Protein AF-A0A387GZ74-F1 (afdb_monomer)

Nearest PDB structures (foldseek):
  7qxs-assembly1_P  TM=3.495E-01  e=2.688E-01  Homo sapiens
  7r3x-assembly1_A  TM=2.561E-01  e=5.092E-01  Saccharomyces cerevisiae
  8b76-assembly2_B  TM=2.460E-01  e=6.808E-01  Saccharomyces cerevisiae
  8b7e-assembly1_A  TM=2.160E-01  e=3.594E-01  Saccharomyces cerevisiae
  6h1v-assembly1_A  TM=2.010E-01  e=4.037E-01  Saccharomyces cerevisiae S288C

pLDDT: mean 70.66, std 19.75, range [25.84, 94.94]

Mean predicted aligned error: 23.93 Å

Solvent-accessible surface area (backbone atoms only — not comparable to full-atom values): 26883 Å² total; per-residue (Å²): 110,71,73,54,41,75,74,60,65,50,42,78,82,85,74,55,71,71,56,52,52,53,51,35,52,53,22,40,76,72,70,54,50,63,70,42,75,89,49,43,65,58,31,52,54,42,34,52,50,52,49,49,54,51,54,74,70,54,89,80,86,88,84,89,88,88,83,87,89,86,94,87,92,88,81,88,85,88,86,85,90,85,88,83,88,91,85,85,82,90,81,85,87,80,88,73,89,75,78,82,61,71,57,46,77,57,92,96,44,70,41,42,66,47,99,46,73,67,28,41,50,53,21,50,50,55,42,36,74,74,61,58,53,38,76,84,86,71,54,78,65,54,48,51,53,50,33,52,53,23,37,76,71,71,51,48,61,71,43,73,84,50,42,61,54,26,52,55,44,32,52,53,52,48,51,50,50,49,52,47,50,49,48,50,44,63,74,62,58,81,73,81,94,80,81,84,81,90,80,84,88,86,84,84,90,73,93,68,78,81,71,74,93,42,58,62,28,29,33,61,52,71,53,69,43,35,49,95,75,37,86,88,41,65,70,40,30,33,37,38,24,34,34,95,89,69,46,80,45,78,47,77,35,82,31,44,65,61,20,38,58,75,52,67,70,52,73,56,20,29,32,31,41,34,80,78,47,74,46,77,44,76,39,76,43,77,43,66,40,90,92,73,73,49,77,39,80,42,78,41,80,41,81,38,61,36,45,44,43,44,75,76,42,73,51,67,93,62,94,76,66,65,85,74,68,72,49,72,67,55,42,51,53,50,49,50,52,42,48,53,50,36,44,54,48,23,55,49,33,42,53,24,14,52,48,24,65,73,70,66,58,70,68,95,76,70,59,75,95,84,63,89,53,37,47,65,71,34,21,52,37,30,46,50,36,34,52,41,38,74,77,35,72,91,48,70,48,74,88,59,93,54,42,52,73,64,56,50,50,39,32,51,54,46,41,52,47,53,50,51,49,51,50,50,54,52,52,50,53,48,52,52,52,62,72,67,51,80,79,79,81,128

Sequence (442 aa):
MQVASQKWGSLTISGTESYKSLAIELAAEHGFKITNPELQEKLVAANERAAQQRNASAGLAPGTAQKETPAEVTGTPQREAAASAPITAERAVTTQAEPPSAPVMDGDKIKPADSERASTLAAMRAAAEKWGSINVDGTARDKAIAVELAAEHGLKITNPELQEQLVVAQKKVEERRRKEDERERKVSGFSDGSLAQPIENGQTSRVTAQTRSGISGVYLEHGASHYDNDPKNEMTPHVDLKREDGRRMRVWGVGLPDALGKASVQTGDSINLVVTGRETVEKEVRVIDKATGKERVERRPVQRNVWEASITEKAADTQTENPIARSDAEIAVNLQVVRERTEAEAQREIRQADQSTVTHERPFDGGGSDHAYRTQSEAASAVRAERSIEQNPSKPIPADISQSPEIERQRQAQHELLNEKQANRETEAKKDRERNKPKHRQ

Radius of gyration: 36.56 Å; Cα contacts (8 Å, |Δi|>4): 469; chains: 1; bounding box: 115×77×96 Å

Structure (mmCIF, N/CA/C/O backbone):
data_AF-A0A387GZ74-F1
#
_entry.id   AF-A0A387GZ74-F1
#
loop_
_atom_site.group_PDB
_atom_site.id
_atom_site.type_symbol
_atom_site.label_atom_id
_atom_site.label_alt_id
_atom_site.label_comp_id
_atom_site.label_asym_id
_atom_site.label_entity_id
_atom_site.label_seq_id
_atom_site.pdbx_PDB_ins_code
_atom_site.Cartn_x
_atom_site.Cartn_y
_atom_site.Cartn_z
_atom_site.occupancy
_atom_site.B_iso_or_equiv
_atom_site.auth_seq_id
_atom_site.auth_comp_id
_atom_site.auth_asym_id
_atom_site.auth_atom_id
_atom_site.pdbx_PDB_model_num
ATOM 1 N N . MET A 1 1 ? 11.113 -21.359 -24.817 1.00 68.19 1 MET A N 1
ATOM 2 C CA . MET A 1 1 ? 12.272 -22.282 -24.912 1.00 68.19 1 MET A CA 1
ATOM 3 C C . MET A 1 1 ? 11.862 -23.706 -25.296 1.00 68.19 1 MET A C 1
ATOM 5 O O . MET A 1 1 ? 12.442 -24.236 -26.232 1.00 68.19 1 MET A O 1
ATOM 9 N N . GLN A 1 2 ? 10.828 -24.295 -24.683 1.00 73.69 2 GLN A N 1
ATOM 10 C CA . GLN A 1 2 ? 10.384 -25.678 -24.950 1.00 73.69 2 GLN A CA 1
ATOM 11 C C . GLN A 1 2 ? 10.065 -25.992 -26.429 1.00 73.69 2 GLN A C 1
ATOM 13 O O . GLN A 1 2 ? 10.594 -26.956 -26.973 1.00 73.69 2 GLN A O 1
ATOM 18 N N . VAL A 1 3 ? 9.284 -25.145 -27.112 1.00 77.25 3 VAL A N 1
ATOM 19 C CA . VAL A 1 3 ? 8.948 -25.329 -28.544 1.00 77.25 3 VAL A CA 1
ATOM 20 C C . VAL A 1 3 ? 10.190 -25.262 -29.442 1.00 77.25 3 VAL A C 1
ATOM 22 O O . VAL A 1 3 ? 10.303 -26.002 -30.414 1.00 77.25 3 VAL A O 1
ATOM 25 N N . ALA A 1 4 ? 11.139 -24.387 -29.111 1.00 64.75 4 ALA A N 1
ATOM 26 C CA . ALA A 1 4 ? 12.367 -24.224 -29.882 1.00 64.75 4 ALA A CA 1
ATOM 27 C C . ALA A 1 4 ? 13.352 -25.384 -29.642 1.00 64.75 4 ALA A C 1
ATOM 29 O O . ALA A 1 4 ? 13.965 -25.864 -30.590 1.00 64.75 4 ALA A O 1
ATOM 30 N N . SER A 1 5 ? 13.433 -25.896 -28.406 1.00 72.06 5 SER A N 1
ATOM 31 C CA . SER A 1 5 ? 14.210 -27.099 -28.071 1.00 72.06 5 SER A CA 1
ATOM 32 C C . SER A 1 5 ? 13.705 -28.332 -28.830 1.00 72.06 5 SER A C 1
ATOM 34 O O . SER A 1 5 ? 14.501 -29.054 -29.421 1.00 72.06 5 SER A O 1
ATOM 36 N N . GLN A 1 6 ? 12.382 -28.520 -28.915 1.00 72.50 6 GLN A N 1
ATOM 37 C CA . GLN A 1 6 ? 11.782 -29.630 -29.668 1.00 72.50 6 GLN A CA 1
ATOM 38 C C . GLN A 1 6 ? 12.063 -29.569 -31.174 1.00 72.50 6 GLN A C 1
ATOM 40 O O . GLN A 1 6 ? 12.141 -30.608 -31.820 1.00 72.50 6 GLN A O 1
ATOM 45 N N . LYS A 1 7 ? 12.195 -28.364 -31.740 1.00 72.88 7 LYS A N 1
ATOM 46 C CA . LYS A 1 7 ? 12.390 -28.184 -33.184 1.00 72.88 7 LYS A CA 1
ATOM 47 C C . LYS A 1 7 ? 13.854 -28.177 -33.617 1.00 72.88 7 LYS A C 1
ATOM 49 O O . LYS A 1 7 ? 14.137 -28.615 -34.726 1.00 72.88 7 LYS A O 1
ATOM 54 N N . TRP A 1 8 ? 14.765 -27.678 -32.780 1.00 69.31 8 TRP A N 1
ATOM 55 C CA . TRP A 1 8 ? 16.145 -27.397 -33.197 1.00 69.31 8 TRP A CA 1
ATOM 56 C C . TRP A 1 8 ? 17.229 -27.963 -32.272 1.00 69.31 8 TRP A C 1
ATOM 58 O O . TRP A 1 8 ? 18.403 -27.897 -32.620 1.00 69.31 8 TRP A O 1
ATOM 68 N N . GLY A 1 9 ? 16.883 -28.527 -31.108 1.00 69.75 9 GLY A N 1
ATOM 69 C CA . GLY A 1 9 ? 17.822 -29.179 -30.178 1.00 69.75 9 GLY A CA 1
ATOM 70 C C . GLY A 1 9 ? 18.793 -28.247 -29.432 1.00 69.75 9 GLY A C 1
ATOM 71 O O . GLY A 1 9 ? 19.206 -28.564 -28.317 1.00 69.75 9 GLY A O 1
ATOM 72 N N . SER A 1 10 ? 19.123 -27.084 -29.996 1.00 74.69 10 SER A N 1
ATOM 73 C CA . SER A 1 10 ? 19.939 -26.036 -29.375 1.00 74.69 10 SER A CA 1
ATOM 74 C C . SER A 1 10 ? 19.344 -24.655 -29.637 1.00 74.69 10 SER A C 1
ATOM 76 O O . SER A 1 10 ? 18.799 -24.418 -30.717 1.00 74.69 10 SER A O 1
ATOM 78 N N . LEU A 1 11 ? 19.447 -23.747 -28.665 1.00 80.88 11 LEU A N 1
ATOM 79 C CA . LEU A 1 11 ? 18.840 -22.421 -28.731 1.00 80.88 11 LEU A CA 1
ATOM 80 C C . LEU A 1 11 ? 19.891 -21.305 -28.724 1.00 80.88 11 LEU A C 1
ATOM 82 O O . LEU A 1 11 ? 20.744 -21.249 -27.842 1.00 80.88 11 LEU A O 1
ATOM 86 N N . THR A 1 12 ? 19.770 -20.369 -29.664 1.00 79.94 12 THR A N 1
ATOM 87 C CA . THR A 1 12 ? 20.492 -19.089 -29.646 1.00 79.94 12 THR A CA 1
ATOM 88 C C . THR A 1 12 ? 19.569 -18.019 -29.070 1.00 79.94 12 THR A C 1
ATOM 90 O O . THR A 1 12 ? 18.433 -17.873 -29.526 1.00 79.94 12 THR A O 1
ATOM 93 N N . ILE A 1 13 ? 20.019 -17.292 -28.046 1.00 82.12 13 ILE A N 1
ATOM 94 C CA . ILE A 1 13 ? 19.175 -16.359 -27.284 1.00 82.12 13 ILE A CA 1
ATOM 95 C C . ILE A 1 13 ? 19.707 -14.935 -27.426 1.00 82.12 13 ILE A C 1
ATOM 97 O O . ILE A 1 13 ? 20.739 -14.585 -26.870 1.00 82.12 13 ILE A O 1
ATOM 101 N N . SER A 1 14 ? 18.982 -14.082 -28.140 1.00 77.88 14 SER A N 1
ATOM 102 C CA . SER A 1 14 ? 19.273 -12.648 -28.240 1.00 77.88 14 SER A CA 1
ATOM 103 C C . SER A 1 14 ? 18.209 -11.844 -27.492 1.00 77.88 14 SER A C 1
ATOM 105 O O . SER A 1 14 ? 17.019 -12.099 -27.671 1.00 77.88 14 SER A O 1
ATOM 107 N N . GLY A 1 15 ? 18.607 -10.869 -26.674 1.00 80.81 15 GLY A N 1
ATOM 108 C CA . GLY A 1 15 ? 17.675 -10.054 -25.889 1.00 80.81 15 GLY A CA 1
ATOM 109 C C . GLY A 1 15 ? 18.373 -9.203 -24.830 1.00 80.81 15 GLY A C 1
ATOM 110 O O . GLY A 1 15 ? 19.601 -9.130 -24.804 1.00 80.81 15 GLY A O 1
ATOM 111 N N . THR A 1 16 ? 17.584 -8.567 -23.963 1.00 86.25 16 THR A N 1
ATOM 112 C CA . THR A 1 16 ? 18.077 -7.795 -22.811 1.00 86.25 16 THR A CA 1
ATOM 113 C C . THR A 1 16 ? 18.811 -8.692 -21.811 1.00 86.25 16 THR A C 1
ATOM 115 O O . THR A 1 16 ? 18.543 -9.892 -21.734 1.00 86.25 16 THR A O 1
ATOM 118 N N . GLU A 1 17 ? 19.708 -8.118 -21.004 1.00 78.94 17 GLU A N 1
ATOM 119 C CA . GLU A 1 17 ? 20.481 -8.881 -20.008 1.00 78.94 17 GLU A CA 1
ATOM 120 C C . GLU A 1 17 ? 19.572 -9.607 -18.999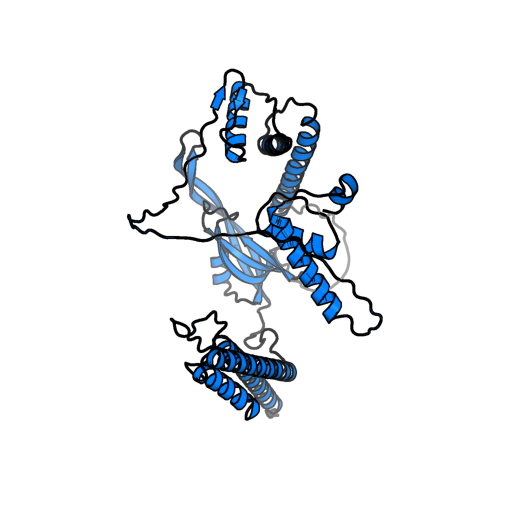 1.00 78.94 17 GLU A C 1
ATOM 122 O O . GLU A 1 17 ? 19.828 -10.751 -18.637 1.00 78.94 17 GLU A O 1
ATOM 127 N N . SER A 1 18 ? 18.441 -8.996 -18.627 1.00 79.44 18 SER A N 1
ATOM 128 C CA . SER A 1 18 ? 17.414 -9.618 -17.779 1.00 79.44 18 SER A CA 1
ATOM 129 C C . SER A 1 18 ? 16.796 -10.876 -18.403 1.00 79.44 18 SER A C 1
ATOM 131 O O . SER A 1 18 ? 16.596 -11.876 -17.717 1.00 79.44 18 SER A O 1
ATOM 133 N N . TYR A 1 19 ? 16.537 -10.860 -19.713 1.00 83.81 19 TYR A N 1
ATOM 134 C CA . TYR A 1 19 ? 15.982 -12.003 -20.436 1.00 83.81 19 TYR A CA 1
ATOM 135 C C . TYR A 1 19 ? 17.017 -13.120 -20.618 1.00 83.81 19 TYR A C 1
ATOM 137 O O . TYR A 1 19 ? 16.685 -14.297 -20.484 1.00 83.81 19 TYR A O 1
ATOM 145 N N . LYS A 1 20 ? 18.283 -12.762 -20.876 1.00 87.00 20 LYS A N 1
ATOM 146 C CA . LYS A 1 20 ? 19.388 -13.728 -20.960 1.00 87.00 20 LYS A CA 1
ATOM 147 C C . LYS A 1 20 ? 19.606 -14.445 -19.625 1.00 87.00 20 LYS A C 1
ATOM 149 O O . LYS A 1 20 ? 19.747 -15.664 -19.625 1.00 87.00 20 LYS A O 1
ATOM 154 N N . SER A 1 21 ? 19.556 -13.719 -18.507 1.00 85.06 21 SER A N 1
ATOM 155 C CA . SER A 1 21 ? 19.664 -14.294 -17.158 1.00 85.06 21 SER A CA 1
ATOM 156 C C . SER A 1 21 ? 18.529 -15.274 -16.849 1.00 85.06 21 SER A C 1
ATOM 158 O O . SER A 1 21 ? 18.801 -16.408 -16.461 1.00 85.06 21 SER A O 1
ATOM 160 N N . LEU A 1 22 ? 17.274 -14.891 -17.116 1.00 87.44 22 LEU A N 1
ATOM 161 C CA . LEU A 1 22 ? 16.116 -15.775 -16.922 1.00 87.44 22 LEU A CA 1
ATOM 162 C C . LEU A 1 22 ? 16.196 -17.032 -17.804 1.00 87.44 22 LEU A C 1
ATOM 164 O O . LEU A 1 22 ? 15.831 -18.130 -17.390 1.00 87.44 22 LEU A O 1
ATOM 168 N N . ALA A 1 23 ? 16.692 -16.889 -19.033 1.00 83.38 23 ALA A N 1
ATOM 169 C CA . ALA A 1 23 ? 16.849 -18.017 -19.937 1.00 83.38 23 ALA A CA 1
ATOM 170 C C . ALA A 1 23 ? 17.980 -18.974 -19.527 1.00 83.38 23 ALA A C 1
ATOM 172 O O . ALA A 1 23 ? 17.858 -20.174 -19.765 1.00 83.38 23 ALA A O 1
ATOM 173 N N . ILE A 1 24 ? 19.056 -18.470 -18.911 1.00 85.88 24 ILE A N 1
ATOM 174 C CA . ILE A 1 24 ? 20.124 -19.298 -18.331 1.00 85.88 24 ILE A CA 1
ATOM 175 C C . ILE A 1 24 ? 19.582 -20.129 -17.164 1.00 85.88 24 ILE A C 1
ATOM 177 O O . ILE A 1 24 ? 19.845 -21.326 -17.099 1.00 85.88 24 ILE A O 1
ATOM 181 N N . GLU A 1 25 ? 18.804 -19.513 -16.277 1.00 83.44 25 GLU A N 1
ATOM 182 C CA . GLU A 1 25 ? 18.207 -20.184 -15.118 1.00 83.44 25 GLU A CA 1
ATOM 183 C C . GLU A 1 25 ? 17.255 -21.309 -15.548 1.00 83.44 25 GLU A C 1
ATOM 185 O O . GLU A 1 25 ? 17.441 -22.465 -15.169 1.00 83.44 25 GLU A O 1
ATOM 190 N N . LEU A 1 26 ? 16.325 -21.013 -16.462 1.00 85.06 26 LEU A N 1
ATOM 191 C CA . LEU A 1 26 ? 15.410 -22.011 -17.025 1.00 85.06 26 LEU A CA 1
ATOM 192 C C . LEU A 1 26 ? 16.135 -23.102 -17.827 1.00 85.06 26 LEU A C 1
ATOM 194 O O . LEU A 1 26 ? 15.681 -24.246 -17.879 1.00 85.06 26 LEU A O 1
ATOM 198 N N . ALA A 1 27 ? 17.247 -22.767 -18.485 1.00 83.75 27 ALA A N 1
ATOM 199 C CA . ALA A 1 27 ? 18.068 -23.752 -19.177 1.00 83.75 27 ALA A CA 1
ATOM 200 C C . ALA A 1 27 ? 18.796 -24.686 -18.212 1.00 83.75 27 ALA A C 1
ATOM 202 O O . ALA A 1 27 ? 18.892 -25.875 -18.515 1.00 83.75 27 ALA A O 1
ATOM 203 N N . ALA A 1 28 ? 19.256 -24.180 -17.067 1.00 83.88 28 ALA A N 1
ATOM 204 C CA . ALA A 1 28 ? 19.887 -24.993 -16.037 1.00 83.88 28 ALA A CA 1
ATOM 205 C C . ALA A 1 28 ? 18.882 -25.920 -15.336 1.00 83.88 28 ALA A C 1
ATOM 207 O O . ALA A 1 28 ? 19.165 -27.093 -15.100 1.00 83.88 28 ALA A O 1
ATOM 208 N N . GLU A 1 29 ? 17.673 -25.425 -15.071 1.00 81.50 29 GLU A N 1
ATOM 209 C CA . GLU A 1 29 ? 16.617 -26.200 -14.416 1.00 81.50 29 GLU A CA 1
ATOM 210 C C . GLU A 1 29 ? 16.071 -27.327 -15.309 1.00 81.50 29 GLU A C 1
ATOM 212 O O . GLU A 1 29 ? 15.894 -28.463 -14.863 1.00 81.50 29 GLU A O 1
ATOM 217 N N . HIS A 1 30 ? 15.839 -27.036 -16.593 1.00 80.19 30 HIS A N 1
ATOM 218 C CA . HIS A 1 30 ? 15.193 -27.964 -17.528 1.00 80.19 30 HIS A CA 1
ATOM 219 C C . HIS A 1 30 ? 16.154 -28.640 -18.522 1.00 80.19 30 HIS A C 1
ATOM 221 O O . HIS A 1 30 ? 15.711 -29.410 -19.377 1.00 80.19 30 HIS A O 1
ATOM 227 N N . GLY A 1 31 ? 17.459 -28.369 -18.431 1.00 78.12 31 GLY A N 1
ATOM 228 C CA . GLY A 1 31 ? 18.491 -29.000 -19.258 1.00 78.12 31 GLY A CA 1
ATOM 229 C C . GLY A 1 31 ? 18.492 -28.561 -20.728 1.00 78.12 31 GLY A C 1
ATOM 230 O O . GLY A 1 31 ? 18.797 -29.362 -21.615 1.00 78.12 31 GLY A O 1
ATOM 231 N N . PHE A 1 32 ? 18.139 -27.306 -21.022 1.00 82.38 32 PHE A N 1
ATOM 232 C CA . PHE A 1 32 ? 18.178 -26.785 -22.393 1.00 82.38 32 PHE A CA 1
ATOM 233 C C . PHE A 1 32 ? 19.606 -26.401 -22.813 1.00 82.38 32 PHE A C 1
ATOM 235 O O . PHE A 1 32 ? 20.347 -25.775 -22.060 1.00 82.38 32 PHE A O 1
ATOM 242 N N . LYS A 1 33 ? 19.990 -26.726 -24.054 1.00 78.69 33 LYS A N 1
ATOM 243 C CA . LYS A 1 33 ? 21.307 -26.372 -24.611 1.00 78.69 33 LYS A CA 1
ATOM 244 C C . LYS A 1 33 ? 21.268 -24.981 -25.249 1.00 78.69 33 LYS A C 1
ATOM 246 O O . L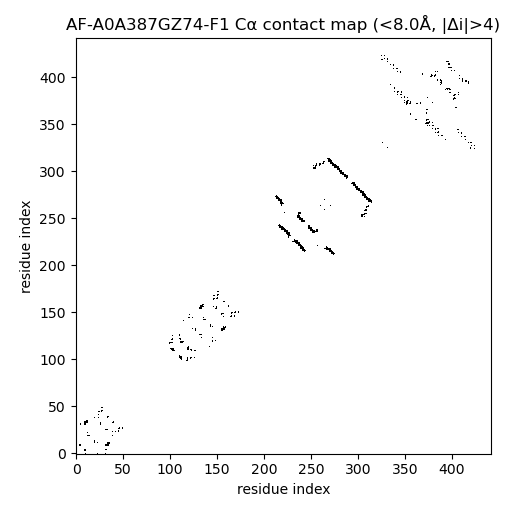YS A 1 33 ? 20.511 -24.771 -26.198 1.00 78.69 33 LYS A O 1
ATOM 251 N N . ILE A 1 34 ? 22.092 -24.056 -24.754 1.00 85.25 34 ILE A N 1
ATOM 252 C CA . ILE A 1 34 ? 22.253 -22.700 -25.305 1.00 85.25 34 ILE A CA 1
ATOM 253 C C . ILE A 1 34 ? 23.576 -22.614 -26.084 1.00 85.25 34 ILE A C 1
ATOM 255 O O . ILE A 1 34 ? 24.625 -22.986 -25.562 1.00 85.25 34 ILE A O 1
ATOM 259 N N . THR A 1 35 ? 23.534 -22.120 -27.324 1.00 81.44 35 THR A N 1
ATOM 260 C CA . THR A 1 35 ? 24.702 -22.059 -28.236 1.00 81.44 35 THR A CA 1
ATOM 261 C C . THR A 1 35 ? 25.468 -20.730 -28.155 1.00 81.44 35 THR A C 1
ATOM 263 O O . THR A 1 35 ? 26.511 -20.576 -28.781 1.00 81.44 35 THR A O 1
ATOM 266 N N . ASN A 1 36 ? 24.971 -19.758 -27.389 1.00 83.88 36 ASN A N 1
ATOM 267 C CA . ASN A 1 36 ? 25.625 -18.461 -27.218 1.00 83.88 36 ASN A CA 1
ATOM 268 C C . ASN A 1 36 ? 26.924 -18.584 -26.400 1.00 83.88 36 ASN A C 1
ATOM 270 O O . ASN A 1 36 ? 26.840 -18.959 -25.225 1.00 83.88 36 ASN A O 1
ATOM 274 N N . PRO A 1 37 ? 28.093 -18.215 -26.954 1.00 81.44 37 PRO A N 1
ATOM 275 C CA . PRO A 1 37 ? 29.371 -18.337 -26.254 1.00 81.44 37 PRO A CA 1
ATOM 276 C C . PRO A 1 37 ? 29.432 -17.476 -24.986 1.00 81.44 37 PRO A C 1
ATOM 278 O O . PRO A 1 37 ? 29.961 -17.914 -23.971 1.00 81.44 37 PRO A O 1
ATOM 281 N N . GLU A 1 38 ? 28.809 -16.295 -24.984 1.00 81.94 38 GLU A N 1
ATOM 282 C CA . GLU A 1 38 ? 28.801 -15.387 -23.831 1.00 81.94 38 GLU A CA 1
ATOM 283 C C . GLU A 1 38 ? 27.910 -15.861 -22.666 1.00 81.94 38 GLU A C 1
ATOM 285 O O . GLU A 1 38 ? 28.013 -15.348 -21.553 1.00 81.94 38 GLU A O 1
ATOM 290 N N . LEU A 1 39 ? 27.024 -16.835 -22.907 1.00 83.50 39 LEU A N 1
ATOM 291 C CA . LEU A 1 39 ? 26.116 -17.390 -21.894 1.00 83.50 39 LEU A CA 1
ATOM 292 C C . LEU A 1 39 ? 26.534 -18.785 -21.424 1.00 83.50 39 LEU A C 1
ATOM 294 O O . LEU A 1 39 ? 26.010 -19.255 -20.417 1.00 83.50 39 LEU A O 1
ATOM 298 N N . GLN A 1 40 ? 27.477 -19.437 -22.111 1.00 81.31 40 GLN A N 1
ATOM 299 C CA . GLN A 1 40 ? 27.957 -20.775 -21.758 1.00 81.31 40 GLN A CA 1
ATOM 300 C C . GLN A 1 40 ? 28.614 -20.802 -20.378 1.00 81.31 40 GLN A C 1
ATOM 302 O O . GLN A 1 40 ? 28.274 -21.662 -19.570 1.00 81.31 40 GLN A O 1
ATOM 307 N N . GLU A 1 41 ? 29.477 -19.833 -20.070 1.00 83.25 41 GLU A N 1
ATOM 308 C CA . GLU A 1 41 ? 30.129 -19.739 -18.757 1.00 83.25 41 GLU A CA 1
ATOM 309 C C . GLU A 1 41 ? 29.098 -19.545 -17.631 1.00 83.25 41 GLU A C 1
ATOM 311 O O . GLU A 1 41 ? 29.113 -20.254 -16.623 1.00 83.25 41 GLU A O 1
ATOM 316 N N . LYS A 1 42 ? 28.116 -18.659 -17.846 1.00 83.31 42 LYS A N 1
ATOM 317 C CA . LYS A 1 42 ? 27.022 -18.418 -16.891 1.00 83.31 42 LYS A CA 1
ATOM 318 C C . LYS A 1 42 ? 26.107 -19.637 -16.730 1.00 83.31 42 LYS A C 1
ATOM 320 O O . LYS A 1 42 ? 25.616 -19.880 -15.631 1.00 83.31 42 LYS A O 1
ATOM 325 N N . LEU A 1 43 ? 25.888 -20.411 -17.793 1.00 82.94 43 LEU A N 1
ATOM 326 C CA . LEU A 1 43 ? 25.090 -21.638 -17.767 1.00 82.94 43 LEU A CA 1
ATOM 327 C C . LEU A 1 43 ? 25.795 -22.771 -17.017 1.00 82.94 43 LEU A C 1
ATOM 329 O O . LEU A 1 43 ? 25.141 -23.492 -16.269 1.00 82.94 43 LEU A O 1
ATOM 333 N N . VAL A 1 44 ? 27.114 -22.917 -17.172 1.00 83.69 44 VAL A N 1
ATOM 334 C CA . VAL A 1 44 ? 27.910 -23.869 -16.379 1.00 83.69 44 VAL A CA 1
ATOM 335 C C . VAL A 1 44 ? 27.828 -23.508 -14.896 1.00 83.69 44 VAL A C 1
ATOM 337 O O . VAL A 1 44 ? 27.453 -24.355 -14.089 1.00 83.69 44 VAL A O 1
ATOM 340 N N . ALA A 1 45 ? 28.036 -22.234 -14.548 1.00 85.00 45 ALA A N 1
ATOM 341 C CA . ALA A 1 45 ? 27.909 -21.764 -13.169 1.00 85.00 45 ALA A CA 1
ATOM 342 C C . ALA A 1 45 ? 26.485 -21.945 -12.599 1.00 85.00 45 ALA A C 1
ATOM 344 O O . ALA A 1 45 ? 26.318 -22.307 -11.434 1.00 85.00 45 ALA A O 1
ATOM 345 N N . ALA A 1 46 ? 25.439 -21.712 -13.401 1.00 83.00 46 ALA A N 1
ATOM 346 C CA . ALA A 1 46 ? 24.051 -21.932 -12.990 1.00 83.00 46 ALA A CA 1
ATOM 347 C C . ALA A 1 46 ? 23.731 -23.424 -12.788 1.00 83.00 46 ALA A C 1
ATOM 349 O O . ALA A 1 46 ? 23.079 -23.779 -11.808 1.00 83.00 46 ALA A O 1
ATOM 350 N N . ASN A 1 47 ? 24.238 -24.303 -13.657 1.00 79.06 47 ASN A N 1
ATOM 351 C CA . ASN A 1 47 ? 24.114 -25.755 -13.512 1.00 79.06 47 ASN A CA 1
ATOM 352 C C . ASN A 1 47 ? 24.828 -26.276 -12.262 1.00 79.06 47 ASN A C 1
ATOM 354 O O . ASN A 1 47 ? 24.274 -27.109 -11.548 1.00 79.06 47 ASN A O 1
ATOM 358 N N . GLU A 1 48 ? 26.028 -25.776 -11.966 1.00 83.81 48 GLU A N 1
ATOM 359 C CA . GLU A 1 48 ? 26.752 -26.122 -10.741 1.00 83.81 48 GLU A CA 1
ATOM 360 C C . GLU A 1 48 ? 25.993 -25.671 -9.493 1.00 83.81 48 GLU A C 1
ATOM 362 O O . GLU A 1 48 ? 25.857 -26.447 -8.549 1.00 83.81 48 GLU A O 1
ATOM 367 N N . ARG A 1 49 ? 25.419 -24.461 -9.498 1.00 80.94 49 ARG A N 1
ATOM 368 C CA . ARG A 1 49 ? 24.566 -23.979 -8.399 1.00 80.94 49 ARG A CA 1
ATOM 369 C C . ARG A 1 49 ? 23.307 -24.826 -8.231 1.00 80.94 49 ARG A C 1
ATOM 371 O O . ARG A 1 49 ? 22.978 -25.200 -7.107 1.00 80.94 49 ARG A O 1
ATOM 378 N N . ALA A 1 50 ? 22.630 -25.175 -9.323 1.00 76.62 50 ALA A N 1
ATOM 379 C CA . ALA A 1 50 ? 21.460 -26.048 -9.284 1.00 76.62 50 ALA A CA 1
ATOM 380 C C . ALA A 1 50 ? 21.826 -27.457 -8.780 1.00 76.62 50 ALA A C 1
ATOM 382 O O . ALA A 1 50 ? 21.095 -28.046 -7.984 1.00 76.62 50 ALA A O 1
ATOM 383 N N . ALA A 1 51 ? 22.987 -27.988 -9.172 1.00 75.06 51 ALA A N 1
ATOM 384 C CA . ALA A 1 51 ? 23.505 -29.255 -8.664 1.00 75.06 51 ALA A CA 1
ATOM 385 C C . ALA A 1 51 ? 23.852 -29.172 -7.169 1.00 75.06 51 ALA A C 1
ATOM 387 O O . ALA A 1 51 ? 23.499 -30.074 -6.416 1.00 75.06 51 ALA A O 1
ATOM 388 N N . GLN A 1 52 ? 24.469 -28.081 -6.711 1.00 74.88 52 GLN A N 1
ATOM 389 C CA . GLN A 1 52 ? 24.755 -27.841 -5.294 1.00 74.88 52 GLN A CA 1
ATOM 390 C C . GLN A 1 52 ? 23.472 -27.740 -4.462 1.00 74.88 52 GLN A C 1
ATOM 392 O O . GLN A 1 52 ? 23.411 -28.328 -3.389 1.00 74.88 52 GLN A O 1
ATOM 397 N N . GLN A 1 53 ? 22.423 -27.080 -4.961 1.00 72.62 53 GLN A N 1
ATOM 398 C CA . GLN A 1 53 ? 21.115 -27.015 -4.294 1.00 72.62 53 GLN A CA 1
ATOM 399 C C . GLN A 1 53 ? 20.402 -28.378 -4.256 1.00 72.62 53 GLN A C 1
ATOM 401 O O . GLN A 1 53 ? 19.796 -28.747 -3.246 1.00 72.62 53 GLN A O 1
ATOM 406 N N . ARG A 1 54 ? 20.516 -29.176 -5.323 1.00 64.62 54 ARG A N 1
ATOM 407 C CA . ARG A 1 54 ? 19.995 -30.554 -5.353 1.00 64.62 54 ARG A CA 1
ATOM 408 C C . ARG A 1 54 ? 20.772 -31.474 -4.412 1.00 64.62 54 ARG A C 1
ATOM 410 O O . ARG A 1 54 ? 20.168 -32.277 -3.714 1.00 64.62 54 ARG A O 1
ATOM 417 N N . ASN A 1 55 ? 22.087 -31.303 -4.320 1.00 63.62 55 ASN A N 1
ATOM 418 C CA . ASN A 1 55 ? 22.940 -32.056 -3.401 1.00 63.62 55 ASN A CA 1
ATOM 419 C C . ASN A 1 55 ? 22.767 -31.598 -1.942 1.00 63.62 55 ASN A C 1
ATOM 421 O O . ASN A 1 55 ? 22.857 -32.417 -1.035 1.00 63.62 55 ASN A O 1
ATOM 425 N N . ALA A 1 56 ? 22.454 -30.320 -1.702 1.00 62.16 56 ALA A N 1
ATOM 426 C CA . ALA A 1 56 ? 22.127 -29.791 -0.377 1.00 62.16 56 ALA A CA 1
ATOM 427 C C . ALA A 1 56 ? 20.749 -30.256 0.130 1.00 62.16 56 ALA A C 1
ATOM 429 O O . ALA A 1 56 ? 20.532 -30.310 1.337 1.00 62.16 56 ALA A O 1
ATOM 430 N N . SER A 1 57 ? 19.829 -30.617 -0.773 1.00 44.88 57 SER A N 1
ATOM 431 C CA . SER A 1 57 ? 18.504 -31.162 -0.428 1.00 44.88 57 SER A CA 1
ATOM 432 C C . SER A 1 57 ? 18.435 -32.697 -0.413 1.00 44.88 57 SER A C 1
ATOM 434 O O . SER A 1 57 ? 17.460 -33.247 0.094 1.00 44.88 57 SER A O 1
ATOM 436 N N . ALA A 1 58 ? 19.461 -33.405 -0.894 1.00 39.84 58 ALA A N 1
ATOM 437 C CA . ALA A 1 58 ? 19.493 -34.867 -0.954 1.00 39.84 58 ALA A CA 1
ATOM 438 C C . ALA A 1 58 ? 20.573 -35.460 -0.031 1.00 39.84 58 ALA A C 1
ATOM 440 O O . ALA A 1 58 ? 21.672 -35.813 -0.456 1.00 39.84 58 ALA A O 1
ATOM 441 N N . GLY A 1 59 ? 20.242 -35.615 1.251 1.00 32.59 59 GLY A N 1
ATOM 442 C CA . GLY A 1 59 ? 20.985 -36.495 2.150 1.00 32.59 59 GLY A CA 1
ATOM 443 C C . GLY A 1 59 ? 20.543 -37.951 1.978 1.00 32.59 59 GLY A C 1
ATOM 444 O O . GLY A 1 59 ? 19.399 -38.259 2.291 1.00 32.59 59 GLY A O 1
ATOM 445 N N . LEU A 1 60 ? 21.441 -38.808 1.473 1.00 28.03 60 LEU A N 1
ATOM 446 C CA . LEU A 1 60 ? 21.782 -40.184 1.911 1.00 28.03 60 LEU A CA 1
ATOM 447 C C . LEU A 1 60 ? 22.563 -40.910 0.780 1.00 28.03 60 LEU A C 1
ATOM 449 O O . LEU A 1 60 ? 22.039 -41.139 -0.305 1.00 28.03 60 LEU A O 1
ATOM 453 N N . ALA A 1 61 ? 23.828 -41.260 1.047 1.00 30.22 61 ALA A N 1
ATOM 454 C CA . ALA A 1 61 ? 24.775 -41.989 0.170 1.00 30.22 61 ALA A CA 1
ATOM 455 C C . ALA A 1 61 ? 24.664 -43.537 0.381 1.00 30.22 61 ALA A C 1
ATOM 457 O O . ALA A 1 61 ? 23.887 -43.897 1.271 1.00 30.22 61 ALA A O 1
ATOM 458 N N . PRO A 1 62 ? 25.400 -44.473 -0.304 1.00 35.94 62 PRO A N 1
ATOM 459 C CA . PRO A 1 62 ? 26.769 -44.362 -0.869 1.00 35.94 62 PRO A CA 1
ATOM 460 C C . PRO A 1 62 ? 27.076 -45.095 -2.213 1.00 35.94 62 PRO A C 1
ATOM 462 O O . PRO A 1 62 ? 26.325 -45.958 -2.656 1.00 35.94 62 PRO A O 1
ATOM 465 N N . GLY A 1 63 ? 28.251 -44.821 -2.819 1.00 25.84 63 GLY A N 1
ATOM 466 C CA . GLY A 1 63 ? 28.863 -45.720 -3.823 1.00 25.84 63 GLY A CA 1
ATOM 467 C C . GLY A 1 63 ? 29.878 -45.121 -4.818 1.00 25.84 63 GLY A C 1
ATOM 468 O O . GLY A 1 63 ? 29.547 -44.897 -5.972 1.00 25.84 63 GLY A O 1
ATOM 469 N N . THR A 1 64 ? 31.111 -44.905 -4.350 1.00 29.14 64 THR A N 1
ATOM 470 C CA . THR A 1 64 ? 32.428 -44.733 -5.028 1.00 29.14 64 THR A CA 1
ATOM 471 C C . THR A 1 64 ? 32.614 -45.075 -6.527 1.00 29.14 64 THR A C 1
ATOM 473 O O . THR A 1 64 ? 32.269 -46.180 -6.934 1.00 29.14 64 THR A O 1
ATOM 476 N N . ALA A 1 65 ? 33.382 -44.245 -7.265 1.00 28.23 65 ALA A N 1
ATOM 477 C CA . ALA A 1 65 ? 34.715 -44.591 -7.825 1.00 28.23 65 ALA A CA 1
ATOM 478 C C . ALA A 1 65 ? 35.367 -43.432 -8.628 1.00 28.23 65 ALA A C 1
ATOM 480 O O . ALA A 1 65 ? 34.714 -42.746 -9.408 1.00 28.23 65 ALA A O 1
ATOM 481 N N . GLN A 1 66 ? 36.678 -43.253 -8.421 1.00 28.33 66 GLN A N 1
ATOM 482 C CA . GLN A 1 66 ? 37.601 -42.296 -9.053 1.00 28.33 66 GLN A CA 1
ATOM 483 C C . GLN A 1 66 ? 38.154 -42.788 -10.408 1.00 28.33 66 GLN A C 1
ATOM 485 O O . GLN A 1 66 ? 38.264 -43.998 -10.605 1.00 28.33 66 GLN A O 1
ATOM 490 N N . LYS A 1 67 ? 38.629 -41.856 -11.260 1.00 29.78 67 LYS A N 1
ATOM 491 C CA . LYS A 1 67 ? 39.859 -41.966 -12.096 1.00 29.78 67 LYS A CA 1
ATOM 492 C C . LYS A 1 67 ? 40.154 -40.604 -12.763 1.00 29.78 67 LYS A C 1
ATOM 494 O O . LYS A 1 67 ? 39.296 -40.097 -13.472 1.00 29.78 67 LYS A O 1
ATOM 499 N N . GLU A 1 68 ? 41.139 -39.824 -12.311 1.00 28.95 68 GLU A N 1
ATOM 500 C CA . GLU A 1 68 ? 42.576 -39.785 -12.691 1.00 28.95 68 GLU A CA 1
ATOM 501 C C . GLU A 1 68 ? 42.887 -39.385 -14.155 1.00 28.95 68 GLU A C 1
ATOM 503 O O . GLU A 1 68 ? 42.370 -39.965 -15.106 1.00 28.95 68 GLU A O 1
ATOM 508 N N . THR A 1 69 ? 43.748 -38.360 -14.269 1.00 27.41 69 THR A N 1
ATOM 509 C CA . THR A 1 69 ? 44.336 -37.657 -15.439 1.00 27.41 69 THR A CA 1
ATOM 510 C C . THR A 1 69 ? 45.514 -38.442 -16.069 1.00 27.41 69 THR A C 1
ATOM 512 O O . THR A 1 69 ? 45.806 -39.527 -15.561 1.00 27.41 69 THR A O 1
ATOM 515 N N . PRO A 1 70 ? 46.174 -37.998 -17.182 1.00 37.62 70 PRO A N 1
ATOM 516 C CA . PRO A 1 70 ? 47.221 -36.925 -17.214 1.00 37.62 70 PRO A CA 1
ATOM 517 C C . PRO A 1 70 ? 47.187 -36.035 -18.504 1.00 37.62 70 PRO A C 1
ATOM 519 O O . PRO A 1 70 ? 46.728 -36.485 -19.544 1.00 37.62 70 PRO A O 1
ATOM 522 N N . ALA A 1 71 ? 47.438 -34.714 -18.510 1.00 29.11 71 ALA A N 1
ATOM 523 C CA . ALA A 1 71 ? 48.675 -33.910 -18.354 1.00 29.11 71 ALA A CA 1
ATOM 524 C C . ALA A 1 71 ? 49.664 -33.900 -19.558 1.00 29.11 71 ALA A C 1
ATOM 526 O O . ALA A 1 71 ? 50.328 -34.900 -19.795 1.00 29.11 71 ALA A O 1
ATOM 527 N N . GLU A 1 72 ? 49.824 -32.733 -20.217 1.00 27.28 72 GLU A N 1
ATOM 528 C CA . GLU A 1 72 ? 50.982 -32.278 -21.041 1.00 27.28 72 GLU A CA 1
ATOM 529 C C . GLU A 1 72 ? 50.837 -30.740 -21.253 1.00 27.28 72 GLU A C 1
ATOM 531 O O . GLU A 1 72 ? 49.868 -30.306 -21.865 1.00 27.28 72 GLU A O 1
ATOM 536 N N . VAL A 1 73 ? 51.439 -29.825 -20.474 1.00 29.16 73 VAL A N 1
ATOM 537 C CA . VAL A 1 73 ? 52.812 -29.251 -20.396 1.00 29.16 73 VAL A CA 1
ATOM 538 C C . VAL A 1 73 ? 53.374 -28.627 -21.684 1.00 29.16 73 VAL A C 1
ATOM 540 O O . VAL A 1 73 ? 53.913 -29.340 -22.516 1.00 29.16 73 VAL A O 1
ATOM 543 N N . THR A 1 74 ? 53.361 -27.286 -21.764 1.00 28.75 74 THR A N 1
ATOM 544 C CA . THR A 1 74 ? 54.437 -26.327 -22.172 1.00 28.75 74 THR A CA 1
ATOM 545 C C . THR A 1 74 ? 53.775 -25.008 -22.612 1.00 28.75 74 THR A C 1
ATOM 547 O O . THR A 1 74 ? 52.749 -25.031 -23.270 1.00 28.75 74 THR A O 1
ATOM 550 N N . GLY A 1 75 ? 54.229 -23.795 -22.312 1.00 28.67 75 GLY A N 1
ATOM 551 C CA . GLY A 1 75 ? 55.353 -23.263 -21.553 1.00 28.67 75 GLY A CA 1
ATOM 552 C C . GLY A 1 75 ? 55.281 -21.731 -21.679 1.00 28.67 75 GLY A C 1
ATOM 553 O O . GLY A 1 75 ? 54.960 -21.210 -22.744 1.00 28.67 75 GLY A O 1
ATOM 554 N N . THR A 1 76 ? 55.540 -21.005 -20.596 1.00 31.64 76 THR A N 1
ATOM 555 C CA . THR A 1 76 ? 55.781 -19.551 -20.620 1.00 31.64 76 THR A CA 1
ATOM 556 C C . THR A 1 76 ? 57.273 -19.307 -20.862 1.00 31.64 76 THR A C 1
ATOM 558 O O . THR A 1 76 ? 58.099 -20.124 -20.448 1.00 31.64 76 THR A O 1
ATOM 561 N N . PRO A 1 77 ? 57.651 -18.144 -21.411 1.00 38.94 77 PRO A N 1
ATOM 562 C CA . PRO A 1 77 ? 58.482 -17.298 -20.567 1.00 38.94 77 PRO A CA 1
ATOM 563 C C . PRO A 1 77 ? 58.033 -15.835 -20.536 1.00 38.94 77 PRO A C 1
ATOM 565 O O . PRO A 1 77 ? 57.540 -15.245 -21.491 1.00 38.94 77 PRO A O 1
ATOM 568 N N . GLN A 1 78 ? 58.234 -15.292 -19.347 1.00 28.44 78 GLN A N 1
ATOM 569 C CA . GLN A 1 78 ? 58.154 -13.909 -18.905 1.00 28.44 78 GLN A CA 1
ATOM 570 C C . GLN A 1 78 ? 59.220 -13.040 -19.600 1.00 28.44 78 GLN A C 1
ATOM 572 O O . GLN A 1 78 ? 60.291 -13.568 -19.900 1.00 28.44 78 GLN A O 1
ATOM 577 N N . ARG A 1 79 ? 58.983 -11.718 -19.759 1.00 27.42 79 ARG A N 1
ATOM 578 C CA . ARG A 1 79 ? 59.767 -10.633 -19.106 1.00 27.42 79 ARG A CA 1
ATOM 579 C C . ARG A 1 79 ? 59.539 -9.215 -19.699 1.00 27.42 79 ARG A C 1
ATOM 581 O O . ARG A 1 79 ? 59.562 -9.020 -20.903 1.00 27.42 79 ARG A O 1
ATOM 588 N N . GLU A 1 80 ? 59.408 -8.267 -18.760 1.00 26.42 80 GLU A N 1
ATOM 589 C CA . GLU A 1 80 ? 59.764 -6.825 -18.763 1.00 26.42 80 GLU A CA 1
ATOM 590 C C . GLU A 1 80 ? 58.953 -5.748 -19.524 1.00 26.42 80 GLU A C 1
ATOM 592 O O . GLU A 1 80 ? 59.051 -5.569 -20.727 1.00 26.42 80 GLU A O 1
ATOM 597 N N . ALA A 1 81 ? 58.243 -4.948 -18.710 1.00 27.12 81 ALA A N 1
ATOM 598 C CA . ALA A 1 81 ? 58.452 -3.512 -18.448 1.00 27.12 81 ALA A CA 1
ATOM 599 C C . ALA A 1 81 ? 58.589 -2.512 -19.617 1.00 27.12 81 ALA A C 1
ATOM 601 O O . ALA A 1 81 ? 59.588 -2.512 -20.323 1.00 27.12 81 ALA A O 1
ATOM 602 N N . ALA A 1 82 ? 57.699 -1.509 -19.647 1.00 29.73 82 ALA A N 1
ATOM 603 C CA . ALA A 1 82 ? 58.051 -0.092 -19.443 1.00 29.73 82 ALA A CA 1
ATOM 604 C C . ALA A 1 82 ? 56.803 0.815 -19.450 1.00 29.73 82 ALA A C 1
ATOM 606 O O . ALA A 1 82 ? 55.813 0.556 -20.126 1.00 29.73 82 ALA A O 1
ATOM 607 N N . ALA A 1 83 ? 56.885 1.878 -18.654 1.00 28.45 83 ALA A N 1
ATOM 608 C CA . ALA A 1 83 ? 55.874 2.891 -18.376 1.00 28.45 83 ALA A CA 1
ATOM 609 C C . ALA A 1 83 ? 55.683 3.924 -19.505 1.00 28.45 83 ALA A C 1
ATOM 611 O O . ALA A 1 83 ? 56.621 4.182 -20.256 1.00 28.45 83 ALA A O 1
ATOM 612 N N . SER A 1 84 ? 54.538 4.625 -19.521 1.00 31.61 84 SER A N 1
ATOM 613 C CA . SER A 1 84 ? 54.432 6.097 -19.343 1.00 31.61 84 SER A CA 1
ATOM 614 C C . SER A 1 84 ? 53.010 6.619 -19.635 1.00 31.61 84 SER A C 1
ATOM 616 O O . SER A 1 84 ? 52.300 6.091 -20.481 1.00 31.61 84 SER A O 1
ATOM 618 N N . ALA A 1 85 ? 52.614 7.635 -18.866 1.00 32.47 85 ALA A N 1
ATOM 619 C CA . ALA A 1 85 ? 51.279 8.228 -18.686 1.00 32.47 85 ALA A CA 1
ATOM 620 C C . ALA A 1 85 ? 50.935 9.337 -19.736 1.00 32.47 85 ALA A C 1
ATOM 622 O O . ALA A 1 85 ? 51.559 9.359 -20.792 1.00 32.47 85 ALA A O 1
ATOM 623 N N . PRO A 1 86 ? 50.109 10.367 -19.433 1.00 46.34 86 PRO A N 1
ATOM 624 C CA . PRO A 1 86 ? 48.636 10.428 -19.310 1.00 46.34 86 PRO A CA 1
ATOM 625 C C . PRO A 1 86 ? 47.998 11.507 -20.235 1.00 46.34 86 PRO A C 1
ATOM 627 O O . PRO A 1 86 ? 48.714 12.366 -20.726 1.00 46.34 86 PRO A O 1
ATOM 630 N N . ILE A 1 87 ? 46.665 11.540 -20.410 1.00 34.75 87 ILE A N 1
ATOM 631 C CA . ILE A 1 87 ? 45.852 12.747 -20.750 1.00 34.75 87 ILE A CA 1
ATOM 632 C C . ILE A 1 87 ? 44.349 12.396 -20.597 1.00 34.75 87 ILE A C 1
ATOM 634 O O . ILE A 1 87 ? 43.905 11.407 -21.162 1.00 34.75 87 ILE A O 1
ATOM 638 N N . THR A 1 88 ? 43.581 12.969 -19.661 1.00 28.27 88 THR A N 1
ATOM 639 C CA . THR A 1 88 ? 42.894 14.287 -19.644 1.00 28.27 88 THR A CA 1
ATOM 640 C C . THR A 1 88 ? 41.392 14.191 -19.977 1.00 28.27 88 THR A C 1
ATOM 642 O O . THR A 1 88 ? 41.015 13.952 -21.116 1.00 28.27 88 THR A O 1
ATOM 645 N N . ALA A 1 89 ? 40.593 14.455 -18.934 1.00 31.42 89 ALA A N 1
ATOM 646 C CA . ALA A 1 89 ? 39.296 15.147 -18.851 1.00 31.42 89 ALA A CA 1
ATOM 647 C C . ALA A 1 89 ? 38.078 14.721 -19.707 1.00 31.42 89 ALA A C 1
ATOM 649 O O . ALA A 1 89 ? 38.017 14.905 -20.918 1.00 31.42 89 ALA A O 1
ATOM 650 N N . GLU A 1 90 ? 37.055 14.277 -18.968 1.00 32.66 90 GLU A N 1
ATOM 651 C CA . GLU A 1 90 ? 35.661 14.753 -18.963 1.00 32.66 90 GLU A CA 1
ATOM 652 C C . GLU A 1 90 ? 35.080 15.409 -20.227 1.00 32.66 90 GLU A C 1
ATOM 654 O O . GLU A 1 90 ? 35.424 16.533 -20.599 1.00 32.66 90 GLU A O 1
ATOM 659 N N . ARG A 1 91 ? 33.980 14.820 -20.719 1.00 30.22 91 ARG A N 1
ATOM 660 C CA . ARG A 1 91 ? 32.801 15.623 -21.060 1.00 30.22 91 ARG A CA 1
ATOM 661 C C . ARG A 1 91 ? 31.496 14.841 -20.935 1.00 30.22 91 ARG A C 1
ATOM 663 O O . ARG A 1 91 ? 31.350 13.736 -21.444 1.00 30.22 91 ARG A O 1
ATOM 670 N N . ALA A 1 92 ? 30.570 15.478 -20.227 1.00 29.25 92 ALA A N 1
ATOM 671 C CA . ALA A 1 92 ? 29.215 15.052 -19.933 1.00 29.25 92 ALA A CA 1
ATOM 672 C C . ALA A 1 92 ? 28.386 14.765 -21.197 1.00 29.25 92 ALA A C 1
ATOM 674 O O . ALA A 1 92 ? 28.377 15.555 -22.142 1.00 29.25 92 ALA A O 1
ATOM 675 N N . VAL A 1 93 ? 27.638 13.660 -21.167 1.00 30.88 93 VAL A N 1
ATOM 676 C CA . VAL A 1 93 ? 26.574 13.352 -22.127 1.00 30.88 93 VAL A CA 1
ATOM 677 C C . VAL A 1 93 ? 25.295 14.035 -21.652 1.00 30.88 93 VAL A C 1
ATOM 679 O O . VAL A 1 93 ? 24.619 13.570 -20.737 1.00 30.88 93 VAL A O 1
ATOM 682 N N . THR A 1 94 ? 24.958 15.148 -22.295 1.00 29.31 94 THR A N 1
ATOM 683 C CA . THR A 1 94 ? 23.606 15.708 -22.279 1.00 29.31 94 THR A CA 1
ATOM 684 C C . THR A 1 94 ? 22.813 15.003 -23.377 1.00 29.31 94 THR A C 1
ATOM 686 O O . THR A 1 94 ? 23.057 15.232 -24.557 1.00 29.31 94 THR A O 1
ATOM 689 N N . THR A 1 95 ? 21.872 14.134 -23.000 1.00 30.97 95 THR A N 1
ATOM 690 C CA . THR A 1 95 ? 20.912 13.534 -23.940 1.00 30.97 95 THR A CA 1
ATOM 691 C C . THR A 1 95 ? 19.812 14.558 -24.216 1.00 30.97 95 THR A C 1
ATOM 693 O O . THR A 1 95 ? 18.929 14.761 -23.384 1.00 30.97 95 THR A O 1
ATOM 696 N N . GLN A 1 96 ? 19.889 15.242 -25.358 1.00 31.61 96 GLN A N 1
ATOM 697 C CA . GLN A 1 96 ? 18.753 15.962 -25.935 1.00 31.61 96 GLN A CA 1
ATOM 698 C C . GLN A 1 96 ? 18.010 15.015 -26.882 1.00 31.61 96 GLN A C 1
ATOM 700 O O . GLN A 1 96 ? 18.630 14.336 -27.696 1.00 31.61 96 GLN A O 1
ATOM 705 N N . ALA A 1 97 ? 16.687 14.951 -26.742 1.00 39.16 97 ALA A N 1
ATOM 706 C CA . ALA A 1 97 ? 15.804 14.227 -27.645 1.00 39.16 97 ALA A CA 1
ATOM 707 C C . ALA A 1 97 ? 15.753 14.943 -29.004 1.00 39.16 97 ALA A C 1
ATOM 709 O O . ALA A 1 97 ? 15.249 16.064 -29.095 1.00 39.16 97 ALA A O 1
ATOM 710 N N . GLU A 1 98 ? 16.279 14.302 -30.046 1.00 35.62 98 GLU A N 1
ATOM 711 C CA . GLU A 1 98 ? 16.136 14.756 -31.429 1.00 35.62 98 GLU A CA 1
ATOM 712 C C . GLU A 1 98 ? 14.756 14.363 -32.003 1.00 35.62 98 GLU A C 1
ATOM 714 O O . GLU A 1 98 ? 14.198 13.326 -31.629 1.00 35.62 98 GLU A O 1
ATOM 719 N N . PRO A 1 99 ? 14.167 15.181 -32.896 1.00 46.28 99 PRO A N 1
ATOM 720 C CA . PRO A 1 99 ? 12.926 14.843 -33.593 1.00 46.28 99 PRO A CA 1
ATOM 721 C C . PRO A 1 99 ? 13.121 13.643 -34.542 1.00 46.28 99 PRO A C 1
ATOM 723 O O . PRO A 1 99 ? 14.225 13.446 -35.050 1.00 46.28 99 PRO A O 1
ATOM 726 N N . PRO A 1 100 ? 12.064 12.850 -34.827 1.00 47.28 100 PRO A N 1
ATOM 727 C CA . PRO A 1 100 ? 12.190 11.647 -35.644 1.00 47.28 100 PRO A CA 1
ATOM 728 C C . PRO A 1 100 ? 12.703 11.990 -37.046 1.00 47.28 100 PRO A C 1
ATOM 730 O O . PRO A 1 100 ? 12.141 12.843 -37.738 1.00 47.28 100 PRO A O 1
ATOM 733 N N . SER A 1 101 ? 13.779 11.308 -37.439 1.00 50.16 101 SER A N 1
ATOM 734 C CA . SER A 1 101 ? 14.489 11.513 -38.699 1.00 50.16 101 SER A CA 1
ATOM 735 C C . SER A 1 101 ? 13.553 11.323 -39.901 1.00 50.16 101 SER A C 1
ATOM 737 O O . SER A 1 101 ? 12.756 10.380 -39.957 1.00 50.16 101 SER A O 1
ATOM 739 N N . ALA A 1 102 ? 13.603 12.263 -40.848 1.00 55.75 102 ALA A N 1
ATOM 740 C CA . ALA A 1 102 ? 12.699 12.309 -41.994 1.00 55.75 102 ALA A CA 1
ATOM 741 C C . ALA A 1 102 ? 12.854 11.064 -42.897 1.00 55.75 102 ALA A C 1
ATOM 743 O O . ALA A 1 102 ? 13.968 10.566 -43.071 1.00 55.75 102 ALA A O 1
ATOM 744 N N . PRO A 1 103 ? 11.764 10.555 -43.505 1.00 62.62 103 PRO A N 1
ATOM 745 C CA . PRO A 1 103 ? 11.829 9.366 -44.349 1.00 62.62 103 PRO A CA 1
ATOM 746 C C . PRO A 1 103 ? 12.689 9.610 -45.598 1.00 62.62 103 PRO A C 1
ATOM 748 O O . PRO A 1 103 ? 12.519 10.608 -46.303 1.00 62.62 103 PRO A O 1
ATOM 751 N N . VAL A 1 104 ? 13.595 8.674 -45.894 1.00 64.19 104 VAL A N 1
ATOM 752 C CA . VAL A 1 104 ? 14.488 8.748 -47.058 1.00 64.19 104 VAL A CA 1
ATOM 753 C C . VAL A 1 104 ? 13.740 8.229 -48.284 1.00 64.19 104 VAL A C 1
ATOM 755 O O . VAL A 1 104 ? 13.266 7.090 -48.312 1.00 64.19 104 VAL A O 1
ATOM 758 N N . MET A 1 105 ? 13.617 9.080 -49.303 1.00 52.81 105 MET A N 1
ATOM 759 C CA . MET A 1 105 ? 12.958 8.740 -50.564 1.00 52.81 105 MET A CA 1
ATOM 760 C C . MET A 1 105 ? 13.988 8.265 -51.584 1.00 52.81 105 MET A C 1
ATOM 762 O O . MET A 1 105 ? 14.883 9.017 -51.957 1.00 52.81 105 MET A O 1
ATOM 766 N N . ASP A 1 106 ? 13.836 7.029 -52.043 1.00 51.25 106 ASP A N 1
ATOM 767 C CA . ASP A 1 106 ? 14.720 6.376 -53.004 1.00 51.25 106 ASP A CA 1
ATOM 768 C C . ASP A 1 106 ? 13.886 5.985 -54.233 1.00 51.25 106 ASP A C 1
ATOM 770 O O . ASP A 1 106 ? 13.358 4.875 -54.329 1.00 51.25 106 ASP A O 1
ATOM 774 N N . GLY A 1 107 ? 13.668 6.964 -55.120 1.00 62.38 107 GLY A N 1
ATOM 775 C CA . GLY A 1 107 ? 12.869 6.825 -56.342 1.00 62.38 107 GLY A CA 1
ATOM 776 C C . GLY A 1 107 ? 11.439 6.340 -56.076 1.00 62.38 107 GLY A C 1
ATOM 777 O O . GLY A 1 107 ? 10.582 7.114 -55.656 1.00 62.38 107 GLY A O 1
ATOM 778 N N . ASP A 1 108 ? 11.208 5.050 -56.316 1.00 59.94 108 ASP A N 1
ATOM 779 C CA . ASP A 1 108 ? 9.908 4.372 -56.212 1.00 59.94 108 ASP A CA 1
ATOM 780 C C . ASP A 1 108 ? 9.654 3.728 -54.832 1.00 59.94 108 ASP A C 1
ATOM 782 O O . ASP A 1 108 ? 8.659 3.035 -54.628 1.00 59.94 108 ASP A O 1
ATOM 786 N N . LYS A 1 109 ? 10.566 3.913 -53.864 1.00 63.78 109 LYS A N 1
ATOM 787 C CA . LYS A 1 109 ? 10.476 3.318 -52.521 1.00 63.78 109 LYS A CA 1
ATOM 788 C C . LYS A 1 109 ? 10.724 4.363 -51.436 1.00 63.78 109 LYS A C 1
ATOM 790 O O . LYS A 1 109 ? 11.668 5.147 -51.511 1.00 63.78 109 LYS A O 1
ATOM 795 N N . ILE A 1 110 ? 9.899 4.345 -50.389 1.00 72.44 110 ILE A N 1
ATOM 796 C CA . ILE A 1 110 ? 10.110 5.153 -49.180 1.00 72.44 110 ILE A CA 1
ATOM 797 C C . ILE A 1 110 ? 10.638 4.229 -48.095 1.00 72.44 110 ILE A C 1
ATOM 799 O O . ILE A 1 110 ? 9.957 3.284 -47.696 1.00 72.44 110 ILE A O 1
ATOM 803 N N . LYS A 1 111 ? 11.861 4.495 -47.635 1.00 69.00 111 LYS A N 1
ATOM 804 C CA . LYS A 1 111 ? 12.500 3.720 -46.574 1.00 69.00 111 LYS A CA 1
ATOM 805 C C . LYS A 1 111 ? 12.369 4.484 -45.253 1.00 69.00 111 LYS A C 1
ATOM 807 O O . LYS A 1 111 ? 12.664 5.683 -45.220 1.00 69.00 111 LYS A O 1
ATOM 812 N N . PRO A 1 112 ? 11.919 3.831 -44.168 1.00 69.88 112 PRO A N 1
ATOM 813 C CA . PRO A 1 112 ? 12.001 4.434 -42.847 1.00 69.88 112 PRO A CA 1
ATOM 814 C C . PRO A 1 112 ? 13.476 4.639 -42.483 1.00 69.88 112 PRO A C 1
ATOM 816 O O . PRO A 1 112 ? 14.319 3.814 -42.833 1.00 69.88 112 PRO A O 1
ATOM 819 N N . ALA A 1 113 ? 13.780 5.754 -41.816 1.00 63.59 113 ALA A N 1
ATOM 820 C CA . ALA A 1 113 ? 15.145 6.073 -41.396 1.00 63.59 113 ALA A CA 1
ATOM 821 C C . ALA A 1 113 ? 15.692 5.037 -40.397 1.00 63.59 113 ALA A C 1
ATOM 823 O O . ALA A 1 113 ? 16.861 4.683 -40.470 1.00 63.59 113 ALA A O 1
ATOM 824 N N . ASP A 1 114 ? 14.811 4.488 -39.553 1.00 63.31 114 ASP A N 1
ATOM 825 C CA . ASP A 1 114 ? 15.124 3.485 -38.537 1.00 63.31 114 ASP A CA 1
ATOM 826 C C . ASP A 1 114 ? 14.012 2.436 -38.428 1.00 63.31 114 ASP A C 1
ATOM 828 O O . ASP A 1 114 ? 12.865 2.677 -38.810 1.00 63.31 114 ASP A O 1
ATOM 832 N N . SER A 1 115 ? 14.332 1.288 -37.819 1.00 66.38 115 SER A N 1
ATOM 833 C CA . SER A 1 115 ? 13.377 0.197 -37.525 1.00 66.38 115 SER A CA 1
ATOM 834 C C . SER A 1 115 ? 12.353 0.520 -36.420 1.00 66.38 115 SER A C 1
ATOM 836 O O . SER A 1 115 ? 11.621 -0.353 -35.947 1.00 66.38 115 SER A O 1
ATOM 838 N N . GLU A 1 116 ? 12.294 1.775 -35.977 1.00 72.75 116 GLU A N 1
ATOM 839 C CA . GLU A 1 116 ? 11.386 2.223 -34.930 1.00 72.75 116 GLU A CA 1
ATOM 840 C C . GLU A 1 116 ? 9.961 2.470 -35.451 1.00 72.75 116 GLU A C 1
ATOM 842 O O . GLU A 1 116 ? 9.723 2.873 -36.596 1.00 72.75 116 GLU A O 1
ATOM 847 N N . ARG A 1 117 ? 8.977 2.259 -34.564 1.00 73.06 117 ARG A N 1
ATOM 848 C CA . ARG A 1 117 ? 7.538 2.389 -34.864 1.00 73.06 117 ARG A CA 1
ATOM 849 C C . ARG A 1 117 ? 7.174 3.793 -35.364 1.00 73.06 117 ARG A C 1
ATOM 851 O O . ARG A 1 117 ? 6.345 3.919 -36.261 1.00 73.06 117 ARG A O 1
ATOM 858 N N . ALA A 1 118 ? 7.804 4.835 -34.816 1.00 74.94 118 ALA A N 1
ATOM 859 C CA . ALA A 1 118 ? 7.551 6.228 -35.190 1.00 74.94 118 ALA A CA 1
ATOM 860 C C . ALA A 1 118 ? 8.063 6.555 -36.605 1.00 74.94 118 ALA A C 1
ATOM 862 O O . ALA A 1 118 ? 7.324 7.128 -37.409 1.00 74.94 118 ALA A O 1
ATOM 863 N N . SER A 1 119 ? 9.280 6.118 -36.937 1.00 75.44 119 SER A N 1
ATOM 864 C CA . SER A 1 119 ? 9.885 6.291 -38.265 1.00 75.44 119 SER A CA 1
ATOM 865 C C . SER A 1 119 ? 9.135 5.497 -39.340 1.00 75.44 119 SER A C 1
ATOM 867 O O . SER A 1 119 ? 8.898 6.000 -40.440 1.00 75.44 119 SER A O 1
ATOM 869 N N . THR A 1 120 ? 8.663 4.293 -39.001 1.00 75.31 120 THR A N 1
ATOM 870 C CA . THR A 1 120 ? 7.825 3.465 -39.886 1.00 75.31 120 THR A CA 1
ATOM 871 C C . THR A 1 120 ? 6.468 4.118 -40.153 1.00 75.31 120 THR A C 1
ATOM 873 O O . THR A 1 120 ? 6.024 4.179 -41.296 1.00 75.31 120 THR A O 1
ATOM 876 N N . LEU A 1 121 ? 5.827 4.688 -39.129 1.00 78.31 121 LEU A N 1
ATOM 877 C CA . LEU A 1 121 ? 4.566 5.420 -39.273 1.00 78.31 121 LEU A CA 1
ATOM 878 C C . LEU A 1 121 ? 4.719 6.684 -40.134 1.00 78.31 121 LEU A C 1
ATOM 880 O O . LEU A 1 121 ? 3.854 6.959 -40.967 1.00 78.31 121 LEU A O 1
ATOM 884 N N . ALA A 1 122 ? 5.813 7.433 -39.975 1.00 78.88 122 ALA A N 1
ATOM 885 C CA . ALA A 1 122 ? 6.104 8.602 -40.805 1.00 78.88 122 ALA A CA 1
ATOM 886 C C . ALA A 1 122 ? 6.308 8.214 -42.281 1.00 78.88 122 ALA A C 1
ATOM 888 O O . ALA A 1 122 ? 5.720 8.831 -43.171 1.00 78.88 122 ALA A O 1
ATOM 889 N N . ALA A 1 123 ? 7.062 7.139 -42.538 1.00 78.94 123 ALA A N 1
ATOM 890 C CA . ALA A 1 123 ? 7.254 6.590 -43.878 1.00 78.94 123 ALA A CA 1
ATOM 891 C C . ALA A 1 123 ? 5.940 6.077 -44.496 1.00 78.94 123 ALA A C 1
ATOM 893 O O . ALA A 1 123 ? 5.649 6.371 -45.654 1.00 78.94 123 ALA A O 1
ATOM 894 N N . MET A 1 124 ? 5.107 5.369 -43.724 1.00 76.56 124 MET A N 1
ATOM 895 C CA . MET A 1 124 ? 3.810 4.868 -44.195 1.00 76.56 124 MET A CA 1
ATOM 896 C C . MET A 1 124 ? 2.821 5.997 -44.498 1.00 76.56 124 MET A C 1
ATOM 898 O O . MET A 1 124 ? 2.083 5.903 -45.474 1.00 76.56 124 MET A O 1
ATOM 902 N N . ARG A 1 125 ? 2.819 7.086 -43.718 1.00 78.44 125 ARG A N 1
ATOM 903 C CA . ARG A 1 125 ? 2.005 8.272 -44.027 1.00 78.44 125 ARG A CA 1
ATOM 904 C C . ARG A 1 125 ? 2.448 8.926 -45.330 1.00 78.44 125 ARG A C 1
ATOM 906 O O . ARG A 1 125 ? 1.607 9.142 -46.194 1.00 78.44 125 ARG A O 1
ATOM 913 N N . ALA A 1 126 ? 3.751 9.139 -45.509 1.00 79.19 126 ALA A N 1
ATOM 914 C CA . ALA A 1 126 ? 4.293 9.702 -46.745 1.00 79.19 126 ALA A CA 1
ATOM 915 C C . ALA A 1 126 ? 4.010 8.809 -47.972 1.00 79.19 126 ALA A C 1
ATOM 917 O O . ALA A 1 126 ? 3.704 9.312 -49.051 1.00 79.19 126 ALA A O 1
ATOM 918 N N . ALA A 1 127 ? 4.062 7.482 -47.812 1.00 76.81 127 ALA A N 1
ATOM 919 C CA . ALA A 1 127 ? 3.738 6.530 -48.876 1.00 76.81 127 ALA A CA 1
ATOM 920 C C . ALA A 1 127 ? 2.243 6.523 -49.222 1.00 76.81 127 ALA A C 1
ATOM 922 O O . ALA A 1 127 ? 1.882 6.512 -50.399 1.00 76.81 127 ALA A O 1
ATOM 923 N N . ALA A 1 128 ? 1.368 6.571 -48.214 1.00 77.12 128 ALA A N 1
ATOM 924 C CA . ALA A 1 128 ? -0.074 6.659 -48.422 1.00 77.12 128 ALA A CA 1
ATOM 925 C C . ALA A 1 128 ? -0.481 7.972 -49.095 1.00 77.12 128 ALA A C 1
ATOM 927 O O . ALA A 1 128 ? -1.351 7.965 -49.959 1.00 77.12 128 ALA A O 1
ATOM 928 N N . GLU A 1 129 ? 0.160 9.081 -48.734 1.00 76.50 129 GLU A N 1
ATOM 929 C CA . GLU A 1 129 ? -0.128 10.396 -49.307 1.00 76.50 129 GLU A CA 1
ATOM 930 C C . GLU A 1 129 ? 0.286 10.480 -50.785 1.00 76.50 129 GLU A C 1
ATOM 932 O O . GLU A 1 129 ? -0.386 11.129 -51.583 1.00 76.50 129 GLU A O 1
ATOM 937 N N . LYS A 1 130 ? 1.353 9.768 -51.173 1.00 73.31 130 LYS A N 1
ATOM 938 C CA . LYS A 1 130 ? 1.844 9.741 -52.558 1.00 73.31 130 LYS A CA 1
ATOM 939 C C . LYS A 1 130 ? 1.151 8.727 -53.461 1.00 73.31 130 LYS A C 1
ATOM 941 O O . LYS A 1 130 ? 0.897 9.036 -54.622 1.00 73.31 130 LYS A O 1
ATOM 946 N N . TRP A 1 131 ? 0.876 7.525 -52.960 1.00 73.75 131 TRP A N 1
ATOM 947 C CA . TRP A 1 131 ? 0.426 6.405 -53.797 1.00 73.75 131 TRP A CA 1
ATOM 948 C C . TRP A 1 131 ? -0.924 5.813 -53.381 1.00 73.75 131 TRP A C 1
ATOM 950 O O . TRP A 1 131 ? -1.487 5.010 -54.120 1.00 73.75 131 TRP A O 1
ATOM 960 N N . GLY A 1 132 ? -1.475 6.184 -52.220 1.00 68.75 132 GLY A N 1
ATOM 961 C CA . GLY A 1 132 ? -2.789 5.741 -51.729 1.00 68.75 132 GLY A CA 1
ATOM 962 C C . GLY A 1 132 ? -2.871 4.274 -51.277 1.00 68.75 132 GLY A C 1
ATOM 963 O O . GLY A 1 132 ? -3.629 3.952 -50.362 1.00 68.75 132 GLY A O 1
ATOM 964 N N . SER A 1 133 ? -2.078 3.385 -51.875 1.00 75.44 133 SER A N 1
ATOM 965 C CA . SER A 1 133 ? -1.924 1.981 -51.493 1.00 75.44 133 SER A CA 1
ATOM 966 C C . SER A 1 133 ? -0.450 1.634 -51.345 1.00 75.44 133 SER A C 1
ATOM 968 O O . SER A 1 133 ? 0.356 1.994 -52.201 1.00 75.44 133 SER A O 1
ATOM 970 N N . ILE A 1 134 ? -0.102 0.921 -50.276 1.00 80.56 134 ILE A N 1
ATOM 971 C CA . ILE A 1 134 ? 1.287 0.634 -49.918 1.00 80.56 134 ILE A CA 1
ATOM 972 C C . ILE A 1 134 ? 1.546 -0.863 -50.085 1.00 80.56 134 ILE A C 1
ATOM 974 O O . ILE A 1 134 ? 0.808 -1.693 -49.546 1.00 80.56 134 ILE A O 1
ATOM 978 N N . ASN A 1 135 ? 2.619 -1.216 -50.794 1.00 78.06 135 ASN A N 1
ATOM 979 C CA . ASN A 1 135 ? 3.200 -2.549 -50.698 1.00 78.06 135 ASN A CA 1
ATOM 980 C C . ASN A 1 135 ? 4.343 -2.521 -49.677 1.00 78.06 135 ASN A C 1
ATOM 982 O O . ASN A 1 135 ? 5.226 -1.669 -49.762 1.00 78.06 135 ASN A O 1
ATOM 986 N N . VAL A 1 136 ? 4.293 -3.414 -48.691 1.00 77.56 136 VAL A N 1
ATOM 987 C CA . VAL A 1 136 ? 5.262 -3.447 -47.592 1.00 77.56 136 VAL A CA 1
ATOM 988 C C . VAL A 1 136 ? 6.203 -4.624 -47.805 1.00 77.56 136 VAL A C 1
ATOM 990 O O . VAL A 1 136 ? 5.812 -5.779 -47.621 1.00 77.56 136 VAL A O 1
ATOM 993 N N . ASP A 1 137 ? 7.447 -4.303 -48.150 1.00 73.00 137 ASP A N 1
ATOM 994 C CA . ASP A 1 137 ? 8.546 -5.254 -48.284 1.00 73.00 137 ASP A CA 1
ATOM 995 C C . ASP A 1 137 ? 9.525 -5.045 -47.118 1.00 73.00 137 ASP A C 1
ATOM 997 O O . ASP A 1 137 ? 10.020 -3.939 -46.905 1.00 73.00 137 ASP A O 1
ATOM 1001 N N . GLY A 1 138 ? 9.793 -6.091 -46.333 1.00 73.00 138 GLY A N 1
ATOM 1002 C CA . GLY A 1 138 ? 10.623 -5.987 -45.128 1.00 73.00 138 GLY A CA 1
ATOM 1003 C C . GLY A 1 138 ? 10.678 -7.277 -44.315 1.00 73.00 138 GLY A C 1
ATOM 1004 O O . GLY A 1 138 ? 10.143 -8.317 -44.724 1.00 73.00 138 GLY A O 1
ATOM 1005 N N . THR A 1 139 ? 11.326 -7.224 -43.149 1.00 77.88 139 THR A N 1
ATOM 1006 C CA . THR A 1 139 ? 11.394 -8.382 -42.247 1.00 77.88 139 THR A CA 1
ATOM 1007 C C . THR A 1 139 ? 10.001 -8.741 -41.719 1.00 77.88 139 THR A C 1
ATOM 1009 O O . THR A 1 139 ? 9.066 -7.941 -41.766 1.00 77.88 139 TH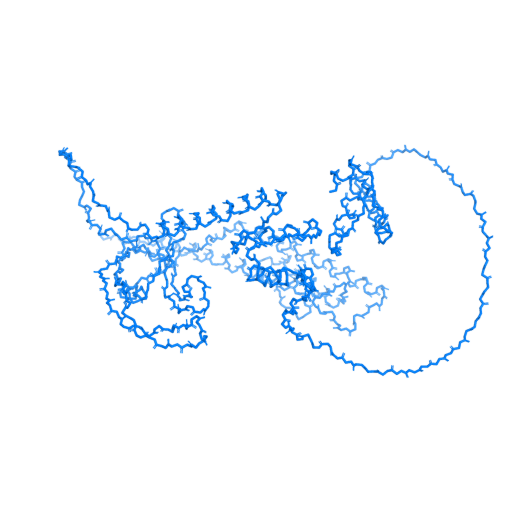R A O 1
ATOM 1012 N N . ALA A 1 140 ? 9.828 -9.954 -41.182 1.00 75.81 140 ALA A N 1
ATOM 1013 C CA . ALA A 1 140 ? 8.556 -10.357 -40.570 1.00 75.81 140 ALA A CA 1
ATOM 1014 C C . ALA A 1 140 ? 8.095 -9.385 -39.462 1.00 75.81 140 ALA A C 1
ATOM 1016 O O . ALA A 1 140 ? 6.897 -9.184 -39.278 1.00 75.81 140 ALA A O 1
ATOM 1017 N N . ARG A 1 141 ? 9.047 -8.746 -38.768 1.00 74.75 141 ARG A N 1
ATOM 1018 C CA . ARG A 1 141 ? 8.785 -7.744 -37.732 1.00 74.75 141 ARG A CA 1
ATOM 1019 C C . ARG A 1 141 ? 8.260 -6.434 -38.323 1.00 74.75 141 ARG A C 1
ATOM 1021 O O . ARG A 1 141 ? 7.263 -5.920 -37.828 1.00 74.75 141 ARG A O 1
ATOM 1028 N N . ASP A 1 142 ? 8.867 -5.947 -39.402 1.00 76.12 142 ASP A N 1
ATOM 1029 C CA . ASP A 1 142 ? 8.442 -4.706 -40.071 1.00 76.12 142 ASP A CA 1
ATOM 1030 C C . ASP A 1 142 ? 7.053 -4.865 -40.694 1.00 76.12 142 ASP A C 1
ATOM 1032 O O . ASP A 1 142 ? 6.209 -3.977 -40.592 1.00 76.12 142 ASP A O 1
ATOM 1036 N N . LYS A 1 143 ? 6.776 -6.045 -41.264 1.00 82.88 143 LYS A N 1
ATOM 1037 C CA . LYS A 1 143 ? 5.452 -6.398 -41.789 1.00 82.88 143 LYS A CA 1
ATOM 1038 C C . LYS A 1 143 ? 4.382 -6.413 -40.693 1.00 82.88 143 LYS A C 1
ATOM 1040 O O . LYS A 1 143 ? 3.291 -5.898 -40.917 1.00 82.88 143 LYS A O 1
ATOM 1045 N N . ALA A 1 144 ? 4.693 -6.935 -39.504 1.00 80.62 144 ALA A N 1
ATOM 1046 C CA . ALA A 1 144 ? 3.767 -6.928 -38.369 1.00 80.62 144 ALA A CA 1
ATOM 1047 C C . ALA A 1 144 ? 3.484 -5.504 -37.855 1.00 80.62 144 ALA A C 1
ATOM 1049 O O . ALA A 1 144 ? 2.325 -5.149 -37.644 1.00 80.62 144 ALA A O 1
ATOM 1050 N N . ILE A 1 145 ? 4.524 -4.672 -37.721 1.00 82.12 145 ILE A N 1
ATOM 1051 C CA . ILE A 1 145 ? 4.388 -3.263 -37.315 1.00 82.12 145 ILE A CA 1
ATOM 1052 C C . ILE A 1 145 ? 3.563 -2.490 -38.353 1.00 82.12 145 ILE A C 1
ATOM 1054 O O . ILE A 1 145 ? 2.678 -1.719 -37.991 1.00 82.12 145 ILE A O 1
ATOM 1058 N N . ALA A 1 146 ? 3.790 -2.732 -39.644 1.00 80.19 146 ALA A N 1
ATOM 1059 C CA . ALA A 1 146 ? 3.023 -2.097 -40.707 1.00 80.19 146 ALA A CA 1
ATOM 1060 C C . ALA A 1 146 ? 1.539 -2.501 -40.695 1.00 80.19 146 ALA A C 1
ATOM 1062 O O . ALA A 1 146 ? 0.680 -1.647 -40.899 1.00 80.19 146 ALA A O 1
ATOM 1063 N N . VAL A 1 147 ? 1.217 -3.772 -40.422 1.00 83.69 147 VAL A N 1
ATOM 1064 C CA . VAL A 1 147 ? -0.175 -4.241 -40.293 1.00 83.69 147 VAL A CA 1
ATOM 1065 C C . VAL A 1 147 ? -0.884 -3.580 -39.111 1.00 83.69 147 VAL A C 1
ATOM 1067 O O . VAL A 1 147 ? -2.023 -3.136 -39.256 1.00 83.69 147 VAL A O 1
ATOM 1070 N N . GLU A 1 148 ? -0.221 -3.479 -37.958 1.00 81.69 148 GLU A N 1
ATOM 1071 C CA . GLU A 1 148 ? -0.773 -2.818 -36.770 1.00 81.69 148 GLU A CA 1
ATOM 1072 C C . GLU A 1 148 ? -1.049 -1.331 -37.037 1.00 81.69 148 GLU A C 1
ATOM 1074 O O . GLU A 1 148 ? -2.165 -0.854 -36.826 1.00 81.69 148 GLU A O 1
ATOM 1079 N N . LEU A 1 149 ? -0.071 -0.615 -37.598 1.00 82.00 149 LEU A N 1
ATOM 1080 C CA . LEU A 1 149 ? -0.205 0.805 -37.927 1.00 82.00 149 LEU A CA 1
ATOM 1081 C C . LEU A 1 149 ? -1.250 1.059 -39.023 1.00 82.00 149 LEU A C 1
ATOM 1083 O O . LEU A 1 149 ? -1.970 2.057 -38.975 1.00 82.00 149 LEU A O 1
ATOM 1087 N N . ALA A 1 150 ? -1.372 0.158 -39.999 1.00 82.00 150 ALA A N 1
ATOM 1088 C CA . ALA A 1 150 ? -2.404 0.240 -41.026 1.00 82.00 150 ALA A CA 1
ATOM 1089 C C . ALA A 1 150 ? -3.811 -0.004 -40.466 1.00 82.00 150 ALA A C 1
ATOM 1091 O O . ALA A 1 150 ? -4.755 0.649 -40.915 1.00 82.00 150 ALA A O 1
ATOM 1092 N N . ALA A 1 151 ? -3.961 -0.887 -39.475 1.00 83.81 151 ALA A N 1
ATOM 1093 C CA . ALA A 1 151 ? -5.232 -1.107 -38.789 1.00 83.81 151 ALA A CA 1
ATOM 1094 C C . ALA A 1 151 ? -5.645 0.102 -37.935 1.00 83.81 151 ALA A C 1
ATOM 1096 O O . ALA A 1 151 ? -6.817 0.470 -37.929 1.00 83.81 151 ALA A O 1
ATOM 1097 N N . GLU A 1 152 ? -4.689 0.738 -37.253 1.00 80.75 152 GLU A N 1
ATOM 1098 C CA . GLU A 1 152 ? -4.934 1.916 -36.411 1.00 80.75 152 GLU A CA 1
ATOM 1099 C C . GLU A 1 152 ? -5.241 3.181 -37.230 1.00 80.75 152 GLU A C 1
ATOM 1101 O O . GLU A 1 152 ? -6.102 3.973 -36.847 1.00 80.75 152 GLU A O 1
ATOM 1106 N N . HIS A 1 153 ? -4.560 3.378 -38.364 1.00 76.62 153 HIS A N 1
ATOM 1107 C CA . HIS A 1 153 ? -4.659 4.606 -39.166 1.00 76.62 153 HIS A CA 1
ATOM 1108 C C . HIS A 1 153 ? -5.441 4.459 -40.478 1.00 76.62 153 HIS A C 1
ATOM 1110 O O . HIS A 1 153 ? -5.558 5.428 -41.226 1.00 76.62 153 HIS A O 1
ATOM 1116 N N . GLY A 1 154 ? -5.993 3.277 -40.763 1.00 75.69 154 GLY A N 1
ATOM 1117 C CA . GLY A 1 154 ? -6.825 3.036 -41.946 1.00 75.69 154 GLY A CA 1
ATOM 1118 C C . GLY A 1 154 ? -6.055 3.056 -43.271 1.00 75.69 154 GLY A C 1
ATOM 1119 O O . GLY A 1 154 ? -6.599 3.474 -44.293 1.00 75.69 154 GLY A O 1
ATOM 1120 N N . LEU A 1 155 ? -4.789 2.628 -43.271 1.00 81.00 155 LEU A N 1
ATOM 1121 C CA . LEU A 1 155 ? -3.951 2.587 -44.475 1.00 81.00 155 LEU A CA 1
ATOM 1122 C C . LEU A 1 155 ? -4.213 1.303 -45.280 1.00 81.00 155 LEU A C 1
ATOM 1124 O O . LEU A 1 155 ? -4.387 0.225 -44.711 1.00 81.00 155 LEU A O 1
ATOM 1128 N N . LYS A 1 156 ? -4.228 1.398 -46.615 1.00 77.75 156 LYS A N 1
ATOM 1129 C CA . LYS A 1 156 ? -4.487 0.252 -47.504 1.00 77.75 156 LYS A CA 1
ATOM 1130 C C . LYS A 1 156 ? -3.185 -0.461 -47.871 1.00 77.75 156 LYS A C 1
ATOM 1132 O O . LYS A 1 156 ? -2.338 0.119 -48.550 1.00 77.75 156 LYS A O 1
ATOM 1137 N N . ILE A 1 157 ? -3.056 -1.723 -47.456 1.00 84.06 157 ILE A N 1
ATOM 1138 C CA . ILE A 1 157 ? -1.933 -2.603 -47.810 1.00 84.06 157 ILE A CA 1
ATOM 1139 C C . ILE A 1 157 ? -2.367 -3.580 -48.912 1.00 84.06 157 ILE A C 1
ATOM 1141 O O . ILE A 1 157 ? -3.367 -4.285 -48.768 1.00 84.06 157 ILE A O 1
ATOM 1145 N N . THR A 1 158 ? -1.607 -3.647 -50.008 1.00 78.31 158 THR A N 1
ATOM 1146 C CA . THR A 1 158 ? -1.940 -4.481 -51.185 1.00 78.31 158 THR A CA 1
ATOM 1147 C C . THR A 1 158 ? -1.383 -5.910 -51.092 1.00 78.31 158 THR A C 1
ATOM 1149 O O . THR A 1 158 ? -1.786 -6.777 -51.861 1.00 78.31 158 THR A O 1
ATOM 1152 N N . ASN A 1 159 ? -0.488 -6.188 -50.137 1.00 82.75 159 ASN A N 1
ATOM 1153 C CA . ASN A 1 159 ? 0.137 -7.503 -49.975 1.00 82.75 159 ASN A CA 1
ATOM 1154 C C . ASN A 1 159 ? -0.881 -8.565 -49.482 1.00 82.75 159 ASN A C 1
ATOM 1156 O O . ASN A 1 159 ? -1.410 -8.406 -48.377 1.00 82.75 159 ASN A O 1
ATOM 1160 N N . PRO A 1 160 ? -1.137 -9.653 -50.240 1.00 79.56 160 PRO A N 1
ATOM 1161 C CA . PRO A 1 160 ? -2.166 -10.645 -49.914 1.00 79.56 160 PRO A CA 1
ATOM 1162 C C . PRO A 1 160 ? -1.926 -11.379 -48.586 1.00 79.56 160 PRO A C 1
ATOM 1164 O O . PRO A 1 160 ? -2.885 -11.666 -47.876 1.00 79.56 160 PRO A O 1
ATOM 1167 N N . GLU A 1 161 ? -0.671 -11.616 -48.187 1.00 78.75 161 GLU A N 1
ATOM 1168 C CA . GLU A 1 161 ? -0.354 -12.279 -46.906 1.00 78.75 161 GLU A CA 1
ATOM 1169 C C . GLU A 1 161 ? -0.676 -11.397 -45.687 1.00 78.75 161 GLU A C 1
ATOM 1171 O O . GLU A 1 161 ? -0.930 -11.891 -44.587 1.00 78.75 161 GLU A O 1
ATOM 1176 N N . LEU A 1 162 ? -0.661 -10.074 -45.872 1.00 80.81 162 LEU A N 1
ATOM 1177 C CA . LEU A 1 162 ? -0.900 -9.093 -44.813 1.00 80.81 162 LEU A CA 1
ATOM 1178 C C . LEU A 1 162 ? -2.354 -8.624 -44.770 1.00 80.81 162 LEU A C 1
ATOM 1180 O O . LEU A 1 162 ? -2.786 -8.107 -43.744 1.00 80.81 162 LEU A O 1
ATOM 1184 N N . GLN A 1 163 ? -3.120 -8.831 -45.844 1.00 78.19 163 GLN A N 1
ATOM 1185 C CA . GLN A 1 163 ? -4.545 -8.499 -45.897 1.00 78.19 163 GLN A CA 1
ATOM 1186 C C . GLN A 1 163 ? -5.349 -9.281 -44.857 1.00 78.19 163 GLN A C 1
ATOM 1188 O O . GLN A 1 163 ? -6.174 -8.693 -44.160 1.00 78.19 163 GLN A O 1
ATOM 1193 N N . GLU A 1 164 ? -5.075 -10.576 -44.689 1.00 81.81 164 GLU A N 1
ATOM 1194 C CA . GLU A 1 164 ? -5.755 -11.385 -43.672 1.00 81.81 164 GLU A CA 1
ATOM 1195 C C . GLU A 1 164 ? -5.430 -10.888 -42.253 1.00 81.81 164 GLU A C 1
ATOM 1197 O O . GLU A 1 164 ? -6.328 -10.700 -41.428 1.00 81.81 164 GLU A O 1
ATOM 1202 N N . GLN A 1 165 ? -4.160 -10.565 -41.988 1.00 77.56 165 GLN A N 1
ATOM 1203 C CA . GLN A 1 165 ? -3.729 -10.027 -40.694 1.00 77.56 165 GLN A CA 1
ATOM 1204 C C . GLN A 1 165 ? -4.288 -8.621 -40.432 1.00 77.56 165 GLN A C 1
ATOM 1206 O O . GLN A 1 165 ? -4.651 -8.309 -39.298 1.00 77.56 165 GLN A O 1
ATOM 1211 N N . LEU A 1 166 ? -4.423 -7.795 -41.473 1.00 79.19 166 LEU A N 1
ATOM 1212 C CA . LEU A 1 166 ? -5.027 -6.467 -41.403 1.00 79.19 166 LEU A CA 1
ATOM 1213 C C . LEU A 1 166 ? -6.515 -6.551 -41.067 1.00 79.19 166 LEU A C 1
ATOM 1215 O O . LEU A 1 166 ? -6.973 -5.809 -40.205 1.00 79.19 166 LEU A O 1
ATOM 1219 N N . VAL A 1 167 ? -7.258 -7.484 -41.666 1.00 81.44 167 VAL A N 1
ATOM 1220 C CA . VAL A 1 167 ? -8.678 -7.702 -41.343 1.00 81.44 167 VAL A CA 1
ATOM 1221 C C . VAL A 1 167 ? -8.847 -8.155 -39.891 1.00 81.44 167 VAL A C 1
ATOM 1223 O O . VAL A 1 167 ? -9.747 -7.679 -39.197 1.00 81.44 167 VAL A O 1
ATOM 1226 N N . VAL A 1 168 ? -7.976 -9.041 -39.396 1.00 84.69 168 VAL A N 1
ATOM 1227 C CA . VAL A 1 168 ? -7.990 -9.472 -37.986 1.00 84.69 168 VAL A CA 1
ATOM 1228 C C . VAL A 1 168 ? -7.649 -8.310 -37.047 1.00 84.69 168 VAL A C 1
ATOM 1230 O O . VAL A 1 168 ? -8.337 -8.103 -36.045 1.00 84.69 168 VAL A O 1
ATOM 1233 N N . ALA A 1 169 ? -6.621 -7.524 -37.371 1.00 80.56 169 ALA A N 1
ATOM 1234 C CA . ALA A 1 169 ? -6.210 -6.368 -36.580 1.00 80.56 169 ALA A CA 1
ATOM 1235 C C . ALA A 1 169 ? -7.287 -5.268 -36.566 1.00 80.56 169 ALA A C 1
ATOM 1237 O O . ALA A 1 169 ? -7.620 -4.760 -35.496 1.00 80.56 169 ALA A O 1
ATOM 1238 N N . GLN A 1 170 ? -7.903 -4.968 -37.712 1.00 80.75 170 GLN A N 1
AT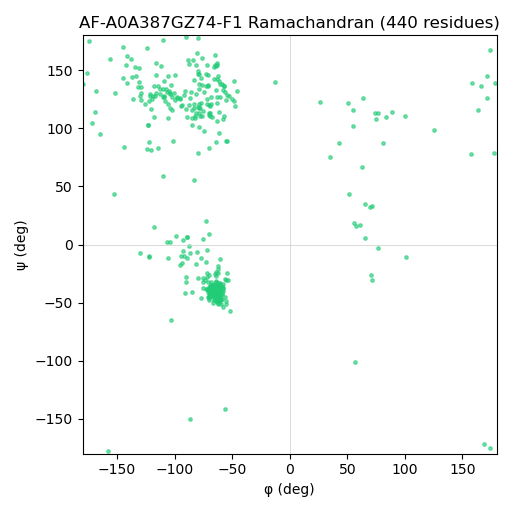OM 1239 C CA . GLN A 1 170 ? -9.009 -4.014 -37.835 1.00 80.75 170 GLN A CA 1
ATOM 1240 C C . GLN A 1 170 ? -10.228 -4.457 -37.028 1.00 80.75 170 GLN A C 1
ATOM 1242 O O . GLN A 1 170 ? -10.735 -3.666 -36.239 1.00 80.75 170 GLN A O 1
ATOM 1247 N N . LYS A 1 171 ? -10.646 -5.728 -37.126 1.00 84.50 171 LYS A N 1
ATOM 1248 C CA . LYS A 1 171 ? -11.738 -6.269 -36.296 1.00 84.50 171 LYS A CA 1
ATOM 1249 C C . LYS A 1 171 ? -11.440 -6.141 -34.806 1.00 84.50 171 LYS A C 1
ATOM 1251 O O . LYS A 1 171 ? -12.324 -5.800 -34.034 1.00 84.50 171 LYS A O 1
ATOM 1256 N N . LYS A 1 172 ? -10.194 -6.375 -34.386 1.00 82.00 172 LYS A N 1
ATOM 1257 C CA . LYS A 1 172 ? -9.788 -6.250 -32.978 1.00 82.00 172 LYS A CA 1
ATOM 1258 C C . LYS A 1 172 ? -9.807 -4.796 -32.490 1.00 82.00 172 LYS A C 1
ATOM 1260 O O . LYS A 1 172 ? -10.183 -4.545 -31.344 1.00 82.00 172 LYS A O 1
ATOM 1265 N N . VAL A 1 173 ? -9.409 -3.848 -33.337 1.00 79.69 173 VAL A N 1
ATOM 1266 C CA . VAL A 1 173 ? -9.489 -2.405 -33.055 1.00 79.69 173 VAL A CA 1
ATOM 1267 C C . VAL A 1 173 ? -10.947 -1.941 -33.034 1.00 79.69 173 VAL A C 1
ATOM 1269 O O . VAL A 1 173 ? -11.341 -1.223 -32.122 1.00 79.69 173 VAL A O 1
ATOM 1272 N N . GLU A 1 174 ? -11.774 -2.409 -33.965 1.00 78.56 174 GLU A N 1
ATOM 1273 C CA . GLU A 1 174 ? -13.202 -2.098 -34.026 1.00 78.56 174 GLU A CA 1
ATOM 1274 C C . GLU A 1 174 ? -13.977 -2.720 -32.863 1.00 78.56 174 GLU A C 1
ATOM 1276 O O . GLU A 1 174 ? -14.843 -2.070 -32.300 1.00 78.56 174 GLU A O 1
ATOM 1281 N N . GLU A 1 175 ? -13.645 -3.933 -32.420 1.00 82.44 175 GLU A N 1
ATOM 1282 C CA . GLU A 1 175 ? -14.219 -4.510 -31.203 1.00 82.44 175 GLU A CA 1
ATOM 1283 C C . GLU A 1 175 ? -13.812 -3.739 -29.950 1.00 82.44 175 GLU A C 1
ATOM 1285 O O . GLU A 1 175 ? -14.627 -3.596 -29.038 1.00 82.44 175 GLU A O 1
ATOM 1290 N N . ARG A 1 176 ? -12.564 -3.254 -29.883 1.00 79.88 176 ARG A N 1
ATOM 1291 C CA . ARG A 1 176 ? -12.110 -2.389 -28.787 1.00 79.88 176 ARG A CA 1
ATOM 1292 C C . ARG A 1 176 ? -12.909 -1.093 -28.790 1.00 79.88 176 ARG A C 1
ATOM 1294 O O . ARG A 1 176 ? -13.511 -0.776 -27.772 1.00 79.88 176 ARG A O 1
ATOM 1301 N N . ARG A 1 177 ? -13.013 -0.447 -29.952 1.00 77.88 177 ARG A N 1
ATOM 1302 C CA . ARG A 1 177 ? -13.795 0.771 -30.148 1.00 77.88 177 ARG A CA 1
ATOM 1303 C C . ARG A 1 177 ? -15.278 0.551 -29.875 1.00 77.88 177 ARG A C 1
ATOM 1305 O O . ARG A 1 177 ? -15.878 1.354 -29.197 1.00 77.88 177 ARG A O 1
ATOM 1312 N N . ARG A 1 178 ? -15.870 -0.571 -30.291 1.00 79.06 178 ARG A N 1
ATOM 1313 C CA . ARG A 1 178 ? -17.276 -0.905 -30.017 1.00 79.06 178 ARG A CA 1
ATOM 1314 C C . ARG A 1 178 ? -17.507 -1.175 -28.538 1.00 79.06 178 ARG A C 1
ATOM 1316 O O . ARG A 1 178 ? -18.549 -0.807 -28.021 1.00 79.06 178 ARG A O 1
ATOM 1323 N N . LYS A 1 179 ? -16.567 -1.827 -27.848 1.00 76.75 179 LYS A N 1
ATOM 1324 C CA . LYS A 1 179 ? -16.631 -2.017 -26.390 1.00 76.75 179 LYS A CA 1
ATOM 1325 C C . LYS A 1 179 ? -16.441 -0.699 -25.648 1.00 76.75 179 LYS A C 1
ATOM 1327 O O . LYS A 1 179 ? -17.062 -0.522 -24.606 1.00 76.75 179 LYS A O 1
ATOM 1332 N N . GLU A 1 180 ? -15.603 0.197 -26.157 1.00 69.38 180 GLU A N 1
ATOM 1333 C CA . GLU A 1 180 ? -15.451 1.567 -25.663 1.00 69.38 180 GLU A CA 1
ATOM 1334 C C . GLU A 1 180 ? -16.729 2.369 -25.916 1.00 69.38 180 GLU A C 1
ATOM 1336 O O . GLU A 1 180 ? -17.308 2.830 -24.949 1.00 69.38 180 GLU A O 1
ATOM 1341 N N . ASP A 1 181 ? -17.283 2.374 -27.127 1.00 68.88 181 ASP A N 1
ATOM 1342 C CA . ASP A 1 181 ? -18.570 2.986 -27.475 1.00 68.88 181 ASP A CA 1
ATOM 1343 C C . ASP A 1 181 ? -19.736 2.370 -26.682 1.00 68.88 181 ASP A C 1
ATOM 1345 O O . ASP A 1 181 ? -20.695 3.053 -26.356 1.00 68.88 181 ASP A O 1
ATOM 1349 N N . GLU A 1 182 ? -19.709 1.075 -26.356 1.00 66.75 182 GLU A N 1
ATOM 1350 C CA . GLU A 1 182 ? -20.735 0.420 -25.533 1.00 66.75 182 GLU A CA 1
ATOM 1351 C C . GLU A 1 182 ? -20.579 0.785 -24.051 1.00 66.75 182 GLU A C 1
ATOM 1353 O O . GLU A 1 182 ? -21.572 0.904 -23.334 1.00 66.75 182 GLU A O 1
ATOM 1358 N N . ARG A 1 183 ? -19.345 1.006 -23.585 1.00 66.19 183 ARG A N 1
ATOM 1359 C CA . ARG A 1 183 ? -19.065 1.578 -22.262 1.00 66.19 183 ARG A CA 1
ATOM 1360 C C . ARG A 1 183 ? -19.474 3.043 -22.218 1.00 66.19 183 ARG A C 1
ATOM 1362 O O . ARG A 1 183 ? -20.154 3.423 -21.277 1.00 66.19 183 ARG A O 1
ATOM 1369 N N . GLU A 1 184 ? -19.163 3.822 -23.244 1.00 55.94 184 GLU A N 1
ATOM 1370 C CA . GLU A 1 184 ? -19.573 5.213 -23.400 1.00 55.94 184 GLU A CA 1
ATOM 1371 C C . GLU A 1 184 ? -21.084 5.334 -23.550 1.00 55.94 184 GLU A C 1
ATOM 1373 O O . GLU A 1 184 ? -21.659 6.199 -22.917 1.00 55.94 184 GLU A O 1
ATOM 1378 N N . ARG A 1 185 ? -21.764 4.431 -24.266 1.00 52.12 185 ARG A N 1
ATOM 1379 C CA . ARG A 1 185 ? -23.235 4.361 -24.335 1.00 52.12 185 ARG A CA 1
ATOM 1380 C C . ARG A 1 185 ? -23.872 3.861 -23.047 1.00 52.12 185 ARG A C 1
ATOM 1382 O O . ARG A 1 185 ? -25.003 4.227 -22.771 1.00 52.12 185 ARG A O 1
ATOM 1389 N N . LYS A 1 186 ? -23.192 3.035 -22.247 1.00 50.28 186 LYS A N 1
ATOM 1390 C CA . LYS A 1 186 ? -23.631 2.682 -20.882 1.00 50.28 186 LYS A CA 1
ATOM 1391 C C . LYS A 1 186 ? -23.387 3.828 -19.896 1.00 50.28 186 LYS A C 1
ATOM 1393 O O . LYS A 1 186 ? -24.149 3.973 -18.950 1.00 50.28 186 LYS A O 1
ATOM 1398 N N . VAL A 1 187 ? -22.382 4.665 -20.146 1.00 51.94 187 VAL A N 1
ATOM 1399 C CA . VAL A 1 187 ? -22.111 5.917 -19.421 1.00 51.94 187 VAL A CA 1
ATOM 1400 C C . VAL A 1 187 ? -23.025 7.060 -19.911 1.00 51.94 187 VAL A C 1
ATOM 1402 O O . VAL A 1 187 ? -23.410 7.909 -19.114 1.00 51.94 187 VAL A O 1
ATOM 1405 N N . SER A 1 188 ? -23.463 7.043 -21.176 1.00 41.31 188 SER A N 1
ATOM 1406 C CA . SER A 1 188 ? -24.420 7.974 -21.800 1.00 41.31 188 SER A CA 1
ATOM 1407 C C . SER A 1 188 ? -25.847 7.412 -21.857 1.00 41.31 188 SER A C 1
ATOM 1409 O O . SER A 1 188 ? -26.731 8.004 -22.478 1.00 41.31 188 SER A O 1
ATOM 1411 N N . GLY A 1 189 ? -26.077 6.263 -21.224 1.00 39.09 189 GLY A N 1
ATOM 1412 C CA . GLY A 1 189 ? -27.332 5.524 -21.197 1.00 39.09 189 GLY A CA 1
ATOM 1413 C C . GLY A 1 189 ? -28.266 6.073 -20.135 1.00 39.09 189 GLY A C 1
ATOM 1414 O O . GLY A 1 189 ? -28.704 5.343 -19.255 1.00 39.09 189 GLY A O 1
ATOM 1415 N N . PHE A 1 190 ? -28.558 7.368 -20.209 1.00 42.97 190 PHE A N 1
ATOM 1416 C CA . PHE A 1 190 ? -29.793 7.901 -19.660 1.00 42.97 190 PHE A CA 1
ATOM 1417 C C . PHE A 1 190 ? -30.745 8.100 -20.839 1.00 42.97 190 PHE A C 1
ATOM 1419 O O . PHE A 1 190 ? -30.749 9.140 -21.496 1.00 42.97 190 PHE A O 1
ATOM 1426 N N . SER A 1 191 ? -31.505 7.051 -21.150 1.00 34.91 191 SER A N 1
ATOM 1427 C CA . SER A 1 191 ? -32.622 7.096 -22.090 1.00 34.91 191 SER A CA 1
ATOM 1428 C C . SER A 1 191 ? -33.872 6.616 -21.367 1.00 34.91 191 SER A C 1
ATOM 1430 O O . SER A 1 191 ? -34.034 5.428 -21.109 1.00 34.91 191 SER A O 1
ATOM 1432 N N . ASP A 1 192 ? -34.683 7.603 -21.001 1.00 39.00 192 ASP A N 1
ATOM 1433 C CA . ASP A 1 192 ? -36.137 7.625 -21.151 1.00 39.00 192 ASP A CA 1
ATOM 1434 C C . ASP A 1 192 ? -36.887 6.327 -20.805 1.00 39.00 192 ASP A C 1
ATOM 1436 O O . ASP A 1 192 ? -37.188 5.487 -21.652 1.00 39.00 192 ASP A O 1
ATOM 1440 N N . GLY A 1 193 ? -37.223 6.183 -19.524 1.00 31.67 193 GLY A N 1
ATOM 1441 C CA . GLY A 1 193 ? -38.201 5.208 -19.065 1.00 31.67 193 GLY A CA 1
ATOM 1442 C C . GLY A 1 193 ? -39.622 5.716 -19.297 1.00 31.67 193 GLY A C 1
ATOM 1443 O O . GLY A 1 193 ? -40.276 6.147 -18.352 1.00 31.67 193 GLY A O 1
ATOM 1444 N N . SER A 1 194 ? -40.116 5.626 -20.530 1.00 38.06 194 SER A N 1
ATOM 1445 C CA . SER A 1 194 ? -41.552 5.654 -20.808 1.00 38.06 194 SER A CA 1
ATOM 1446 C C . SER A 1 194 ? -41.940 4.393 -21.567 1.00 38.06 194 SER A C 1
ATOM 1448 O O . SER A 1 194 ? -41.648 4.255 -22.750 1.00 38.06 194 SER A O 1
ATOM 1450 N N . LEU A 1 195 ? -42.544 3.453 -20.835 1.00 31.48 195 LEU A N 1
ATOM 1451 C CA . LEU A 1 195 ? -43.735 2.683 -21.216 1.00 31.48 195 LEU A CA 1
ATOM 1452 C C . LEU A 1 195 ? -44.033 1.682 -20.089 1.00 31.48 195 LEU A C 1
ATOM 1454 O O . LEU A 1 195 ? -43.722 0.496 -20.166 1.00 31.48 195 LEU A O 1
ATOM 1458 N N . ALA A 1 196 ? -44.646 2.186 -19.018 1.00 30.70 196 ALA A N 1
ATOM 1459 C CA . ALA A 1 196 ? -45.413 1.347 -18.110 1.00 30.70 196 ALA A CA 1
ATOM 1460 C C . ALA A 1 196 ? -46.784 1.089 -18.754 1.00 30.70 196 ALA A C 1
ATOM 1462 O O . ALA A 1 196 ? -47.537 2.030 -19.007 1.00 30.70 196 ALA A O 1
ATOM 1463 N N . GLN A 1 197 ? -47.102 -0.176 -19.029 1.00 32.41 197 GLN A N 1
ATOM 1464 C CA . GLN A 1 197 ? -48.493 -0.595 -19.200 1.00 32.41 197 GLN A CA 1
ATOM 1465 C C . GLN A 1 197 ? -49.151 -0.718 -17.815 1.00 32.41 197 GLN A C 1
ATOM 1467 O O . GLN A 1 197 ? -48.480 -1.144 -16.869 1.00 32.41 197 GLN A O 1
ATOM 1472 N N . PRO A 1 198 ? -50.436 -0.354 -17.668 1.00 34.38 198 PRO A N 1
ATOM 1473 C CA . PRO A 1 198 ? -51.114 -0.389 -16.383 1.00 34.38 198 PRO A CA 1
ATOM 1474 C C . PRO A 1 198 ? -51.588 -1.812 -16.076 1.00 34.38 198 PRO A C 1
ATOM 1476 O O . PRO A 1 198 ? -52.277 -2.431 -16.885 1.00 34.38 198 PRO A O 1
ATOM 1479 N N . ILE A 1 199 ? -51.262 -2.312 -14.885 1.00 33.09 199 ILE A N 1
ATOM 1480 C CA . ILE A 1 199 ? -51.989 -3.428 -14.278 1.00 33.09 199 ILE A CA 1
ATOM 1481 C C . ILE A 1 199 ? -52.550 -2.929 -12.948 1.00 33.09 199 ILE A C 1
ATOM 1483 O O . ILE A 1 199 ? -51.815 -2.513 -12.053 1.00 33.09 199 ILE A O 1
ATOM 1487 N N . GLU A 1 200 ? -53.878 -2.919 -12.889 1.00 31.64 200 GLU A N 1
ATOM 1488 C CA . GLU A 1 200 ? -54.698 -2.585 -11.734 1.00 31.64 200 GLU A CA 1
ATOM 1489 C C . GLU A 1 200 ? -54.657 -3.663 -10.639 1.00 31.64 200 GLU A C 1
ATOM 1491 O O . GLU A 1 200 ? -54.559 -4.859 -10.909 1.00 31.64 200 GLU A O 1
ATOM 1496 N N . ASN A 1 201 ? -54.920 -3.171 -9.424 1.00 30.25 201 ASN A N 1
ATOM 1497 C CA . ASN A 1 201 ? -55.473 -3.835 -8.241 1.00 30.25 201 ASN A CA 1
ATOM 1498 C C . ASN A 1 201 ? -54.524 -4.527 -7.247 1.00 30.25 201 ASN A C 1
ATOM 1500 O O . ASN A 1 201 ? -54.024 -5.622 -7.468 1.00 30.25 201 ASN A O 1
ATOM 1504 N N . GLY A 1 202 ? -54.498 -3.946 -6.037 1.00 29.78 202 GLY A N 1
ATOM 1505 C CA . GLY A 1 202 ? -54.765 -4.720 -4.820 1.00 29.78 202 GLY A CA 1
ATOM 1506 C C . GLY A 1 202 ? -53.712 -4.680 -3.708 1.00 29.78 202 GLY A C 1
ATOM 1507 O O . GLY A 1 202 ? -52.814 -5.503 -3.680 1.00 29.78 202 GLY A O 1
ATOM 1508 N N . GLN A 1 203 ? -53.971 -3.826 -2.711 1.00 29.42 203 GLN A N 1
ATOM 1509 C CA . GLN A 1 203 ? -53.663 -4.007 -1.278 1.00 29.42 203 GLN A CA 1
ATOM 1510 C C . GLN A 1 203 ? -52.259 -3.673 -0.707 1.00 29.42 203 GLN A C 1
ATOM 1512 O O . GLN A 1 203 ? -51.297 -4.426 -0.771 1.00 29.42 203 GLN A O 1
ATOM 1517 N N . THR A 1 204 ? -52.294 -2.577 0.068 1.00 26.70 204 THR A N 1
ATOM 1518 C CA . THR A 1 204 ? -51.722 -2.354 1.415 1.00 26.70 204 THR A CA 1
ATOM 1519 C C . THR A 1 204 ? -50.216 -2.117 1.620 1.00 26.70 204 THR A C 1
ATOM 1521 O O . THR A 1 204 ? -49.402 -3.029 1.622 1.00 26.70 204 THR A O 1
ATOM 1524 N N . SER A 1 205 ? -49.945 -0.873 2.045 1.00 31.09 205 SER A N 1
ATOM 1525 C CA . SER A 1 205 ? -49.090 -0.506 3.190 1.00 31.09 205 SER A CA 1
ATOM 1526 C C . SER A 1 205 ? -47.568 -0.475 3.016 1.00 31.09 205 SER A C 1
ATOM 1528 O O . SER A 1 205 ? -46.863 -1.367 3.471 1.00 31.09 205 SER A O 1
ATOM 1530 N N . ARG A 1 206 ? -47.051 0.678 2.570 1.00 30.67 206 ARG A N 1
ATOM 1531 C CA . ARG A 1 206 ? -46.078 1.505 3.320 1.00 30.67 206 ARG A CA 1
ATOM 1532 C C . ARG A 1 206 ? -45.980 2.856 2.613 1.00 30.67 206 ARG A C 1
ATOM 1534 O O . ARG A 1 206 ? -45.837 2.893 1.398 1.00 30.67 206 ARG A O 1
ATOM 1541 N N . VAL A 1 207 ? -46.065 3.962 3.350 1.00 32.03 207 VAL A N 1
ATOM 1542 C CA . VAL A 1 207 ? -45.713 5.285 2.816 1.00 32.03 207 VAL A CA 1
ATOM 1543 C C . VAL A 1 207 ? -44.194 5.296 2.639 1.00 32.03 207 VAL A C 1
ATOM 1545 O O . VAL A 1 207 ? -43.454 5.697 3.530 1.00 32.03 207 VAL A O 1
ATOM 1548 N N . THR A 1 208 ? -43.709 4.760 1.523 1.00 28.97 208 THR A N 1
ATOM 1549 C CA . THR A 1 208 ? -42.388 5.087 1.002 1.00 28.97 208 THR A CA 1
ATOM 1550 C C . THR A 1 208 ? -42.511 6.470 0.389 1.00 28.97 208 THR A C 1
ATOM 1552 O O . THR A 1 208 ? -43.258 6.676 -0.569 1.00 28.97 208 THR A O 1
ATOM 1555 N N . ALA A 1 209 ? -41.811 7.442 0.979 1.00 33.19 209 ALA A N 1
ATOM 1556 C CA . ALA A 1 209 ? -41.534 8.698 0.306 1.00 33.19 209 ALA A CA 1
ATOM 1557 C C . ALA A 1 209 ? -41.020 8.348 -1.094 1.00 33.19 209 ALA A C 1
ATOM 1559 O O . ALA A 1 209 ? -40.052 7.601 -1.234 1.00 33.19 209 ALA A O 1
ATOM 1560 N N . GLN A 1 210 ? -41.733 8.799 -2.122 1.00 33.53 210 GLN A N 1
ATOM 1561 C CA . GLN A 1 210 ? -41.320 8.648 -3.507 1.00 33.53 210 GLN A CA 1
ATOM 1562 C C . GLN A 1 210 ? -40.025 9.443 -3.686 1.00 33.53 210 GLN A C 1
ATOM 1564 O O . GLN A 1 210 ? -40.045 10.636 -3.985 1.00 33.53 210 GLN A O 1
ATOM 1569 N N . THR A 1 211 ? -38.888 8.801 -3.434 1.00 40.69 211 THR A N 1
ATOM 1570 C CA . THR A 1 211 ? -37.577 9.365 -3.720 1.00 40.69 211 THR A CA 1
ATOM 1571 C C . THR A 1 211 ? -37.519 9.588 -5.224 1.00 40.69 211 THR A C 1
ATOM 1573 O O . THR A 1 211 ? -37.579 8.636 -6.003 1.00 40.69 211 THR A O 1
ATOM 1576 N N . ARG A 1 212 ? -37.452 10.857 -5.645 1.00 50.09 212 ARG A N 1
ATOM 1577 C CA . ARG A 1 212 ? -37.131 11.223 -7.030 1.00 50.09 212 ARG A CA 1
ATOM 1578 C C . ARG A 1 212 ? -35.885 10.430 -7.426 1.00 50.09 212 ARG A C 1
ATOM 1580 O O . ARG A 1 212 ? -34.893 10.506 -6.706 1.00 50.09 212 ARG A O 1
ATOM 1587 N N . SER A 1 213 ? -35.975 9.648 -8.504 1.00 59.81 213 SER A N 1
ATOM 1588 C CA . SER A 1 213 ? -34.939 8.716 -8.978 1.00 59.81 213 SER A CA 1
ATOM 1589 C C . SER A 1 213 ? -33.596 9.430 -9.177 1.00 59.81 213 SER A C 1
ATOM 1591 O O . SER A 1 213 ? -33.317 9.952 -10.255 1.00 59.81 213 SER A O 1
ATOM 1593 N N . GLY A 1 214 ? -32.791 9.487 -8.120 1.00 72.38 214 GLY A N 1
ATOM 1594 C CA . GLY A 1 214 ? -31.462 10.079 -8.079 1.00 72.38 214 GLY A CA 1
ATOM 1595 C C . GLY A 1 214 ? -30.389 9.010 -7.930 1.00 72.38 214 GLY A C 1
ATOM 1596 O O . GLY A 1 214 ? -30.672 7.818 -7.808 1.00 72.38 214 GLY A O 1
ATOM 1597 N N . ILE A 1 215 ? -29.137 9.445 -7.974 1.00 82.31 215 ILE A N 1
ATOM 1598 C CA . ILE A 1 215 ? -27.979 8.587 -7.756 1.00 82.31 215 ILE A CA 1
ATOM 1599 C C . ILE A 1 215 ? -27.778 8.456 -6.246 1.00 82.31 215 ILE A C 1
ATOM 1601 O O . ILE A 1 215 ? -27.352 9.414 -5.600 1.00 82.31 215 ILE A O 1
ATOM 1605 N N . SER A 1 216 ? -28.062 7.280 -5.690 1.00 82.44 216 SER A N 1
ATOM 1606 C CA . SER A 1 216 ? -27.869 6.990 -4.269 1.00 82.44 216 SER A CA 1
ATOM 1607 C C . SER A 1 216 ? -26.583 6.208 -3.996 1.00 82.44 216 SER A C 1
ATOM 1609 O O . SER A 1 216 ? -26.141 5.376 -4.795 1.00 82.44 216 SER A O 1
ATOM 1611 N N . GLY A 1 217 ? -25.960 6.483 -2.853 1.00 86.12 217 GLY A N 1
ATOM 1612 C CA . GLY A 1 217 ? -24.780 5.763 -2.387 1.00 86.12 217 GLY A CA 1
ATOM 1613 C C . GLY A 1 217 ? -24.181 6.373 -1.125 1.00 86.12 217 GLY A C 1
ATOM 1614 O O . GLY A 1 217 ? -24.522 7.488 -0.736 1.00 86.12 217 GLY A O 1
ATOM 1615 N N . VAL A 1 218 ? -23.265 5.638 -0.497 1.00 87.69 218 VAL A N 1
ATOM 1616 C CA . VAL A 1 218 ? -22.506 6.125 0.659 1.00 87.69 218 VAL A CA 1
ATOM 1617 C C . VAL A 1 218 ? -21.414 7.061 0.164 1.00 87.69 218 VAL A C 1
ATOM 1619 O O . VAL A 1 218 ? -20.582 6.676 -0.658 1.00 87.69 218 VAL A O 1
ATOM 1622 N N . TYR A 1 219 ? -21.414 8.294 0.642 1.00 88.19 219 TYR A N 1
ATOM 1623 C CA . TYR A 1 219 ? -20.447 9.304 0.257 1.00 88.19 219 TYR A CA 1
ATOM 1624 C C . TYR A 1 219 ? -19.046 8.958 0.782 1.00 88.19 219 TYR A C 1
ATOM 1626 O O . TYR A 1 219 ? -18.863 8.700 1.972 1.00 88.19 219 TYR A O 1
ATOM 1634 N N . LEU A 1 220 ? -18.053 8.932 -0.115 1.00 86.38 220 LEU A N 1
ATOM 1635 C CA . LEU A 1 220 ? -16.660 8.626 0.223 1.00 86.38 220 LEU A CA 1
ATOM 1636 C C . LEU A 1 220 ? -15.815 9.902 0.260 1.00 86.38 220 LEU A C 1
ATOM 1638 O O . LEU A 1 220 ? -15.304 10.284 1.311 1.00 86.38 220 LEU A O 1
ATOM 1642 N N . GLU A 1 221 ? -15.670 10.549 -0.896 1.00 82.94 221 GLU A N 1
ATOM 1643 C CA . GLU A 1 221 ? -14.747 11.664 -1.116 1.00 82.94 221 GLU A CA 1
ATOM 1644 C C . GLU A 1 221 ? -15.228 12.529 -2.293 1.00 82.94 221 GLU A C 1
ATOM 1646 O O . GLU A 1 221 ? -15.998 12.078 -3.144 1.00 82.94 221 GLU A O 1
ATOM 1651 N N . HIS A 1 222 ? -14.761 13.774 -2.365 1.00 84.19 222 HIS A N 1
ATOM 1652 C CA . HIS A 1 222 ? -14.903 14.637 -3.535 1.00 84.19 222 HIS A CA 1
ATOM 1653 C C . HIS A 1 222 ? -13.553 15.259 -3.901 1.00 84.19 222 HIS A C 1
ATOM 1655 O O . HIS A 1 222 ? -12.712 15.494 -3.037 1.00 84.19 222 HIS A O 1
ATOM 1661 N N . GLY A 1 223 ? -13.357 15.565 -5.182 1.00 81.25 223 GLY A N 1
ATOM 1662 C CA . GLY A 1 223 ? -12.127 16.173 -5.680 1.00 81.25 223 GLY A CA 1
ATOM 1663 C C . GLY A 1 223 ? -12.330 16.894 -7.008 1.00 81.25 223 GLY A C 1
ATOM 1664 O O . GLY A 1 223 ? -13.436 16.957 -7.542 1.00 81.25 223 GLY A O 1
ATOM 1665 N N . ALA A 1 224 ? -11.254 17.435 -7.572 1.00 79.31 224 ALA A N 1
ATOM 1666 C CA . ALA A 1 224 ? -11.244 18.019 -8.910 1.00 79.31 224 ALA A CA 1
ATOM 1667 C C . ALA A 1 224 ? -10.200 17.290 -9.759 1.00 79.31 224 ALA A C 1
ATOM 1669 O O . ALA A 1 224 ? -9.064 17.113 -9.327 1.00 79.31 224 ALA A O 1
ATOM 1670 N N . SER A 1 225 ? -10.595 16.815 -10.940 1.00 73.88 225 SER A N 1
ATOM 1671 C CA . SER A 1 225 ? -9.691 16.101 -11.846 1.00 73.88 225 SER A CA 1
ATOM 1672 C C . SER A 1 225 ? -9.981 16.476 -13.293 1.00 73.88 225 SER A C 1
ATOM 1674 O O . SER A 1 225 ? -11.093 16.899 -13.612 1.00 73.88 225 SER A O 1
ATOM 1676 N N . HIS A 1 226 ? -8.984 16.357 -14.166 1.00 73.62 226 HIS A N 1
ATOM 1677 C CA . HIS A 1 226 ? -9.162 16.642 -15.582 1.00 73.62 226 HIS A CA 1
ATOM 1678 C C . HIS A 1 226 ? -10.186 15.663 -16.166 1.00 73.62 226 HIS A C 1
ATOM 1680 O O . HIS A 1 226 ? -10.072 14.447 -15.987 1.00 73.62 226 HIS A O 1
ATOM 1686 N N . TYR A 1 227 ? -11.212 16.195 -16.830 1.00 61.25 227 TYR A N 1
ATOM 1687 C CA . TYR A 1 227 ? -12.224 15.360 -17.473 1.00 61.25 227 TYR A CA 1
ATOM 1688 C C . TYR A 1 227 ? -11.553 14.411 -18.480 1.00 61.25 227 TYR A C 1
ATOM 1690 O O . TYR A 1 227 ? -10.653 14.828 -19.207 1.00 61.25 227 TYR A O 1
ATOM 1698 N N . ASP A 1 228 ? -11.960 13.140 -18.495 1.00 58.84 228 ASP A N 1
ATOM 1699 C CA . ASP A 1 228 ? -11.379 12.079 -19.341 1.00 58.84 228 ASP A CA 1
ATOM 1700 C C . ASP A 1 228 ? -9.879 11.777 -19.097 1.00 58.84 228 ASP A C 1
ATOM 1702 O O . ASP A 1 228 ? -9.211 11.140 -19.903 1.00 58.84 228 ASP A O 1
ATOM 1706 N N . ASN A 1 229 ? -9.324 12.226 -17.961 1.00 58.12 229 ASN A N 1
ATOM 1707 C CA . ASN A 1 229 ? -7.889 12.163 -17.645 1.00 58.12 229 ASN A CA 1
ATOM 1708 C C . ASN A 1 229 ? -6.975 12.872 -18.669 1.00 58.12 229 ASN A C 1
ATOM 1710 O O . ASN A 1 229 ? -5.762 12.658 -18.646 1.00 58.12 229 ASN A O 1
ATOM 1714 N N . ASP A 1 230 ? -7.517 13.728 -19.541 1.00 57.69 230 ASP A N 1
ATOM 1715 C CA . ASP A 1 230 ? -6.712 14.520 -20.472 1.00 57.69 230 ASP A CA 1
ATOM 1716 C C . ASP A 1 230 ? -6.236 15.803 -19.770 1.00 57.69 230 ASP A C 1
ATOM 1718 O O . ASP A 1 230 ? -7.067 16.651 -19.439 1.00 57.69 230 ASP A O 1
ATOM 1722 N N . PRO A 1 231 ? -4.923 16.010 -19.563 1.00 65.75 231 PRO A N 1
ATOM 1723 C CA . PRO A 1 231 ? -4.397 17.212 -18.913 1.00 65.75 231 PRO A CA 1
ATOM 1724 C C . PRO A 1 231 ? -4.719 18.523 -19.653 1.00 65.75 231 PRO A C 1
ATOM 1726 O O . PRO A 1 231 ? -4.521 19.600 -19.095 1.00 65.75 231 PRO A O 1
ATOM 1729 N N . LYS A 1 232 ? -5.201 18.467 -20.903 1.00 59.56 232 LYS A N 1
ATOM 1730 C CA . LYS A 1 232 ? -5.671 19.640 -21.660 1.00 59.56 232 LYS A CA 1
ATOM 1731 C C . LYS A 1 232 ? -7.099 20.055 -21.308 1.00 59.56 232 LYS A C 1
ATOM 1733 O O . LYS A 1 232 ? -7.502 21.169 -21.644 1.00 59.56 232 LYS A O 1
ATOM 1738 N N . ASN A 1 233 ? -7.864 19.175 -20.665 1.00 65.06 233 ASN A N 1
ATOM 1739 C CA . ASN A 1 233 ? -9.227 19.461 -20.241 1.00 65.06 233 ASN A CA 1
ATOM 1740 C C . ASN A 1 233 ? -9.232 20.234 -18.927 1.00 65.06 233 ASN A C 1
ATOM 1742 O O . ASN A 1 233 ? -8.321 20.147 -18.119 1.00 65.06 233 ASN A O 1
ATOM 1746 N N . GLU A 1 234 ? -10.287 20.993 -18.670 1.00 63.84 234 GLU A N 1
ATOM 1747 C CA . GLU A 1 234 ? -10.383 21.699 -17.398 1.00 63.84 234 GLU A CA 1
ATOM 1748 C C . GLU A 1 234 ? -10.677 20.743 -16.233 1.00 63.84 234 GLU A C 1
ATOM 1750 O O . GLU A 1 234 ? -11.400 19.748 -16.377 1.00 63.84 234 GLU A O 1
ATOM 1755 N N . MET A 1 235 ? -10.137 21.081 -15.057 1.00 68.12 235 MET A N 1
ATOM 1756 C CA . MET A 1 235 ? -10.412 20.385 -13.801 1.00 68.12 235 MET A CA 1
ATOM 1757 C C . MET A 1 235 ? -11.916 20.407 -13.516 1.00 68.12 235 MET A C 1
ATOM 1759 O O . MET A 1 235 ? -12.492 21.438 -13.170 1.00 68.12 235 MET A O 1
ATOM 1763 N N . THR A 1 236 ? -12.557 19.253 -13.666 1.00 75.31 236 THR A N 1
ATOM 1764 C CA . THR A 1 236 ? -13.979 19.068 -13.402 1.00 75.31 236 THR A CA 1
ATOM 1765 C C . THR A 1 236 ? -14.150 18.465 -12.008 1.00 75.31 236 THR A C 1
ATOM 1767 O O . THR A 1 236 ? -13.545 17.430 -11.703 1.00 75.31 236 THR A O 1
ATOM 1770 N N . PRO A 1 237 ? -14.961 19.088 -11.137 1.00 82.25 237 PRO A N 1
ATOM 1771 C CA . PRO A 1 237 ? -15.280 18.514 -9.842 1.00 82.25 237 PRO A CA 1
ATOM 1772 C C . PRO A 1 237 ? -16.003 17.171 -9.975 1.00 82.25 237 PRO A C 1
ATOM 1774 O O . PRO A 1 237 ? -16.873 17.000 -10.837 1.00 82.25 237 PRO A O 1
ATOM 1777 N N . HIS A 1 238 ? -15.654 16.232 -9.105 1.00 83.31 238 HIS A N 1
ATOM 1778 C CA . HIS A 1 238 ? -16.262 14.914 -9.019 1.00 83.31 238 HIS A CA 1
ATOM 1779 C C . HIS A 1 238 ? -16.488 14.495 -7.571 1.00 83.31 238 HIS A C 1
ATOM 1781 O O . HIS A 1 238 ? -15.861 15.008 -6.645 1.00 83.31 238 HIS A O 1
ATOM 1787 N N . VAL A 1 239 ? -17.393 13.538 -7.407 1.00 86.19 239 VAL A N 1
ATOM 1788 C CA . VAL A 1 239 ? -17.755 12.918 -6.137 1.00 86.19 239 VAL A CA 1
ATOM 1789 C C . VAL A 1 239 ? -17.694 11.412 -6.311 1.00 86.19 239 VAL A C 1
ATOM 1791 O O . VAL A 1 239 ? -18.277 10.875 -7.253 1.00 86.19 239 VAL A O 1
ATOM 1794 N N . ASP A 1 240 ? -17.013 10.736 -5.398 1.00 86.56 240 ASP A N 1
ATOM 1795 C CA . ASP A 1 240 ? -16.949 9.286 -5.339 1.00 86.56 240 ASP A CA 1
ATOM 1796 C C . ASP A 1 240 ? -17.935 8.764 -4.289 1.00 86.56 240 ASP A C 1
ATOM 1798 O O . ASP A 1 240 ? -17.898 9.135 -3.114 1.00 86.56 240 ASP A O 1
ATOM 1802 N N . LEU A 1 241 ? -18.827 7.876 -4.728 1.00 87.31 241 LEU A N 1
ATOM 1803 C CA . LEU A 1 241 ? -19.830 7.206 -3.905 1.00 87.31 241 LEU A CA 1
ATOM 1804 C C . LEU A 1 241 ? -19.567 5.700 -3.879 1.00 87.31 241 LEU A C 1
ATOM 1806 O O . LEU A 1 241 ? -19.152 5.114 -4.878 1.00 87.31 241 LEU A O 1
ATOM 1810 N N . LYS A 1 242 ? -19.855 5.039 -2.762 1.00 86.50 242 LYS A N 1
ATOM 1811 C CA . LYS A 1 242 ? -19.919 3.579 -2.665 1.00 86.50 242 LYS A CA 1
ATOM 1812 C C . LYS A 1 242 ? -21.361 3.136 -2.878 1.00 86.50 242 LYS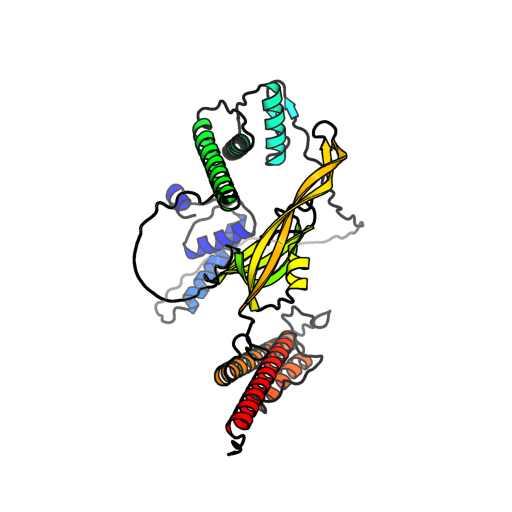 A C 1
ATOM 1814 O O . LYS A 1 242 ? -22.255 3.521 -2.127 1.00 86.50 242 LYS A O 1
ATOM 1819 N N . ARG A 1 243 ? -21.585 2.324 -3.906 1.00 83.31 243 ARG A N 1
ATOM 1820 C CA . ARG A 1 243 ? -22.893 1.728 -4.193 1.00 83.31 243 ARG A CA 1
ATOM 1821 C C . ARG A 1 243 ? -23.132 0.505 -3.296 1.00 83.31 243 ARG A C 1
ATOM 1823 O O . ARG A 1 243 ? -22.193 -0.022 -2.701 1.00 83.31 243 ARG A O 1
ATOM 1830 N N . GLU A 1 244 ? -24.381 0.050 -3.206 1.00 74.19 244 GLU A N 1
ATOM 1831 C CA . GLU A 1 244 ? -24.794 -1.124 -2.416 1.00 74.19 244 GLU A CA 1
ATOM 1832 C C . GLU A 1 244 ? -23.991 -2.397 -2.755 1.00 74.19 244 GLU A C 1
ATOM 1834 O O . GLU A 1 244 ? -23.682 -3.195 -1.878 1.00 74.19 244 GLU A O 1
ATOM 1839 N N . ASP A 1 245 ? -23.537 -2.539 -4.006 1.00 72.38 245 ASP A N 1
ATOM 1840 C CA . ASP A 1 245 ? -22.667 -3.637 -4.458 1.00 72.38 245 ASP A CA 1
ATOM 1841 C C . ASP A 1 245 ? -21.195 -3.509 -4.009 1.00 72.38 245 ASP A C 1
ATOM 1843 O O . ASP A 1 245 ? -20.337 -4.285 -4.431 1.00 72.38 245 ASP A O 1
ATOM 1847 N N . GLY A 1 246 ? -20.879 -2.504 -3.190 1.00 74.56 246 GLY A N 1
ATOM 1848 C CA . GLY A 1 246 ? -19.544 -2.216 -2.675 1.00 74.56 246 GLY A CA 1
ATOM 1849 C C . GLY A 1 246 ? -18.598 -1.552 -3.678 1.00 74.56 246 GLY A C 1
ATOM 1850 O O . GLY A 1 246 ? -17.476 -1.205 -3.300 1.00 74.56 246 GLY A O 1
ATOM 1851 N N . ARG A 1 247 ? -19.014 -1.342 -4.935 1.00 80.31 247 ARG A N 1
ATOM 1852 C CA . ARG A 1 247 ? -18.180 -0.689 -5.954 1.00 80.31 247 ARG A CA 1
ATOM 1853 C C . ARG A 1 247 ? -18.181 0.825 -5.775 1.00 80.31 247 ARG A C 1
ATOM 1855 O O . ARG A 1 247 ? -19.181 1.427 -5.386 1.00 80.31 247 ARG A O 1
ATOM 1862 N N . ARG A 1 248 ? -17.046 1.443 -6.111 1.00 83.81 248 ARG A N 1
ATOM 1863 C CA . ARG A 1 248 ? -16.919 2.902 -6.195 1.00 83.81 248 ARG A CA 1
ATOM 1864 C C . ARG A 1 248 ? -17.529 3.395 -7.505 1.00 83.81 248 ARG A C 1
ATOM 1866 O O . ARG A 1 248 ? -17.259 2.834 -8.566 1.00 83.81 248 ARG A O 1
ATOM 1873 N N . MET A 1 249 ? -18.330 4.443 -7.421 1.00 81.88 249 MET A N 1
ATOM 1874 C CA . MET A 1 249 ? -18.990 5.109 -8.531 1.00 81.88 249 MET A CA 1
ATOM 1875 C C . MET A 1 249 ? -18.641 6.591 -8.483 1.00 81.88 249 MET A C 1
ATOM 1877 O O . MET A 1 249 ? -18.933 7.266 -7.500 1.00 81.88 249 MET A O 1
ATOM 1881 N N . ARG A 1 250 ? -18.031 7.084 -9.559 1.00 86.38 250 ARG A N 1
ATOM 1882 C CA . ARG A 1 250 ? -17.643 8.485 -9.696 1.00 86.38 250 ARG A CA 1
ATOM 1883 C C . ARG A 1 250 ? -18.713 9.264 -10.445 1.00 86.38 250 ARG A C 1
ATOM 1885 O O . ARG A 1 250 ? -19.061 8.906 -11.570 1.00 86.38 250 ARG A O 1
ATOM 1892 N N . VAL A 1 251 ? -19.192 10.345 -9.845 1.00 83.69 251 VAL A N 1
ATOM 1893 C CA . VAL A 1 251 ? -20.157 11.279 -10.433 1.00 83.69 251 VAL A CA 1
ATOM 1894 C C . VAL A 1 251 ? -19.443 12.594 -10.721 1.00 83.69 251 VAL A C 1
ATOM 1896 O O . VAL A 1 251 ? -18.805 13.162 -9.840 1.00 83.69 251 VAL A O 1
ATOM 1899 N N . TRP A 1 252 ? -19.543 13.084 -11.956 1.00 81.62 252 TRP A N 1
ATOM 1900 C CA . TRP A 1 252 ? -18.891 14.318 -12.399 1.00 81.62 252 TRP A CA 1
ATOM 1901 C C . TRP A 1 252 ? -19.898 15.462 -12.490 1.00 81.62 252 TRP A C 1
ATOM 1903 O O . TRP A 1 252 ? -21.006 15.291 -13.003 1.00 81.62 252 TRP A O 1
ATOM 1913 N N . GLY A 1 253 ? -19.512 16.650 -12.030 1.00 77.81 253 GLY A N 1
ATOM 1914 C CA . GLY A 1 253 ? -20.390 17.809 -12.087 1.00 77.81 253 GLY A CA 1
ATOM 1915 C C . GLY A 1 253 ? -19.855 19.019 -11.335 1.00 77.81 253 GLY A C 1
ATOM 1916 O O . GLY A 1 253 ? -19.619 18.975 -10.135 1.00 77.81 253 GLY A O 1
ATOM 1917 N N . VAL A 1 254 ? -19.779 20.156 -12.027 1.00 73.06 254 VAL A N 1
ATOM 1918 C CA . VAL A 1 254 ? -19.313 21.435 -11.460 1.00 73.06 254 VAL A CA 1
ATOM 1919 C C . VAL A 1 254 ? -20.210 21.928 -10.311 1.00 73.06 254 VAL A C 1
ATOM 1921 O O . VAL A 1 254 ? -19.785 22.719 -9.481 1.00 73.06 254 VAL A O 1
ATOM 1924 N N . GLY A 1 255 ? -21.481 21.511 -10.258 1.00 74.44 255 GLY A N 1
ATOM 1925 C CA . GLY A 1 255 ? -22.419 21.850 -9.173 1.00 74.44 255 GLY A CA 1
ATOM 1926 C C . GLY A 1 255 ? -22.374 20.922 -7.957 1.00 74.44 255 GLY A C 1
ATOM 1927 O O . GLY A 1 255 ? -23.024 21.220 -6.962 1.00 74.44 255 GLY A O 1
ATOM 1928 N N . LEU A 1 256 ? -21.628 19.816 -8.018 1.00 82.44 256 LEU A N 1
ATOM 1929 C CA . LEU A 1 256 ? -21.632 18.811 -6.955 1.00 82.44 256 LEU A CA 1
ATOM 1930 C C . LEU A 1 256 ? -21.019 19.303 -5.634 1.00 82.44 256 LEU A C 1
ATOM 1932 O O . LEU A 1 256 ? -21.647 19.073 -4.604 1.00 82.44 256 LEU A O 1
ATOM 1936 N N . PRO A 1 257 ? -19.865 20.005 -5.611 1.00 81.12 257 PRO A N 1
ATOM 1937 C CA . PRO A 1 257 ? -19.285 20.458 -4.344 1.00 81.12 257 PRO A CA 1
ATOM 1938 C C . PRO A 1 257 ? -20.195 21.434 -3.589 1.00 81.12 257 PRO A C 1
ATOM 1940 O O . PRO A 1 257 ? -20.345 21.329 -2.377 1.00 81.12 257 PRO A O 1
ATOM 1943 N N . ASP A 1 258 ? -20.852 22.346 -4.312 1.00 80.12 258 ASP A N 1
ATOM 1944 C CA . ASP A 1 258 ? -21.801 23.307 -3.735 1.00 80.12 258 ASP A CA 1
ATOM 1945 C C . ASP A 1 258 ? -23.056 22.602 -3.188 1.00 80.12 258 ASP A C 1
ATOM 1947 O O . ASP A 1 258 ? -23.519 22.906 -2.089 1.00 80.12 258 ASP A O 1
ATOM 1951 N N . ALA A 1 259 ? -23.569 21.598 -3.907 1.00 83.19 259 ALA A N 1
ATOM 1952 C CA . ALA A 1 259 ? -24.698 20.786 -3.454 1.00 83.19 259 ALA A CA 1
ATOM 1953 C C . ALA A 1 259 ? -24.371 19.981 -2.182 1.00 83.19 259 ALA A C 1
ATOM 1955 O O . ALA A 1 259 ? -25.168 19.965 -1.244 1.00 83.19 259 ALA A O 1
ATOM 1956 N N . LEU A 1 260 ? -23.188 19.356 -2.123 1.00 84.19 260 LEU A N 1
ATOM 1957 C CA . LEU A 1 260 ? -22.715 18.624 -0.943 1.00 84.19 260 LEU A CA 1
ATOM 1958 C C . LEU A 1 260 ? -22.489 19.547 0.260 1.00 84.19 260 LEU A C 1
ATOM 1960 O O . LEU A 1 260 ? -22.875 19.200 1.375 1.00 84.19 260 LEU A O 1
ATOM 1964 N N . GLY A 1 261 ? -21.907 20.729 0.031 1.00 79.94 261 GLY A N 1
ATOM 1965 C CA . GLY A 1 261 ? -21.688 21.735 1.070 1.00 79.94 261 GLY A CA 1
ATOM 1966 C C . GLY A 1 261 ? -22.998 22.231 1.682 1.00 79.94 261 GLY A C 1
ATOM 1967 O O . GLY A 1 261 ? -23.135 22.261 2.904 1.00 79.94 261 GLY A O 1
ATOM 1968 N N . LYS A 1 262 ? -24.003 22.535 0.849 1.00 83.38 262 LYS A N 1
ATOM 1969 C CA . LYS A 1 262 ? -25.347 22.932 1.311 1.00 83.38 262 LYS A CA 1
ATOM 1970 C C . LYS A 1 262 ? -26.036 21.843 2.133 1.00 83.38 262 LYS A C 1
ATOM 1972 O O . LY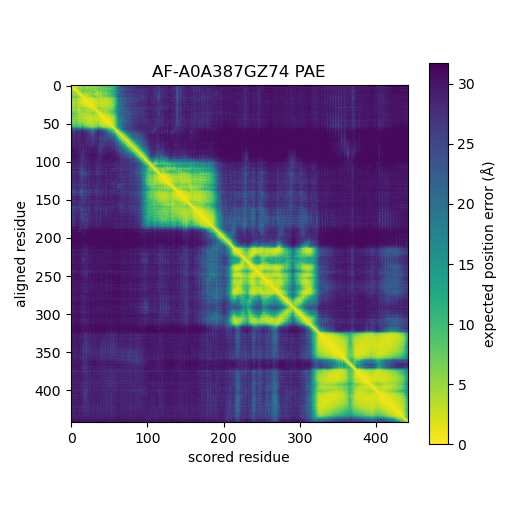S A 1 262 ? -26.696 22.158 3.118 1.00 83.38 262 LYS A O 1
ATOM 1977 N N . ALA A 1 263 ? -25.857 20.580 1.754 1.00 81.12 263 ALA A N 1
ATOM 1978 C CA . ALA A 1 263 ? -26.403 19.434 2.476 1.00 81.12 263 ALA A CA 1
ATOM 1979 C C . ALA A 1 263 ? -25.576 19.022 3.711 1.00 81.12 263 ALA A C 1
ATOM 1981 O O . ALA A 1 263 ? -26.027 18.170 4.471 1.00 81.12 263 ALA A O 1
ATOM 1982 N N . SER A 1 264 ? -24.402 19.636 3.937 1.00 81.62 264 SER A N 1
ATOM 1983 C CA . SER A 1 264 ? -23.486 19.338 5.053 1.00 81.62 264 SER A CA 1
ATOM 1984 C C . SER A 1 264 ? -23.145 17.846 5.185 1.00 81.62 264 SER A C 1
ATOM 1986 O O . SER A 1 264 ? -23.143 17.294 6.284 1.00 81.62 264 SER A O 1
ATOM 1988 N N . VAL A 1 265 ? -22.876 17.197 4.050 1.00 84.12 265 VAL A N 1
ATOM 1989 C CA . VAL A 1 265 ? -22.566 15.760 3.959 1.00 84.12 265 VAL A CA 1
ATOM 1990 C C . VAL A 1 265 ? -21.181 15.454 4.537 1.00 84.12 265 VAL A C 1
ATOM 1992 O O . VAL A 1 265 ? -20.210 16.148 4.232 1.00 84.12 265 VAL A O 1
ATOM 1995 N N . GLN A 1 266 ? -21.073 14.379 5.316 1.00 80.19 266 GLN A N 1
ATOM 1996 C CA . GLN A 1 266 ? -19.822 13.838 5.850 1.00 80.19 266 GLN A CA 1
ATOM 1997 C C . GLN A 1 266 ? -19.483 12.480 5.226 1.00 80.19 266 GLN A C 1
ATOM 1999 O O . GLN A 1 266 ? -20.360 11.743 4.775 1.00 80.19 266 GLN A O 1
ATOM 2004 N N . THR A 1 267 ? -18.191 12.133 5.190 1.00 83.50 267 THR A N 1
ATOM 2005 C CA . THR A 1 267 ? -17.721 10.814 4.731 1.00 83.50 267 THR A CA 1
ATOM 2006 C C . THR A 1 267 ? -18.405 9.704 5.524 1.00 83.50 267 THR A C 1
ATOM 2008 O O . THR A 1 267 ? -18.332 9.682 6.748 1.00 83.50 267 THR A O 1
ATOM 2011 N N . GLY A 1 268 ? -19.053 8.780 4.814 1.00 79.19 268 GLY A N 1
ATOM 2012 C CA . GLY A 1 268 ? -19.846 7.701 5.401 1.00 79.19 268 GLY A CA 1
ATOM 2013 C C . GLY A 1 268 ? -21.359 7.933 5.387 1.00 79.19 268 GLY A C 1
ATOM 2014 O O . GLY A 1 268 ? -22.095 6.980 5.625 1.00 79.19 268 GLY A O 1
ATOM 2015 N N . ASP A 1 269 ? -21.841 9.138 5.069 1.00 84.44 269 ASP A N 1
ATOM 2016 C CA . ASP A 1 269 ? -23.278 9.405 4.948 1.00 84.44 269 ASP A CA 1
ATOM 2017 C C . ASP A 1 269 ? -23.867 8.746 3.695 1.00 84.44 269 ASP A C 1
ATOM 2019 O O . ASP A 1 269 ? -23.306 8.843 2.600 1.00 84.44 269 ASP A O 1
ATOM 2023 N N . SER A 1 270 ? -25.045 8.137 3.818 1.00 85.25 270 SER A N 1
ATOM 2024 C CA . SER A 1 270 ? -25.824 7.690 2.661 1.00 85.25 270 SER A CA 1
ATOM 2025 C C . SER A 1 270 ? -26.541 8.888 2.054 1.00 85.25 270 SER A C 1
ATOM 2027 O O . SER A 1 270 ? -27.461 9.449 2.655 1.00 85.25 270 SER A O 1
ATOM 2029 N N . ILE A 1 271 ? -26.151 9.272 0.841 1.00 87.69 271 ILE A N 1
ATOM 2030 C CA . ILE A 1 271 ? -26.720 10.421 0.139 1.00 87.69 271 ILE A CA 1
ATOM 2031 C C . ILE A 1 271 ? -27.446 10.008 -1.134 1.00 87.69 271 ILE A C 1
ATOM 2033 O O . ILE A 1 271 ? -27.159 8.977 -1.739 1.00 87.69 271 ILE A O 1
ATOM 2037 N N . ASN A 1 272 ? -28.372 10.860 -1.555 1.00 87.50 272 ASN A N 1
ATOM 2038 C CA . ASN A 1 272 ? -29.024 10.808 -2.851 1.00 87.50 272 ASN A CA 1
ATOM 2039 C C . ASN A 1 272 ? -28.729 12.110 -3.606 1.00 87.50 272 ASN A C 1
ATOM 2041 O O . ASN A 1 272 ? -28.965 13.200 -3.082 1.00 87.50 272 ASN A O 1
ATOM 2045 N N . LEU A 1 273 ? -28.193 11.989 -4.819 1.00 86.31 273 LEU A N 1
ATOM 2046 C CA . LEU A 1 273 ? -27.870 13.097 -5.711 1.00 86.31 273 LEU A CA 1
ATOM 2047 C C . LEU A 1 273 ? -28.893 13.163 -6.844 1.00 86.31 273 LEU A C 1
ATOM 2049 O O . LEU A 1 273 ? -29.018 12.229 -7.637 1.00 86.31 273 LEU A O 1
ATOM 2053 N N . VAL A 1 274 ? -29.590 14.288 -6.964 1.00 85.00 274 VAL A N 1
ATOM 2054 C CA . VAL A 1 274 ? -30.598 14.511 -8.006 1.00 85.00 274 VAL A CA 1
ATOM 2055 C C . VAL A 1 274 ? -30.168 15.678 -8.888 1.00 85.00 274 VAL A C 1
ATOM 2057 O O . VAL A 1 274 ? -29.728 16.717 -8.398 1.00 85.00 274 VAL A O 1
ATOM 2060 N N . VAL A 1 275 ? -30.309 15.521 -10.206 1.00 80.69 275 VAL A N 1
ATOM 2061 C CA . VAL A 1 275 ? -30.168 16.637 -11.149 1.00 80.69 275 VAL A CA 1
ATOM 2062 C C . VAL A 1 275 ? -31.494 17.395 -11.179 1.00 80.69 275 VAL A C 1
ATOM 2064 O O . VAL A 1 275 ? -32.496 16.873 -11.663 1.00 80.69 275 VAL A O 1
ATOM 2067 N N . THR A 1 276 ? -31.513 18.612 -10.645 1.00 72.38 276 THR A N 1
ATOM 2068 C CA . THR A 1 276 ? -32.728 19.430 -10.484 1.00 72.38 276 THR A CA 1
ATOM 2069 C C . THR A 1 276 ? -32.985 20.384 -11.643 1.00 72.38 276 THR A C 1
ATOM 2071 O O . THR A 1 276 ? -34.103 20.869 -11.802 1.00 72.38 276 THR A O 1
ATOM 2074 N N . GLY A 1 277 ? -31.986 20.630 -12.489 1.00 70.50 277 GLY A N 1
ATOM 2075 C CA . GLY A 1 277 ? -32.127 21.489 -13.659 1.00 70.50 277 GLY A CA 1
ATOM 2076 C C . GLY A 1 277 ? -30.882 21.506 -14.538 1.00 70.50 277 GLY A C 1
ATOM 2077 O O . GLY A 1 277 ? -29.852 20.918 -14.202 1.00 70.50 277 GLY A O 1
ATOM 2078 N N . ARG A 1 278 ? -30.977 22.193 -15.677 1.00 72.19 278 ARG A N 1
ATOM 2079 C CA . ARG A 1 278 ? -29.843 22.498 -16.557 1.00 72.19 278 ARG A CA 1
ATOM 2080 C C . ARG A 1 278 ? -29.752 24.009 -16.722 1.00 72.19 278 ARG A C 1
ATOM 2082 O O . ARG A 1 278 ? -30.720 24.634 -17.139 1.00 72.19 278 ARG A O 1
ATOM 2089 N N . GLU A 1 279 ? -28.604 24.575 -16.388 1.00 68.06 279 GLU A N 1
ATOM 2090 C CA . GLU A 1 279 ? -28.290 25.987 -16.575 1.00 68.06 279 GLU A CA 1
ATOM 2091 C C . GLU A 1 279 ? -27.349 26.128 -17.774 1.00 68.06 279 GLU A C 1
ATOM 2093 O O . GLU A 1 279 ? -26.357 25.406 -17.883 1.00 68.06 279 GLU A O 1
ATOM 2098 N N . THR A 1 280 ? -27.659 27.032 -18.700 1.00 66.19 280 THR A N 1
ATOM 2099 C CA . THR A 1 280 ? -26.785 27.313 -19.844 1.00 66.19 280 THR A CA 1
ATOM 2100 C C . THR A 1 280 ? -25.806 28.404 -19.441 1.00 66.19 280 THR A C 1
ATOM 2102 O O . THR A 1 280 ? -26.204 29.553 -19.273 1.00 66.19 280 THR A O 1
ATOM 2105 N N . VAL A 1 281 ? -24.530 28.051 -19.292 1.00 65.88 281 VAL A N 1
ATOM 2106 C CA . VAL A 1 281 ? -23.469 28.999 -18.940 1.00 65.88 281 VAL A CA 1
ATOM 2107 C C . VAL A 1 281 ? -22.579 29.214 -20.159 1.00 65.88 281 VAL A C 1
ATOM 2109 O O . VAL A 1 281 ? -22.098 28.257 -20.769 1.00 65.88 281 VAL A O 1
ATOM 2112 N N . GLU A 1 282 ? -22.361 30.473 -20.536 1.00 67.88 282 GLU A N 1
ATOM 2113 C CA . GLU A 1 282 ? -21.400 30.825 -21.582 1.00 67.88 282 GLU A CA 1
ATOM 2114 C C . GLU A 1 282 ? -19.982 30.575 -21.066 1.00 67.88 282 GLU A C 1
ATOM 2116 O O . GLU A 1 282 ? -19.511 31.267 -20.163 1.00 67.88 282 GLU A O 1
ATOM 2121 N N . LYS A 1 283 ? -19.300 29.580 -21.634 1.00 66.75 283 LYS A N 1
ATOM 2122 C CA . LYS A 1 283 ? -17.930 29.230 -21.265 1.00 66.75 283 LYS A CA 1
ATOM 2123 C C . LYS A 1 283 ? -16.981 29.527 -22.418 1.00 66.75 283 LYS A C 1
ATOM 2125 O O . LYS A 1 283 ? -17.257 29.190 -23.567 1.00 66.75 283 LYS A O 1
ATOM 2130 N N . GLU A 1 284 ? -15.859 30.160 -22.103 1.00 65.56 284 GLU A N 1
ATOM 2131 C CA . GLU A 1 284 ? -14.757 30.402 -23.031 1.00 65.56 284 GLU A CA 1
ATOM 2132 C C . GLU A 1 284 ? -13.985 29.100 -23.268 1.00 65.56 284 GLU A C 1
ATOM 2134 O O . GLU A 1 284 ? -13.150 28.700 -22.464 1.00 65.56 284 GLU A O 1
ATOM 2139 N N . VAL A 1 285 ? -14.289 28.406 -24.364 1.00 64.62 285 VAL A N 1
ATOM 2140 C CA . VAL A 1 285 ? -13.599 27.173 -24.755 1.00 64.62 285 VAL A CA 1
ATOM 2141 C C . VAL A 1 285 ? -12.443 27.539 -25.680 1.00 64.62 285 VAL A C 1
ATOM 2143 O O . VAL A 1 285 ? -12.628 28.240 -26.677 1.00 64.62 285 VAL A O 1
ATOM 2146 N N . ARG A 1 286 ? -11.236 27.057 -25.371 1.00 63.41 286 ARG A N 1
ATOM 2147 C CA . ARG A 1 286 ? -10.076 27.189 -26.262 1.00 63.41 286 ARG A CA 1
ATOM 2148 C C . ARG A 1 286 ? -10.202 26.181 -27.398 1.00 63.41 286 ARG A C 1
ATOM 2150 O O . ARG A 1 286 ? -10.103 24.976 -27.189 1.00 63.41 286 ARG A O 1
ATOM 2157 N N . VAL A 1 287 ? -10.444 26.676 -28.602 1.00 66.94 287 VAL A N 1
ATOM 2158 C CA . VAL A 1 287 ? -10.581 25.872 -29.814 1.00 66.94 287 VAL A CA 1
ATOM 2159 C C . VAL A 1 287 ? -9.284 25.994 -30.597 1.00 66.94 287 VAL A C 1
ATOM 2161 O O . VAL A 1 287 ? -8.917 27.078 -31.045 1.00 66.94 287 VAL A O 1
ATOM 2164 N N . ILE A 1 288 ? -8.573 24.880 -30.746 1.00 63.75 288 ILE A N 1
ATOM 2165 C CA . ILE A 1 288 ? -7.388 24.810 -31.601 1.00 63.75 288 ILE A CA 1
ATOM 2166 C C . ILE A 1 288 ? -7.874 24.582 -33.030 1.00 63.75 288 ILE A C 1
ATOM 2168 O O . ILE A 1 288 ? -8.501 23.561 -33.328 1.00 63.75 288 ILE A O 1
ATOM 2172 N N . ASP A 1 289 ? -7.598 25.534 -33.915 1.00 60.00 289 ASP A N 1
ATOM 2173 C CA . ASP A 1 289 ? -7.902 25.394 -35.333 1.00 60.00 289 ASP A CA 1
ATOM 2174 C C . ASP A 1 289 ? -6.966 24.341 -35.953 1.00 60.00 289 ASP A C 1
ATOM 2176 O O . ASP A 1 289 ? -5.748 24.526 -36.021 1.00 60.00 289 ASP A O 1
ATOM 2180 N N . LYS A 1 290 ? -7.534 23.207 -36.385 1.00 57.09 290 LYS A N 1
ATOM 2181 C CA . LYS A 1 290 ? -6.781 22.047 -36.896 1.00 57.09 290 LYS A CA 1
ATOM 2182 C C . LYS A 1 290 ? -5.969 22.359 -38.159 1.00 57.09 290 LYS A C 1
ATOM 2184 O O . LYS A 1 290 ? -5.058 21.599 -38.468 1.00 57.09 290 LYS A O 1
ATOM 2189 N N . ALA A 1 291 ? -6.277 23.446 -38.871 1.00 55.84 291 ALA A N 1
ATOM 2190 C CA . ALA A 1 291 ? -5.553 23.854 -40.074 1.00 55.84 291 ALA A CA 1
ATOM 2191 C C . ALA A 1 291 ? -4.365 24.788 -39.786 1.00 55.84 291 ALA A C 1
ATOM 2193 O O . ALA A 1 291 ? -3.407 24.812 -40.554 1.00 55.84 291 ALA A O 1
ATOM 2194 N N . THR A 1 292 ? -4.413 25.569 -38.702 1.00 55.50 292 THR A N 1
ATOM 2195 C CA . THR A 1 292 ? -3.423 26.633 -38.435 1.00 55.50 292 THR A CA 1
ATOM 2196 C C . THR A 1 292 ? -2.685 26.483 -37.107 1.00 55.50 292 THR A C 1
ATOM 2198 O O . THR A 1 292 ? -1.729 27.218 -36.862 1.00 55.50 292 THR A O 1
ATOM 2201 N N . GLY A 1 293 ? -3.112 25.559 -36.239 1.00 58.19 293 GLY A N 1
ATOM 2202 C CA . GLY A 1 293 ? -2.519 25.321 -34.920 1.00 58.19 293 GLY A CA 1
ATOM 2203 C C . GLY A 1 293 ? -2.677 26.485 -33.935 1.00 58.19 293 GLY A C 1
ATOM 2204 O O . GLY A 1 293 ? -2.118 26.433 -32.844 1.00 58.19 293 GLY A O 1
ATOM 2205 N N . LYS A 1 294 ? -3.419 27.542 -34.297 1.00 55.38 294 LYS A N 1
ATOM 2206 C CA . LYS A 1 294 ? -3.643 28.710 -33.440 1.00 55.38 294 LYS A CA 1
ATOM 2207 C C . LYS A 1 294 ? -4.821 28.464 -32.502 1.00 55.38 294 LYS A C 1
ATOM 2209 O O . LYS A 1 294 ? -5.896 28.044 -32.930 1.00 55.38 294 LYS A O 1
ATOM 2214 N N . GLU A 1 295 ? -4.611 28.753 -31.221 1.00 64.00 295 GLU A N 1
ATOM 2215 C CA . GLU A 1 295 ? -5.660 28.747 -30.203 1.00 64.00 295 GL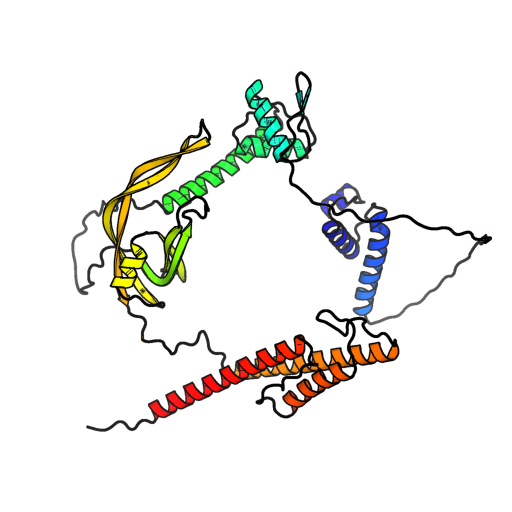U A CA 1
ATOM 2216 C C . GLU A 1 295 ? -6.583 29.953 -30.406 1.00 64.00 295 GLU A C 1
ATOM 2218 O O . GLU A 1 295 ? -6.131 31.100 -30.425 1.00 64.00 295 GLU A O 1
ATOM 2223 N N . ARG A 1 296 ? -7.887 29.706 -30.538 1.00 67.19 296 ARG A N 1
ATOM 2224 C CA . ARG A 1 296 ? -8.918 30.744 -30.503 1.00 67.19 296 ARG A CA 1
ATOM 2225 C C . ARG A 1 296 ? -9.826 30.506 -29.305 1.00 67.19 296 ARG A C 1
ATOM 2227 O O . ARG A 1 296 ? -10.363 29.416 -29.138 1.00 67.19 296 ARG A O 1
ATOM 2234 N N . VAL A 1 297 ? -10.017 31.532 -28.484 1.00 69.31 297 VAL A N 1
ATOM 2235 C CA . VAL A 1 297 ? -11.008 31.503 -27.404 1.00 69.31 297 VAL A CA 1
ATOM 2236 C C . VAL A 1 297 ? -12.382 31.765 -28.018 1.00 69.31 297 VAL A C 1
ATOM 2238 O O . VAL A 1 297 ? -12.605 32.816 -28.621 1.00 69.31 297 VAL A O 1
ATOM 2241 N N . GLU A 1 298 ? -13.291 30.799 -27.917 1.00 72.75 298 GLU A N 1
ATOM 2242 C CA . GLU A 1 298 ? -14.665 30.909 -28.406 1.00 72.75 298 GLU A CA 1
ATOM 2243 C C . GLU A 1 298 ? -15.643 30.767 -27.233 1.00 72.75 298 GLU A C 1
ATOM 2245 O O . GLU A 1 298 ? -15.576 29.806 -26.467 1.00 72.75 298 GLU A O 1
ATOM 2250 N N . ARG A 1 299 ? -16.568 31.722 -27.083 1.00 69.81 299 ARG A N 1
ATOM 2251 C CA . ARG A 1 299 ? -17.630 31.658 -26.069 1.00 69.81 299 ARG A CA 1
ATOM 2252 C C . ARG A 1 299 ? -18.708 30.705 -26.572 1.00 69.81 299 ARG A C 1
ATOM 2254 O O . ARG A 1 299 ? -19.399 31.023 -27.537 1.00 69.81 299 ARG A O 1
ATOM 2261 N N . ARG A 1 300 ? -18.841 29.537 -25.944 1.00 68.25 300 ARG A N 1
ATOM 2262 C CA . ARG A 1 300 ? -19.869 28.547 -26.286 1.00 68.25 300 ARG A CA 1
ATOM 2263 C C . ARG A 1 300 ? -20.864 28.385 -25.135 1.00 68.25 300 ARG A C 1
ATOM 2265 O O . ARG A 1 300 ? -20.433 28.293 -23.984 1.00 68.25 300 ARG A O 1
ATOM 2272 N N . PRO A 1 301 ? -22.178 28.323 -25.413 1.00 58.22 301 PRO A N 1
ATOM 2273 C CA . PRO A 1 301 ? -23.168 27.981 -24.401 1.00 58.22 301 PRO A CA 1
ATOM 2274 C C . PRO A 1 301 ? -23.003 26.505 -24.021 1.00 58.22 301 PRO A C 1
ATOM 2276 O O . PRO A 1 301 ? -23.267 25.613 -24.828 1.00 58.22 301 PRO A O 1
ATOM 2279 N N . VAL A 1 302 ? -22.540 26.241 -22.800 1.00 65.19 302 VAL A N 1
ATOM 2280 C CA . VAL A 1 302 ? -22.383 24.885 -22.262 1.00 65.19 302 VAL A CA 1
ATOM 2281 C C . VAL A 1 302 ? -23.498 24.629 -21.256 1.00 65.19 302 VAL A C 1
ATOM 2283 O O . VAL A 1 302 ? -23.766 25.449 -20.380 1.00 65.19 302 VAL A O 1
ATOM 2286 N N . GLN A 1 303 ? -24.162 23.481 -21.377 1.00 62.88 303 GLN A N 1
ATOM 2287 C CA . GLN A 1 303 ? -25.183 23.065 -20.419 1.00 62.88 303 GLN A CA 1
ATOM 2288 C C . GLN A 1 303 ? -24.508 22.505 -19.165 1.00 62.88 303 GLN A C 1
ATOM 2290 O O . GLN A 1 303 ? -23.760 21.529 -19.232 1.00 62.88 303 GLN A O 1
ATOM 2295 N N . ARG A 1 304 ? -24.786 23.109 -18.012 1.00 69.12 304 ARG A N 1
ATOM 2296 C CA . ARG A 1 304 ? -24.358 22.638 -16.696 1.00 69.12 304 ARG A CA 1
ATOM 2297 C C . ARG A 1 304 ? -25.553 22.050 -15.958 1.00 69.12 304 ARG A C 1
ATOM 2299 O O . ARG A 1 304 ? -26.595 22.684 -15.844 1.00 69.12 304 ARG A O 1
ATOM 2306 N N . ASN A 1 305 ? -25.382 20.858 -15.402 1.00 78.06 305 ASN A N 1
ATOM 2307 C CA . ASN A 1 305 ? -26.376 20.265 -14.512 1.00 78.06 305 ASN A CA 1
ATOM 2308 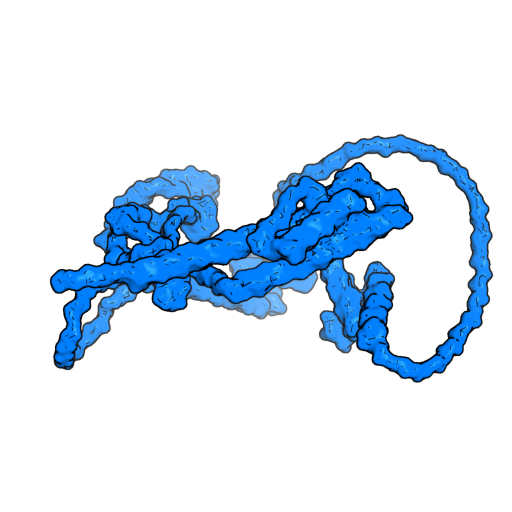C C . ASN A 1 305 ? -26.345 20.961 -13.141 1.00 78.06 305 ASN A C 1
ATOM 2310 O O . ASN A 1 305 ? -25.274 21.116 -12.542 1.00 78.06 305 ASN A O 1
ATOM 2314 N N . VAL A 1 306 ? -27.522 21.346 -12.651 1.00 77.75 306 VAL A N 1
ATOM 2315 C CA . VAL A 1 306 ? -27.749 21.792 -11.274 1.00 77.75 306 VAL A CA 1
ATOM 2316 C C . VAL A 1 306 ? -28.011 20.552 -10.430 1.00 77.75 306 VAL A C 1
ATOM 2318 O O . VAL A 1 306 ? -28.856 19.727 -10.782 1.00 77.75 306 VAL A O 1
ATOM 2321 N N . TRP A 1 307 ? -27.248 20.405 -9.351 1.00 83.75 307 TRP A N 1
ATOM 2322 C CA . TRP A 1 307 ? -27.300 19.247 -8.468 1.00 83.75 307 TRP A CA 1
ATOM 2323 C C . TRP A 1 307 ? -27.932 19.627 -7.132 1.00 83.75 307 TRP A C 1
ATOM 2325 O O . TRP A 1 307 ? -27.653 20.694 -6.590 1.00 83.75 307 TRP A O 1
ATOM 2335 N N . GLU A 1 308 ? -28.746 18.729 -6.592 1.00 84.38 308 GLU A N 1
ATOM 2336 C CA . GLU A 1 308 ? -29.242 18.767 -5.220 1.00 84.38 308 GLU A CA 1
ATOM 2337 C C . GLU A 1 308 ? -28.808 17.476 -4.522 1.00 84.38 308 GLU A C 1
ATOM 2339 O O . GLU A 1 308 ? -28.989 16.380 -5.059 1.00 84.38 308 GLU A O 1
ATOM 2344 N N . ALA A 1 309 ? -28.194 17.612 -3.347 1.00 85.56 309 ALA A N 1
ATOM 2345 C CA . ALA A 1 309 ? -27.798 16.490 -2.511 1.00 85.56 309 ALA A CA 1
ATOM 2346 C C . ALA A 1 309 ? -28.730 16.415 -1.300 1.00 85.56 309 ALA A C 1
ATOM 2348 O O . ALA A 1 309 ? -28.986 17.423 -0.646 1.00 85.56 309 ALA A O 1
ATOM 2349 N N . SER A 1 310 ? -29.216 15.219 -0.984 1.00 82.31 310 SER A N 1
ATOM 2350 C CA . SER A 1 310 ? -30.023 14.965 0.211 1.00 82.31 310 SER A CA 1
ATOM 2351 C C . SER A 1 310 ? -29.471 13.765 0.970 1.00 82.31 310 SER A C 1
ATOM 2353 O O . SER A 1 310 ? -29.299 12.695 0.380 1.00 82.31 310 SER A O 1
ATOM 2355 N N . ILE A 1 311 ? -29.219 13.921 2.269 1.00 84.31 311 ILE A N 1
ATOM 2356 C CA . ILE A 1 311 ? -28.828 12.812 3.146 1.00 84.31 311 ILE A CA 1
ATOM 2357 C C . ILE A 1 311 ? -30.061 11.928 3.355 1.00 84.31 311 ILE A C 1
ATOM 2359 O O . ILE A 1 311 ? -31.102 12.401 3.804 1.00 84.31 311 ILE A O 1
ATOM 2363 N N . THR A 1 312 ? -29.951 10.656 2.982 1.00 81.75 312 THR A N 1
ATOM 2364 C CA . THR A 1 312 ? -31.013 9.653 3.152 1.00 81.75 312 THR A CA 1
ATOM 2365 C C . THR A 1 312 ? -30.861 8.938 4.489 1.00 81.75 312 THR A C 1
ATOM 2367 O O . THR A 1 312 ? -31.839 8.765 5.209 1.00 81.75 312 THR A O 1
ATOM 2370 N N . GLU A 1 313 ? -29.626 8.598 4.857 1.00 77.06 313 GLU A N 1
ATOM 2371 C CA . GLU A 1 313 ? -29.276 8.105 6.187 1.00 77.06 313 GLU A CA 1
ATOM 2372 C C . GLU A 1 313 ? -27.992 8.802 6.609 1.00 77.06 313 GLU A C 1
ATOM 2374 O O . GLU A 1 313 ? -26.997 8.793 5.880 1.00 77.06 313 GLU A O 1
ATOM 2379 N N . LYS A 1 314 ? -28.026 9.442 7.775 1.00 75.12 314 LYS A N 1
ATOM 2380 C CA . LYS A 1 314 ? -26.814 10.001 8.356 1.00 75.12 314 LYS A CA 1
ATOM 2381 C C . LYS A 1 314 ? -25.981 8.836 8.862 1.00 75.12 314 LYS A C 1
ATOM 2383 O O . LYS A 1 314 ? -26.544 7.936 9.494 1.00 75.12 314 LYS A O 1
ATOM 2388 N N . ALA A 1 315 ? -24.676 8.854 8.615 1.00 62.84 315 ALA A N 1
ATOM 2389 C CA . ALA A 1 315 ? -23.785 7.983 9.352 1.00 62.84 315 ALA A CA 1
ATOM 2390 C C . ALA A 1 315 ? -24.115 8.189 10.835 1.00 62.84 315 ALA A C 1
ATOM 2392 O O . ALA A 1 315 ? -24.176 9.328 11.313 1.00 62.84 315 ALA A O 1
ATOM 2393 N N . ALA A 1 316 ? -24.415 7.101 11.554 1.00 53.03 316 ALA A N 1
ATOM 2394 C CA . ALA A 1 316 ? -24.428 7.167 13.010 1.00 53.03 316 ALA A CA 1
ATOM 2395 C C . ALA A 1 316 ? -23.123 7.856 13.422 1.00 53.03 316 ALA A C 1
ATOM 2397 O O . ALA A 1 316 ? -22.118 7.627 12.750 1.00 53.03 316 ALA A O 1
ATOM 2398 N N . ASP A 1 317 ? -23.132 8.728 14.433 1.00 42.41 317 ASP A N 1
ATOM 2399 C CA . ASP A 1 317 ? -21.924 9.409 14.916 1.00 42.41 317 ASP A CA 1
ATOM 2400 C C . ASP A 1 317 ? -20.869 8.354 15.273 1.00 42.41 317 ASP A C 1
ATOM 2402 O O . ASP A 1 317 ? -20.808 7.824 16.381 1.00 42.41 317 ASP A O 1
ATOM 2406 N N . THR A 1 318 ? -20.062 7.998 14.284 1.00 43.09 318 THR A N 1
ATOM 2407 C CA . THR A 1 318 ? -19.135 6.883 14.345 1.00 43.09 318 THR A CA 1
ATOM 2408 C C . THR A 1 318 ? -17.752 7.496 14.395 1.00 43.09 318 THR A C 1
ATOM 2410 O O . THR A 1 318 ? -16.875 7.224 13.588 1.00 43.09 318 THR A O 1
ATOM 2413 N N . GLN A 1 319 ? -17.537 8.307 15.431 1.00 44.06 319 GLN A N 1
ATOM 2414 C CA . GLN A 1 319 ? -16.203 8.528 15.989 1.00 44.06 319 GLN A CA 1
ATOM 2415 C C . GLN A 1 319 ? -15.717 7.286 16.768 1.00 44.06 319 GLN A C 1
ATOM 2417 O O . GLN A 1 319 ? -14.859 7.381 17.643 1.00 44.06 319 GLN A O 1
ATOM 2422 N N . THR A 1 320 ? -16.281 6.098 16.516 1.00 41.56 320 THR A N 1
ATOM 2423 C CA . THR A 1 320 ? -15.892 4.848 17.182 1.00 41.56 320 THR A CA 1
ATOM 2424 C C . THR A 1 320 ? -16.156 3.611 16.321 1.00 41.56 320 THR A C 1
ATOM 2426 O O . THR A 1 320 ? -16.609 2.592 16.823 1.00 41.56 320 THR A O 1
ATOM 2429 N N . GLU A 1 321 ? -15.834 3.646 15.032 1.00 41.66 321 GLU A N 1
ATOM 2430 C CA . GLU A 1 321 ? -15.519 2.411 14.305 1.00 41.66 321 GLU A CA 1
ATOM 2431 C C . GLU A 1 321 ? -14.120 2.571 13.738 1.00 41.66 321 GLU A C 1
ATOM 2433 O O . GLU A 1 321 ? -13.888 3.078 12.643 1.00 41.66 321 GLU A O 1
ATOM 2438 N N . ASN A 1 322 ? -13.170 2.175 14.585 1.00 43.41 322 ASN A N 1
ATOM 2439 C CA . ASN A 1 322 ? -11.812 1.863 14.185 1.00 43.41 322 ASN A CA 1
ATOM 2440 C C . ASN A 1 322 ? -11.877 0.977 12.926 1.00 43.41 322 ASN A C 1
ATOM 2442 O O . ASN A 1 322 ? -12.623 -0.009 12.944 1.00 43.41 322 ASN A O 1
ATOM 2446 N N . PRO A 1 323 ? -11.108 1.262 11.862 1.00 47.81 323 PRO A N 1
ATOM 2447 C CA . PRO A 1 323 ? -10.956 0.333 10.751 1.00 47.81 323 PRO A CA 1
ATOM 2448 C C . PRO A 1 323 ? -10.330 -0.954 11.300 1.00 47.81 323 PRO A C 1
ATOM 2450 O O . PRO A 1 323 ? -9.127 -0.991 11.493 1.00 47.81 323 PRO A O 1
ATOM 2453 N N . ILE A 1 324 ? -11.160 -1.952 11.629 1.00 55.69 324 ILE A N 1
ATOM 2454 C CA . ILE A 1 324 ? -10.793 -3.249 12.227 1.00 55.69 324 ILE A CA 1
ATOM 2455 C C . ILE A 1 324 ? -9.608 -3.097 13.199 1.00 55.69 324 ILE A C 1
ATOM 2457 O O . ILE A 1 324 ? -8.474 -3.434 12.862 1.00 55.69 324 ILE A O 1
ATOM 2461 N N . ALA A 1 325 ? -9.861 -2.546 14.393 1.00 69.88 325 ALA A N 1
ATOM 2462 C CA . ALA A 1 325 ? -8.860 -2.568 15.462 1.00 69.88 325 ALA A CA 1
ATOM 2463 C C . ALA A 1 325 ? -8.401 -4.015 15.655 1.00 69.88 325 ALA A C 1
ATOM 2465 O O . ALA A 1 325 ? -9.251 -4.901 15.816 1.00 69.88 325 ALA A O 1
ATOM 2466 N N . ARG A 1 326 ? -7.092 -4.263 15.626 1.00 82.69 326 ARG A N 1
ATOM 2467 C CA . ARG A 1 326 ? -6.562 -5.600 15.882 1.00 82.69 326 ARG A CA 1
ATOM 2468 C C . ARG A 1 326 ? -7.011 -6.036 17.265 1.00 82.69 326 ARG A C 1
ATOM 2470 O O . ARG A 1 326 ? -6.981 -5.252 18.218 1.00 82.69 326 ARG A O 1
ATOM 2477 N N . SER A 1 327 ? -7.422 -7.293 17.387 1.00 87.06 327 SER A N 1
ATOM 2478 C CA . SER A 1 327 ? -7.755 -7.830 18.707 1.00 87.06 327 SER A CA 1
ATOM 2479 C C . SER A 1 327 ? -6.506 -7.870 19.595 1.00 87.06 327 SER A C 1
ATOM 2481 O O . SER A 1 327 ? -5.385 -8.001 19.105 1.00 87.06 327 SER A O 1
ATOM 2483 N N . ASP A 1 328 ? -6.671 -7.828 20.916 1.00 86.69 328 ASP A N 1
ATOM 2484 C CA . ASP A 1 328 ? -5.540 -7.926 21.851 1.00 86.69 328 ASP A CA 1
ATOM 2485 C C . ASP A 1 328 ? -4.699 -9.203 21.646 1.00 86.69 328 ASP A C 1
ATOM 2487 O O . ASP A 1 328 ? -3.484 -9.193 21.866 1.00 86.69 328 ASP A O 1
ATOM 2491 N N . ALA A 1 329 ? -5.329 -10.285 21.176 1.00 87.75 329 ALA A N 1
ATOM 2492 C CA . ALA A 1 329 ? -4.654 -11.523 20.798 1.00 87.75 329 ALA A CA 1
ATOM 2493 C C . ALA A 1 329 ? -3.817 -11.358 19.518 1.00 87.75 329 ALA A C 1
ATOM 2495 O O . ALA A 1 329 ? -2.658 -11.767 19.490 1.00 87.75 329 ALA A O 1
ATOM 2496 N N . GLU A 1 330 ? -4.358 -10.715 18.481 1.00 88.38 330 GLU A N 1
ATOM 2497 C CA . GLU A 1 330 ? -3.616 -10.399 17.251 1.00 88.38 330 GLU A CA 1
ATOM 2498 C C . GLU A 1 330 ? -2.447 -9.451 17.522 1.00 88.38 330 GLU A C 1
ATOM 2500 O O . GLU A 1 330 ? -1.351 -9.649 16.998 1.00 88.38 330 GLU A O 1
ATOM 2505 N N . ILE A 1 331 ? -2.642 -8.451 18.385 1.00 90.69 331 ILE A N 1
ATOM 2506 C CA . ILE A 1 331 ? -1.571 -7.542 18.796 1.00 90.69 331 ILE A CA 1
ATOM 2507 C C . ILE A 1 331 ? -0.473 -8.312 19.536 1.00 90.69 331 ILE A C 1
ATOM 2509 O O . ILE A 1 331 ? 0.707 -8.080 19.282 1.00 90.69 331 ILE A O 1
ATOM 2513 N N . ALA A 1 332 ? -0.826 -9.256 20.414 1.00 90.44 332 ALA A N 1
ATOM 2514 C CA . ALA A 1 332 ? 0.157 -10.096 21.097 1.00 90.44 332 ALA A CA 1
ATOM 2515 C C . ALA A 1 332 ? 0.967 -10.961 20.116 1.00 90.44 332 ALA A C 1
ATOM 2517 O O . ALA A 1 332 ? 2.189 -11.043 20.247 1.00 90.44 332 ALA A O 1
ATOM 2518 N N . VAL A 1 333 ? 0.314 -11.545 19.106 1.00 92.12 333 VAL A N 1
ATOM 2519 C CA . VAL A 1 333 ? 0.989 -12.302 18.038 1.00 92.12 333 VAL A CA 1
ATOM 2520 C C . VAL A 1 333 ? 1.924 -11.395 17.234 1.00 92.12 333 VAL A C 1
ATOM 2522 O O . VAL A 1 333 ? 3.079 -11.745 17.007 1.00 92.12 333 VAL A O 1
ATOM 2525 N N . ASN A 1 334 ? 1.480 -10.197 16.858 1.00 93.00 334 ASN A N 1
ATOM 2526 C CA . ASN A 1 334 ? 2.313 -9.260 16.103 1.00 93.00 334 ASN A CA 1
ATOM 2527 C C . ASN A 1 334 ? 3.509 -8.749 16.918 1.00 93.00 334 ASN A C 1
ATOM 2529 O O . ASN A 1 334 ? 4.606 -8.624 16.378 1.00 93.00 334 ASN A O 1
ATOM 2533 N N . LEU A 1 335 ? 3.337 -8.505 18.221 1.00 92.88 335 LEU A N 1
ATOM 2534 C CA . LEU A 1 335 ? 4.444 -8.149 19.114 1.00 92.88 335 LEU A CA 1
ATOM 2535 C C . LEU A 1 335 ? 5.480 -9.278 19.208 1.00 92.88 335 LEU A C 1
ATOM 2537 O O . LEU A 1 335 ? 6.678 -8.999 19.237 1.00 92.88 335 LEU A O 1
ATOM 2541 N N . GLN A 1 336 ? 5.040 -10.538 19.198 1.00 92.88 336 GLN A N 1
ATOM 2542 C CA . GLN A 1 336 ? 5.936 -11.694 19.145 1.00 92.88 336 GLN A CA 1
ATOM 2543 C C . GLN A 1 336 ? 6.721 -11.743 17.823 1.00 92.88 336 GLN A C 1
ATOM 2545 O O . GLN A 1 336 ? 7.933 -11.943 17.843 1.00 92.88 336 GLN A O 1
ATOM 2550 N N . VAL A 1 337 ? 6.077 -11.456 16.687 1.00 94.94 337 VAL A N 1
ATOM 2551 C CA . VAL A 1 337 ? 6.765 -11.354 15.386 1.00 94.94 337 VAL A CA 1
ATOM 2552 C C . VAL A 1 337 ? 7.814 -10.236 15.392 1.00 94.94 337 VAL A C 1
ATOM 2554 O O . VAL A 1 337 ? 8.915 -10.418 14.872 1.00 94.94 337 VAL A O 1
ATOM 2557 N N . VAL A 1 338 ? 7.508 -9.080 15.988 1.00 93.06 338 VAL A N 1
ATOM 2558 C CA . VAL A 1 338 ? 8.470 -7.972 16.118 1.00 93.06 338 VAL A CA 1
ATOM 2559 C C . VAL A 1 338 ? 9.656 -8.367 17.002 1.00 93.06 338 VAL A C 1
ATOM 2561 O O . VAL A 1 338 ? 10.798 -8.046 16.663 1.00 93.06 338 VAL A O 1
ATOM 2564 N N . ARG A 1 339 ? 9.420 -9.108 18.093 1.00 92.69 339 ARG A N 1
ATOM 2565 C CA . ARG A 1 339 ? 10.493 -9.671 18.924 1.00 92.69 339 ARG A CA 1
ATOM 2566 C C . ARG A 1 339 ? 11.410 -10.578 18.104 1.00 92.69 339 ARG A C 1
ATOM 2568 O O . ARG A 1 339 ? 12.607 -10.322 18.056 1.00 92.69 339 ARG A O 1
ATOM 2575 N N . GLU A 1 340 ? 10.851 -11.571 17.417 1.00 93.88 340 GLU A N 1
ATOM 2576 C CA . GLU A 1 340 ? 11.620 -12.539 16.618 1.00 93.88 340 GLU A CA 1
ATOM 2577 C C . GLU A 1 340 ? 12.420 -11.862 15.499 1.00 93.88 340 GLU A C 1
ATOM 2579 O O . GLU A 1 340 ? 13.578 -12.196 15.253 1.00 93.88 340 GLU A O 1
ATOM 2584 N N . ARG A 1 341 ? 11.832 -10.861 14.835 1.00 93.50 341 ARG A N 1
ATOM 2585 C CA . ARG A 1 341 ? 12.531 -10.076 13.808 1.00 93.50 341 ARG A CA 1
ATOM 2586 C C . ARG A 1 341 ? 13.675 -9.257 14.383 1.00 93.50 341 ARG A C 1
ATOM 2588 O O . ARG A 1 341 ? 14.720 -9.174 13.742 1.00 93.50 341 ARG A O 1
ATOM 2595 N N . THR A 1 342 ? 13.479 -8.669 15.561 1.00 93.50 342 THR A N 1
ATOM 2596 C CA . THR A 1 342 ? 14.511 -7.878 16.239 1.00 93.50 342 THR A CA 1
ATOM 2597 C C . THR A 1 342 ? 15.668 -8.761 16.697 1.00 93.50 342 THR A C 1
ATOM 2599 O O . THR A 1 342 ? 16.819 -8.400 16.486 1.00 93.50 342 THR A O 1
ATOM 2602 N N . GLU A 1 343 ? 15.375 -9.939 17.248 1.00 93.81 343 GLU A N 1
ATOM 2603 C CA . GLU A 1 343 ? 16.378 -10.946 17.614 1.00 93.81 343 GLU A CA 1
ATOM 2604 C C . GLU A 1 343 ? 17.168 -11.418 16.385 1.00 93.81 343 GLU A C 1
ATOM 2606 O O . GLU A 1 343 ? 18.399 -11.413 16.378 1.00 93.81 343 GLU A O 1
ATOM 2611 N N . ALA A 1 344 ? 16.473 -11.754 15.296 1.00 93.31 344 ALA A N 1
ATOM 2612 C CA . ALA A 1 344 ? 17.126 -12.185 14.067 1.00 93.31 344 ALA A CA 1
ATOM 2613 C C . ALA A 1 344 ? 18.002 -11.081 13.449 1.00 93.31 344 ALA A C 1
ATOM 2615 O O . ALA A 1 344 ? 19.047 -11.388 12.872 1.00 93.31 344 ALA A O 1
ATOM 2616 N N . GLU A 1 345 ? 17.587 -9.815 13.550 1.00 92.06 345 GLU A N 1
ATOM 2617 C CA . GLU A 1 345 ? 18.376 -8.666 13.092 1.00 92.06 345 GLU A CA 1
ATOM 2618 C C . GLU A 1 345 ? 19.595 -8.432 13.984 1.00 92.06 345 GLU A C 1
ATOM 2620 O O . GLU A 1 345 ? 20.706 -8.342 13.472 1.00 92.06 345 GLU A O 1
ATOM 2625 N N . ALA A 1 346 ? 19.433 -8.458 15.309 1.00 92.62 346 ALA A N 1
ATOM 2626 C CA . ALA A 1 346 ? 20.551 -8.345 16.240 1.00 92.62 346 ALA A CA 1
ATOM 2627 C C . ALA A 1 346 ? 21.608 -9.431 15.986 1.00 92.62 346 ALA A C 1
ATOM 2629 O O . ALA A 1 346 ? 22.794 -9.131 15.862 1.00 92.62 346 ALA A O 1
ATOM 2630 N N . GLN A 1 347 ? 21.190 -10.684 15.787 1.00 93.12 347 GLN A N 1
ATOM 2631 C CA . GLN A 1 347 ? 22.104 -11.773 15.436 1.00 93.12 347 GLN A CA 1
ATOM 2632 C C . GLN A 1 347 ? 22.782 -11.580 14.072 1.00 93.12 347 GLN A C 1
ATOM 2634 O O . GLN A 1 347 ? 23.934 -11.988 13.898 1.00 93.12 347 GLN A O 1
ATOM 2639 N N . ARG A 1 348 ? 22.087 -10.998 13.083 1.00 91.88 348 ARG A N 1
ATOM 2640 C CA . ARG A 1 348 ? 22.692 -10.640 11.790 1.00 91.88 348 ARG A CA 1
ATOM 2641 C C . ARG A 1 348 ? 23.783 -9.591 11.979 1.00 91.88 348 ARG A C 1
ATOM 2643 O O . ARG A 1 348 ? 24.892 -9.807 11.493 1.00 91.88 348 ARG A O 1
ATOM 2650 N N . GLU A 1 349 ? 23.497 -8.524 12.719 1.00 90.44 349 GLU A N 1
ATOM 2651 C CA . GLU A 1 349 ? 24.446 -7.437 12.967 1.00 90.44 349 GLU A CA 1
ATOM 2652 C C . GLU A 1 349 ? 25.669 -7.906 13.766 1.00 90.44 349 GLU A C 1
ATOM 2654 O O . GLU A 1 349 ? 26.787 -7.512 13.440 1.00 90.44 349 GLU A O 1
ATOM 2659 N N . ILE A 1 350 ? 25.497 -8.811 14.741 1.00 92.12 350 ILE A N 1
ATOM 2660 C CA . ILE A 1 350 ? 26.619 -9.447 15.454 1.00 92.12 350 ILE A CA 1
ATOM 2661 C C . ILE A 1 350 ? 27.519 -10.201 14.474 1.00 92.12 350 ILE A C 1
ATOM 2663 O O . ILE A 1 350 ? 28.722 -9.966 14.451 1.00 92.12 350 ILE A O 1
ATOM 2667 N N . ARG A 1 351 ? 26.951 -11.066 13.620 1.00 90.62 351 ARG A N 1
ATOM 2668 C CA . ARG A 1 351 ? 27.747 -11.829 12.643 1.00 90.62 351 ARG A CA 1
ATOM 2669 C C . ARG A 1 351 ? 28.497 -10.920 11.675 1.00 90.62 351 ARG A C 1
ATOM 2671 O O . ARG A 1 351 ? 29.650 -11.196 11.358 1.00 90.62 351 ARG A O 1
ATOM 2678 N N . GLN A 1 352 ? 27.857 -9.847 11.213 1.00 88.19 352 GLN A N 1
ATOM 2679 C CA . GLN A 1 352 ? 28.500 -8.856 10.350 1.00 88.19 352 GLN A CA 1
ATOM 2680 C C . GLN A 1 352 ? 29.628 -8.124 11.081 1.00 88.19 352 GLN A C 1
ATOM 2682 O O . GLN A 1 352 ? 30.696 -7.935 10.507 1.00 88.19 352 GLN A O 1
ATOM 2687 N N . ALA A 1 353 ? 29.427 -7.750 12.345 1.00 88.94 353 ALA A N 1
ATOM 2688 C CA . ALA A 1 353 ? 30.462 -7.116 13.152 1.00 88.94 353 ALA A CA 1
ATOM 2689 C C . ALA A 1 353 ? 31.650 -8.049 13.412 1.00 88.94 353 ALA A C 1
ATOM 2691 O O . ALA A 1 353 ? 32.798 -7.633 13.244 1.00 88.94 353 ALA A O 1
ATOM 2692 N N . ASP A 1 354 ? 31.391 -9.313 13.745 1.00 89.81 354 ASP A N 1
ATOM 2693 C CA . ASP A 1 354 ? 32.426 -10.330 13.921 1.00 89.81 354 ASP A CA 1
ATOM 2694 C C . ASP A 1 354 ? 33.217 -10.522 12.625 1.00 89.81 354 ASP A C 1
ATOM 2696 O O . ASP A 1 354 ? 34.449 -10.480 12.639 1.00 89.81 354 ASP A O 1
ATOM 2700 N N . GLN A 1 355 ? 32.533 -10.628 11.483 1.00 85.06 355 GLN A N 1
ATOM 2701 C CA . GLN A 1 355 ? 33.186 -10.750 10.183 1.00 85.06 355 GLN A CA 1
ATOM 2702 C C . GLN A 1 355 ? 34.072 -9.537 9.864 1.00 85.06 355 GLN A C 1
ATOM 2704 O O . GLN A 1 355 ? 35.233 -9.739 9.512 1.00 85.06 355 GLN A O 1
ATOM 2709 N N . SER A 1 356 ? 33.588 -8.304 10.065 1.00 84.25 356 SER A N 1
ATOM 2710 C CA . SER A 1 356 ? 34.387 -7.079 9.881 1.00 84.25 356 SER A CA 1
ATOM 2711 C C . SER A 1 356 ? 35.636 -7.065 10.769 1.00 84.25 356 SER A C 1
ATOM 2713 O O . SER A 1 356 ? 36.700 -6.599 10.360 1.00 84.25 356 SER A O 1
ATOM 2715 N N . THR A 1 357 ? 35.532 -7.576 12.003 1.00 84.06 357 THR A N 1
ATOM 2716 C CA . THR A 1 357 ? 36.679 -7.633 12.925 1.00 84.06 357 THR A CA 1
ATOM 2717 C C . THR A 1 357 ? 37.721 -8.653 12.479 1.00 84.06 357 THR A C 1
ATOM 2719 O O . THR A 1 357 ? 38.916 -8.388 12.588 1.00 84.06 357 THR A O 1
ATOM 2722 N N . VAL A 1 358 ? 37.284 -9.784 11.919 1.00 86.31 358 VAL A N 1
ATOM 2723 C CA . VAL A 1 358 ? 38.169 -10.827 11.389 1.00 86.31 358 VAL A CA 1
ATOM 2724 C C . VAL A 1 358 ? 38.869 -10.348 10.119 1.00 86.31 358 VAL A C 1
ATOM 2726 O O . VAL A 1 358 ? 40.091 -10.462 10.012 1.00 86.31 358 VAL A O 1
ATOM 2729 N N . THR A 1 359 ? 38.129 -9.772 9.170 1.00 81.44 359 THR A N 1
ATOM 2730 C CA . THR A 1 359 ? 38.687 -9.317 7.887 1.00 81.44 359 THR A CA 1
ATOM 2731 C C . THR A 1 359 ? 39.464 -8.004 7.999 1.00 81.44 359 THR A C 1
ATOM 2733 O O . THR A 1 359 ? 40.190 -7.653 7.074 1.00 81.44 359 THR A O 1
ATOM 2736 N N . HIS A 1 360 ? 39.358 -7.294 9.132 1.00 75.56 360 HIS A N 1
ATOM 2737 C CA . HIS A 1 360 ? 39.883 -5.934 9.330 1.00 75.56 360 HIS A CA 1
ATOM 2738 C C . HIS A 1 360 ? 39.366 -4.926 8.286 1.00 75.56 360 HIS A C 1
ATOM 2740 O O . HIS A 1 360 ? 39.932 -3.841 8.122 1.00 75.56 360 HIS A O 1
ATOM 2746 N N . GLU A 1 361 ? 38.273 -5.258 7.600 1.00 65.69 361 GLU A N 1
ATOM 2747 C CA . GLU A 1 361 ? 37.627 -4.391 6.627 1.00 65.69 361 GLU A CA 1
ATOM 2748 C C . GLU A 1 361 ? 36.809 -3.343 7.386 1.00 65.69 361 GLU A C 1
ATOM 2750 O O . GLU A 1 361 ? 35.897 -3.657 8.151 1.00 65.69 361 GLU A O 1
ATOM 2755 N N . ARG A 1 362 ? 37.170 -2.069 7.210 1.00 63.44 362 ARG A N 1
ATOM 2756 C CA . ARG A 1 362 ? 36.416 -0.933 7.745 1.00 63.44 362 ARG A CA 1
ATOM 2757 C C . ARG A 1 362 ? 35.748 -0.212 6.578 1.00 63.44 362 ARG A C 1
ATOM 2759 O O . ARG A 1 362 ? 36.464 0.159 5.646 1.00 63.44 362 ARG A O 1
ATOM 2766 N N . PRO A 1 363 ? 34.424 0.017 6.611 1.00 58.72 363 PRO A N 1
ATOM 2767 C CA . PRO A 1 363 ? 33.764 0.846 5.612 1.00 58.72 363 PRO A CA 1
ATOM 2768 C C . PRO A 1 363 ? 34.414 2.231 5.581 1.00 58.72 363 PRO A C 1
ATOM 2770 O O . PRO A 1 363 ? 34.616 2.848 6.628 1.00 58.72 363 PRO A O 1
ATOM 2773 N N . PHE A 1 364 ? 34.752 2.713 4.386 1.00 53.72 364 PHE A N 1
ATOM 2774 C CA . PHE A 1 364 ? 35.332 4.044 4.197 1.00 53.72 364 PHE A CA 1
ATOM 2775 C C . PHE A 1 364 ? 34.357 5.163 4.610 1.00 53.72 364 PHE A C 1
ATOM 2777 O O . PHE A 1 364 ? 34.786 6.253 4.979 1.00 53.72 364 PHE A O 1
ATOM 2784 N N . ASP A 1 365 ? 33.055 4.876 4.596 1.00 56.16 365 ASP A N 1
ATOM 2785 C CA . ASP A 1 365 ? 31.955 5.815 4.817 1.00 56.16 365 ASP A CA 1
ATOM 2786 C C . ASP A 1 365 ? 31.080 5.489 6.040 1.00 56.16 365 ASP A C 1
ATOM 2788 O O . ASP A 1 365 ? 30.006 6.062 6.200 1.00 56.16 365 ASP A O 1
ATOM 2792 N N . GLY A 1 366 ? 31.544 4.617 6.942 1.00 55.47 366 GLY A N 1
ATOM 2793 C CA . GLY A 1 366 ? 30.884 4.424 8.236 1.00 55.47 366 GLY A CA 1
ATOM 2794 C C . GLY A 1 366 ? 29.477 3.827 8.164 1.00 55.47 366 GLY A C 1
ATOM 2795 O O . GLY A 1 366 ? 28.645 4.188 8.986 1.00 55.47 366 GLY A O 1
ATOM 2796 N N . GLY A 1 367 ? 29.219 2.921 7.218 1.00 52.88 367 GLY A N 1
ATOM 2797 C CA . GLY A 1 367 ? 28.027 2.074 7.267 1.00 52.88 367 GLY A CA 1
ATOM 2798 C C . GLY A 1 367 ? 26.706 2.855 7.181 1.00 52.88 367 GLY A C 1
ATOM 2799 O O . GLY A 1 367 ? 25.958 2.895 8.149 1.00 52.88 367 GLY A O 1
ATOM 2800 N N . GLY A 1 368 ? 26.421 3.483 6.037 1.00 48.25 368 GLY A N 1
ATOM 2801 C CA . GLY A 1 368 ? 25.081 3.962 5.643 1.00 48.25 368 GLY A CA 1
ATOM 2802 C C . GLY A 1 368 ? 23.936 2.911 5.621 1.00 48.25 368 GLY A C 1
ATOM 2803 O O . GLY A 1 368 ? 23.796 2.075 6.508 1.00 48.25 368 GLY A O 1
ATOM 2804 N N . SER A 1 369 ? 23.028 2.973 4.642 1.00 45.97 369 SER A N 1
ATOM 2805 C CA . SER A 1 369 ? 21.781 2.171 4.635 1.00 45.97 369 SER A CA 1
ATOM 2806 C C . SER A 1 369 ? 21.867 0.819 3.910 1.00 45.97 369 SER A C 1
ATOM 2808 O O . SER A 1 369 ? 20.974 -0.004 4.087 1.00 45.97 369 SER A O 1
ATOM 2810 N N . ASP A 1 370 ? 22.955 0.555 3.181 1.00 53.31 370 ASP A N 1
ATOM 2811 C CA . ASP A 1 370 ? 23.172 -0.656 2.377 1.00 53.31 370 ASP A CA 1
ATOM 2812 C C . ASP A 1 370 ? 24.479 -1.342 2.813 1.00 53.31 370 ASP A C 1
ATOM 2814 O O . ASP A 1 370 ? 25.526 -1.118 2.205 1.00 53.31 370 ASP A O 1
ATOM 2818 N N . HIS A 1 371 ? 24.484 -2.155 3.884 1.00 57.56 371 HIS A N 1
ATOM 2819 C CA . HIS A 1 371 ? 25.755 -2.720 4.380 1.00 57.56 371 HIS A CA 1
ATOM 2820 C C . HIS A 1 371 ? 25.779 -4.227 4.591 1.00 57.56 371 HIS A C 1
ATOM 2822 O O . HIS A 1 371 ? 25.062 -4.804 5.406 1.00 57.56 371 HIS A O 1
ATOM 2828 N N . ALA A 1 372 ? 26.768 -4.826 3.924 1.00 61.34 372 ALA A N 1
ATOM 2829 C CA . ALA A 1 372 ? 27.369 -6.109 4.261 1.00 61.34 372 ALA A CA 1
ATOM 2830 C C . ALA A 1 372 ? 28.248 -6.054 5.535 1.00 61.34 372 ALA A C 1
ATOM 2832 O O . ALA A 1 372 ? 28.724 -7.093 5.981 1.00 61.34 372 ALA A O 1
ATOM 2833 N N . TYR A 1 373 ? 28.451 -4.869 6.126 1.00 69.44 373 TYR A N 1
ATOM 2834 C CA . TYR A 1 373 ? 29.410 -4.612 7.203 1.00 69.44 373 TYR A CA 1
ATOM 2835 C C . TYR A 1 373 ? 28.777 -3.845 8.367 1.00 69.44 373 TYR A C 1
ATOM 2837 O O . TYR A 1 373 ? 28.020 -2.902 8.155 1.00 69.44 373 TYR A O 1
ATOM 2845 N N . ARG A 1 374 ? 29.138 -4.219 9.596 1.00 79.38 374 ARG A N 1
ATOM 2846 C CA . ARG A 1 374 ? 28.741 -3.535 10.838 1.00 79.38 374 ARG A CA 1
ATOM 2847 C C . ARG A 1 374 ? 29.932 -3.360 11.767 1.00 79.38 374 ARG A C 1
ATOM 2849 O O . ARG A 1 374 ? 30.870 -4.158 11.721 1.00 79.38 374 ARG A O 1
ATOM 2856 N N . THR A 1 375 ? 29.902 -2.330 12.609 1.00 86.31 375 THR A N 1
ATOM 2857 C CA . THR A 1 375 ? 30.866 -2.169 13.710 1.00 86.31 375 THR A CA 1
ATOM 2858 C C . THR A 1 375 ? 30.385 -2.875 14.983 1.00 86.31 375 THR A C 1
ATOM 2860 O O . THR A 1 375 ? 29.191 -3.107 15.172 1.00 86.31 375 THR A O 1
ATOM 2863 N N . GLN A 1 376 ? 31.300 -3.188 15.911 1.00 88.56 376 GLN A N 1
ATOM 2864 C CA . GLN A 1 376 ? 30.921 -3.761 17.216 1.00 88.56 376 GLN A CA 1
ATOM 2865 C C . GLN A 1 376 ? 30.006 -2.826 18.024 1.00 88.56 376 GLN A C 1
ATOM 2867 O O . GLN A 1 376 ? 29.132 -3.293 18.751 1.00 88.56 376 GLN A O 1
ATOM 2872 N N . SER A 1 377 ? 30.184 -1.506 17.896 1.00 87.75 377 SER A N 1
ATOM 2873 C CA . SER A 1 377 ? 29.328 -0.510 18.550 1.00 87.75 377 SER A CA 1
ATOM 2874 C C . SER A 1 377 ? 27.905 -0.497 17.996 1.00 87.75 377 SER A C 1
ATOM 2876 O O . SER A 1 377 ? 26.961 -0.414 18.780 1.00 87.75 377 SER A O 1
ATOM 2878 N N . GLU A 1 378 ? 27.742 -0.618 16.676 1.00 87.94 378 GLU A N 1
ATOM 2879 C CA . GLU A 1 378 ? 26.424 -0.730 16.036 1.00 87.94 378 GLU A CA 1
ATOM 2880 C C . GLU A 1 378 ? 25.737 -2.035 16.435 1.00 87.94 378 GLU A C 1
ATOM 2882 O O . GLU A 1 378 ? 24.612 -2.005 16.924 1.00 87.94 378 GLU A O 1
ATOM 2887 N N . ALA A 1 379 ? 26.442 -3.169 16.365 1.00 90.00 379 ALA A N 1
ATOM 2888 C CA . ALA A 1 379 ? 25.887 -4.451 16.795 1.00 90.00 379 ALA A CA 1
ATOM 2889 C C . ALA A 1 379 ? 25.468 -4.437 18.280 1.00 90.00 379 ALA A C 1
ATOM 2891 O O . ALA A 1 379 ? 24.425 -4.979 18.649 1.00 90.00 379 ALA A O 1
ATOM 2892 N N . ALA A 1 380 ? 26.222 -3.756 19.151 1.00 92.19 380 ALA A N 1
ATOM 2893 C CA . ALA A 1 380 ? 25.852 -3.589 20.557 1.00 92.19 380 ALA A CA 1
ATOM 2894 C C . ALA A 1 380 ? 24.568 -2.756 20.755 1.00 92.19 380 ALA A C 1
ATOM 2896 O O . ALA A 1 380 ? 23.881 -2.904 21.771 1.00 92.19 380 ALA A O 1
ATOM 2897 N N . SER A 1 381 ? 24.221 -1.871 19.819 1.00 93.00 381 SER A N 1
ATOM 2898 C CA . SER A 1 381 ? 22.953 -1.136 19.836 1.00 93.00 381 SER A CA 1
ATOM 2899 C C . SER A 1 381 ? 21.769 -2.066 19.533 1.00 93.00 381 SER A C 1
ATOM 2901 O O . SER A 1 381 ? 20.775 -2.043 20.267 1.00 93.00 381 SER A O 1
ATOM 2903 N N . ALA A 1 382 ? 21.920 -2.963 18.553 1.00 91.25 382 ALA A N 1
ATOM 2904 C CA . ALA A 1 382 ? 20.926 -3.975 18.209 1.00 91.25 382 ALA A CA 1
ATOM 2905 C C . ALA A 1 382 ? 20.713 -4.977 19.359 1.00 91.25 382 ALA A C 1
ATOM 2907 O O . ALA A 1 382 ? 19.575 -5.259 19.729 1.00 91.25 382 ALA A O 1
ATOM 2908 N N . VAL A 1 383 ? 21.788 -5.411 20.029 1.00 93.38 383 VAL A N 1
ATOM 2909 C CA . VAL A 1 383 ? 21.707 -6.268 21.232 1.00 93.38 383 VAL A CA 1
ATOM 2910 C C . VAL A 1 383 ? 20.978 -5.576 22.387 1.00 93.38 383 VAL A C 1
ATOM 2912 O O . VAL A 1 383 ? 20.237 -6.206 23.143 1.00 93.38 383 VAL A O 1
ATOM 2915 N N . ARG A 1 384 ? 21.163 -4.262 22.559 1.00 94.38 384 ARG A N 1
ATOM 2916 C CA . ARG A 1 384 ? 20.406 -3.499 23.566 1.00 94.38 384 ARG A CA 1
ATOM 2917 C C . ARG A 1 384 ? 18.920 -3.436 23.220 1.00 94.38 384 ARG A C 1
ATOM 2919 O O . ARG A 1 384 ? 18.099 -3.558 24.131 1.00 94.38 384 ARG A O 1
ATOM 2926 N N . ALA A 1 385 ? 18.581 -3.282 21.940 1.00 92.25 385 ALA A N 1
ATOM 2927 C CA . ALA A 1 385 ? 17.200 -3.331 21.472 1.00 92.25 385 ALA A CA 1
ATOM 2928 C C . ALA A 1 385 ? 16.571 -4.705 21.745 1.00 92.25 385 ALA A C 1
ATOM 2930 O O . ALA A 1 385 ? 15.542 -4.767 22.415 1.00 92.25 385 ALA A O 1
ATOM 2931 N N . GLU A 1 386 ? 17.228 -5.794 21.346 1.00 93.94 386 GLU A N 1
ATOM 2932 C CA . GLU A 1 386 ? 16.820 -7.176 21.635 1.00 93.94 386 GLU A CA 1
ATOM 2933 C C . GLU A 1 386 ? 16.569 -7.386 23.135 1.00 93.94 386 GLU A C 1
ATOM 2935 O O . GLU A 1 386 ? 15.446 -7.684 23.552 1.00 93.94 386 GLU A O 1
ATOM 2940 N N . ARG A 1 387 ? 17.577 -7.111 23.973 1.00 94.00 387 ARG A N 1
ATOM 2941 C CA . ARG A 1 387 ? 17.492 -7.287 25.429 1.00 94.00 387 ARG A CA 1
ATOM 2942 C C . ARG A 1 387 ? 16.354 -6.475 26.051 1.00 94.00 387 ARG A C 1
ATOM 2944 O O . ARG A 1 387 ? 15.748 -6.916 27.028 1.00 94.00 387 ARG A O 1
ATOM 2951 N N . SER A 1 388 ? 16.056 -5.292 25.512 1.00 93.56 388 SER A N 1
ATOM 2952 C CA . SER A 1 388 ? 14.952 -4.463 26.005 1.00 93.56 388 SER A CA 1
ATOM 2953 C C . SER A 1 388 ? 13.586 -5.126 25.800 1.00 93.56 388 SER A C 1
ATOM 2955 O O . SER A 1 388 ? 12.764 -5.107 26.720 1.00 93.56 388 SER A O 1
ATOM 2957 N N . ILE A 1 389 ? 13.379 -5.777 24.650 1.00 91.19 389 ILE A N 1
ATOM 2958 C CA . ILE A 1 389 ? 12.145 -6.505 24.338 1.00 91.19 389 ILE A CA 1
ATOM 2959 C C . ILE A 1 389 ? 12.030 -7.735 25.230 1.00 91.19 389 ILE A C 1
ATOM 2961 O O . ILE A 1 389 ? 10.956 -7.995 25.763 1.00 91.19 389 ILE A O 1
ATOM 2965 N N . GLU A 1 390 ? 13.123 -8.474 25.423 1.00 89.75 390 GLU A N 1
ATOM 2966 C CA . GLU A 1 390 ? 13.115 -9.676 26.261 1.00 89.75 390 GLU A CA 1
ATOM 2967 C C . GLU A 1 390 ? 12.792 -9.370 27.721 1.00 89.75 390 GLU A C 1
ATOM 2969 O O . GLU A 1 390 ? 11.995 -10.066 28.348 1.00 89.75 390 GLU A O 1
ATOM 2974 N N . GLN A 1 391 ? 13.391 -8.309 28.266 1.00 91.12 391 GLN A N 1
ATOM 2975 C CA . GLN A 1 391 ? 13.164 -7.921 29.653 1.00 91.12 391 GLN A CA 1
ATOM 2976 C C . GLN A 1 391 ? 11.764 -7.352 29.867 1.00 91.12 391 GLN A C 1
ATOM 2978 O O . GLN A 1 391 ? 11.145 -7.612 30.896 1.00 91.12 391 GLN A O 1
ATOM 2983 N N . ASN A 1 392 ? 11.279 -6.525 28.936 1.00 89.19 392 ASN A N 1
ATOM 2984 C CA . ASN A 1 392 ? 9.994 -5.850 29.067 1.00 89.19 392 ASN A CA 1
ATOM 2985 C C . ASN A 1 392 ? 9.281 -5.742 27.708 1.00 89.19 392 ASN A C 1
ATOM 2987 O O . ASN A 1 392 ? 9.274 -4.664 27.111 1.00 89.19 392 ASN A O 1
ATOM 2991 N N . PRO A 1 393 ? 8.559 -6.790 27.268 1.00 84.56 393 PRO A N 1
ATOM 2992 C CA . PRO A 1 393 ? 7.875 -6.793 25.968 1.00 84.56 393 PRO A CA 1
ATOM 2993 C C . PRO A 1 393 ? 6.793 -5.713 25.826 1.00 84.56 393 PRO A C 1
ATOM 2995 O O . PRO A 1 393 ? 6.390 -5.359 24.723 1.00 84.56 393 PRO A O 1
ATOM 2998 N N . SER A 1 394 ? 6.288 -5.208 26.958 1.00 85.38 394 SER A N 1
ATOM 2999 C CA . SER A 1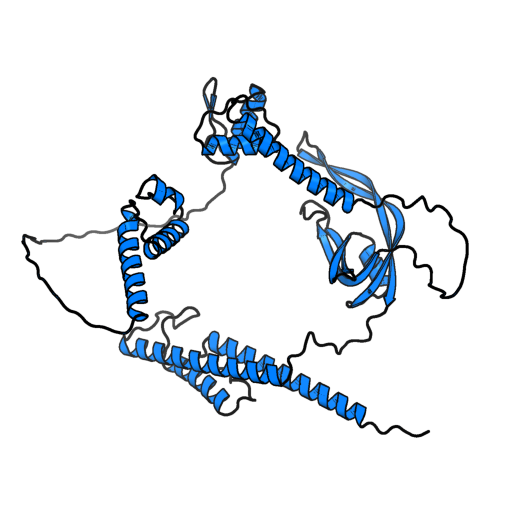 394 ? 5.265 -4.153 27.016 1.00 85.38 394 SER A CA 1
ATOM 3000 C C . SER A 1 394 ? 5.840 -2.734 27.001 1.00 85.38 394 SER A C 1
ATOM 3002 O O . SER A 1 394 ? 5.073 -1.777 27.076 1.00 85.38 394 SER A O 1
ATOM 3004 N N . LYS A 1 395 ? 7.168 -2.578 26.962 1.00 88.94 395 LYS A N 1
ATOM 3005 C CA . LYS A 1 395 ? 7.828 -1.276 26.848 1.00 88.94 395 LYS A CA 1
ATOM 3006 C C . LYS A 1 395 ? 8.383 -1.099 25.432 1.00 88.94 395 LYS A C 1
ATOM 3008 O O . LYS A 1 395 ? 8.830 -2.081 24.839 1.00 88.94 395 LYS A O 1
ATOM 3013 N N . PRO A 1 396 ? 8.365 0.133 24.898 1.00 90.81 396 PRO A N 1
ATOM 3014 C CA . PRO A 1 396 ? 8.942 0.408 23.593 1.00 90.81 396 PRO A CA 1
ATOM 3015 C C . PRO A 1 396 ? 10.463 0.208 23.619 1.00 90.81 396 PRO A C 1
ATOM 3017 O O . PRO A 1 396 ? 11.123 0.572 24.597 1.00 90.81 396 PRO A O 1
ATOM 3020 N N . ILE A 1 397 ? 11.006 -0.327 22.525 1.00 90.38 397 ILE A N 1
ATOM 3021 C CA . ILE A 1 397 ? 12.448 -0.416 22.276 1.00 90.38 397 ILE A CA 1
ATOM 3022 C C . ILE A 1 397 ? 13.066 0.992 22.398 1.00 90.38 397 ILE A C 1
ATOM 3024 O O . ILE A 1 397 ? 12.570 1.934 21.765 1.00 90.38 397 ILE A O 1
ATOM 3028 N N . PRO A 1 398 ? 14.138 1.172 23.193 1.00 90.56 398 PRO A N 1
ATOM 3029 C CA . PRO A 1 398 ? 14.836 2.449 23.301 1.00 90.56 398 PRO A CA 1
ATOM 3030 C C . PRO A 1 398 ? 15.404 2.893 21.951 1.00 90.56 398 PRO A C 1
ATOM 3032 O O . PRO A 1 398 ? 15.964 2.078 21.221 1.00 90.56 398 PRO A O 1
ATOM 3035 N N . ALA A 1 399 ? 15.288 4.181 21.630 1.00 90.88 399 ALA A N 1
ATOM 3036 C CA . ALA A 1 399 ? 15.928 4.752 20.450 1.00 90.88 399 ALA A CA 1
ATOM 3037 C C . ALA A 1 399 ? 17.432 4.940 20.695 1.00 90.88 399 ALA A C 1
ATOM 3039 O O . ALA A 1 399 ? 17.833 5.422 21.757 1.00 90.88 399 ALA A O 1
ATOM 3040 N N . ASP A 1 400 ? 18.251 4.592 19.708 1.00 89.25 400 ASP A N 1
ATOM 3041 C CA . ASP A 1 400 ? 19.698 4.804 19.730 1.00 89.25 400 ASP A CA 1
ATOM 3042 C C . ASP A 1 400 ? 20.168 5.223 18.329 1.00 89.25 400 ASP A C 1
ATOM 3044 O O . ASP A 1 400 ? 19.697 4.698 17.326 1.00 89.25 400 ASP A O 1
ATOM 3048 N N . ILE A 1 401 ? 21.088 6.187 18.265 1.00 87.25 401 ILE A N 1
ATOM 3049 C CA . ILE A 1 401 ? 21.625 6.752 17.015 1.00 87.25 401 ILE A CA 1
ATOM 3050 C C . ILE A 1 401 ? 22.400 5.695 16.211 1.00 87.25 401 ILE A C 1
ATOM 3052 O O . ILE A 1 401 ? 22.487 5.783 14.993 1.00 87.25 401 ILE A O 1
ATOM 3056 N N . SER A 1 402 ? 22.958 4.696 16.895 1.00 86.69 402 SER A N 1
ATOM 3057 C CA . SER A 1 402 ? 23.739 3.607 16.299 1.00 86.69 402 SER A CA 1
ATOM 3058 C C . SER A 1 402 ? 22.896 2.398 15.870 1.00 86.69 402 SER A C 1
ATOM 3060 O O . SER A 1 402 ? 23.458 1.367 15.494 1.00 86.69 402 SER A O 1
ATOM 3062 N N . GLN A 1 403 ? 21.562 2.488 15.951 1.00 88.44 403 GLN A N 1
ATOM 3063 C CA . GLN A 1 403 ? 20.661 1.435 15.474 1.00 88.44 403 GLN A CA 1
ATOM 3064 C C . GLN A 1 403 ? 20.641 1.360 13.953 1.00 88.44 403 GLN A C 1
ATOM 3066 O O . GLN A 1 403 ? 20.719 2.370 13.257 1.00 88.44 403 GLN A O 1
ATOM 3071 N N . SER A 1 404 ? 20.483 0.144 13.425 1.00 88.31 404 SER A N 1
ATOM 3072 C CA . SER A 1 404 ? 20.136 -0.013 12.018 1.00 88.31 404 SER A CA 1
ATOM 3073 C C . SER A 1 404 ? 18.761 0.593 11.714 1.00 88.31 404 SER A C 1
ATOM 3075 O O . SER A 1 404 ? 17.876 0.598 12.581 1.00 88.31 404 SER A O 1
ATOM 3077 N N . PRO A 1 405 ? 18.527 1.009 10.454 1.00 89.25 405 PRO A N 1
ATOM 3078 C CA . PRO A 1 405 ? 17.185 1.353 9.987 1.00 89.25 405 PRO A CA 1
ATOM 3079 C C . PRO A 1 405 ? 16.179 0.211 10.211 1.00 89.25 405 PRO A C 1
ATOM 3081 O O . PRO A 1 405 ? 14.979 0.441 10.347 1.00 89.25 405 PRO A O 1
ATOM 3084 N N . GLU A 1 406 ? 16.659 -1.028 10.289 1.00 90.19 406 GLU A N 1
ATOM 3085 C CA . GLU A 1 406 ? 15.845 -2.231 10.418 1.00 90.19 406 GLU A CA 1
ATOM 3086 C C . GLU A 1 406 ? 15.342 -2.370 11.853 1.00 90.19 406 GLU A C 1
ATOM 3088 O O . GLU A 1 406 ? 14.141 -2.567 12.062 1.00 90.19 406 GLU A O 1
ATOM 3093 N N . ILE A 1 407 ? 16.234 -2.184 12.832 1.00 91.38 407 ILE A N 1
ATOM 3094 C CA . ILE A 1 407 ? 15.894 -2.089 14.256 1.00 91.38 407 ILE A CA 1
ATOM 3095 C C . ILE A 1 407 ? 14.994 -0.875 14.510 1.00 91.38 407 ILE A C 1
ATOM 3097 O O . ILE A 1 407 ? 14.025 -0.979 15.264 1.00 91.38 407 ILE A O 1
ATOM 3101 N N . GLU A 1 408 ? 15.238 0.253 13.839 1.00 92.69 408 GLU A N 1
ATOM 3102 C CA . GLU A 1 408 ? 14.357 1.417 13.932 1.00 92.69 408 GLU A CA 1
ATOM 3103 C C . GLU A 1 408 ? 12.941 1.113 13.416 1.00 92.69 408 GLU A C 1
ATOM 3105 O O . GLU A 1 408 ? 11.958 1.464 14.077 1.00 92.69 408 GLU A O 1
ATOM 3110 N N . ARG A 1 409 ? 12.808 0.402 12.290 1.00 92.75 409 ARG A N 1
ATOM 3111 C CA . ARG A 1 409 ? 11.496 -0.042 11.798 1.00 92.75 409 ARG A CA 1
ATOM 3112 C C . ARG A 1 409 ? 10.818 -1.007 12.765 1.00 92.75 409 ARG A C 1
ATOM 3114 O O . ARG A 1 409 ? 9.618 -0.871 12.994 1.00 92.75 409 ARG A O 1
ATOM 3121 N N . GLN A 1 410 ? 11.557 -1.943 13.371 1.00 93.69 410 GLN A N 1
ATOM 3122 C CA . GLN A 1 410 ? 10.984 -2.825 14.397 1.00 93.69 410 GLN A CA 1
ATOM 3123 C C . GLN A 1 410 ? 10.503 -2.031 15.620 1.00 93.69 410 GLN A C 1
ATOM 3125 O O . GLN A 1 410 ? 9.411 -2.287 16.126 1.00 93.69 410 GLN A O 1
ATOM 3130 N N . ARG A 1 411 ? 11.262 -1.019 16.056 1.00 94.00 411 ARG A N 1
ATOM 3131 C CA . ARG A 1 411 ? 10.878 -0.097 17.136 1.00 94.00 411 ARG A CA 1
ATOM 3132 C C . ARG A 1 411 ? 9.589 0.651 16.826 1.00 94.00 411 ARG A C 1
ATOM 3134 O O . ARG A 1 411 ? 8.708 0.709 17.683 1.00 94.00 411 ARG A O 1
ATOM 3141 N N . GLN A 1 412 ? 9.466 1.211 15.626 1.00 94.75 412 GLN A N 1
ATOM 3142 C CA . GLN A 1 412 ? 8.252 1.911 15.199 1.00 94.75 412 GLN A CA 1
ATOM 3143 C C . GLN A 1 412 ? 7.048 0.962 15.174 1.00 94.75 412 GLN A C 1
ATOM 3145 O O . GLN A 1 412 ? 6.036 1.249 15.810 1.00 94.75 412 GLN A O 1
ATOM 3150 N N . ALA A 1 413 ? 7.196 -0.214 14.557 1.00 92.50 413 ALA A N 1
ATOM 3151 C CA . ALA A 1 413 ? 6.141 -1.224 14.506 1.00 92.50 413 ALA A CA 1
ATOM 3152 C C . ALA A 1 413 ? 5.699 -1.685 15.907 1.00 92.50 413 ALA A C 1
ATOM 3154 O O . ALA A 1 413 ? 4.505 -1.801 16.182 1.00 92.50 413 ALA A O 1
ATOM 3155 N N . GLN A 1 414 ? 6.645 -1.908 16.826 1.00 94.06 414 GLN A N 1
ATOM 3156 C CA . GLN A 1 414 ? 6.328 -2.240 18.215 1.00 94.06 414 GLN A CA 1
ATOM 3157 C C . GLN A 1 414 ? 5.546 -1.111 18.896 1.00 94.06 414 GLN A C 1
ATOM 3159 O O . GLN A 1 414 ? 4.566 -1.366 19.594 1.00 94.06 414 GLN A O 1
ATOM 3164 N N . HIS A 1 415 ? 5.987 0.135 18.712 1.00 94.19 415 HIS A N 1
ATOM 3165 C CA . HIS A 1 415 ? 5.369 1.300 19.331 1.00 94.19 415 HIS A CA 1
ATOM 3166 C C . HIS A 1 415 ? 3.915 1.474 18.879 1.00 94.19 415 HIS A C 1
ATOM 3168 O O . HIS A 1 415 ? 3.036 1.679 19.713 1.00 94.19 415 HIS A O 1
ATOM 3174 N N . GLU A 1 416 ? 3.647 1.309 17.584 1.00 92.69 416 GLU A N 1
ATOM 3175 C CA . GLU A 1 416 ? 2.293 1.338 17.024 1.00 92.69 416 GLU A CA 1
ATOM 3176 C C . GLU A 1 416 ? 1.394 0.263 17.644 1.00 92.69 416 GLU A C 1
ATOM 3178 O O . GLU A 1 416 ? 0.295 0.570 18.103 1.00 92.69 416 GLU A O 1
ATOM 3183 N N . LEU A 1 417 ? 1.881 -0.978 17.740 1.00 92.75 417 LEU A N 1
ATOM 3184 C CA . LEU A 1 417 ? 1.141 -2.090 18.344 1.00 92.75 417 LEU A CA 1
ATOM 3185 C C . LEU A 1 417 ? 0.840 -1.859 19.833 1.00 92.75 417 LEU A C 1
ATOM 3187 O O . LEU A 1 417 ? -0.250 -2.176 20.308 1.00 92.75 417 LEU A O 1
ATOM 3191 N N . LEU A 1 418 ? 1.789 -1.299 20.588 1.00 92.81 418 LEU A N 1
ATOM 3192 C CA . LEU A 1 418 ? 1.580 -0.967 21.999 1.00 92.81 418 LEU A CA 1
ATOM 3193 C C . LEU A 1 418 ? 0.561 0.166 22.172 1.00 92.81 418 LEU A C 1
ATOM 3195 O O . LEU A 1 418 ? -0.277 0.092 23.073 1.00 92.81 418 LEU A O 1
ATOM 3199 N N . ASN A 1 419 ? 0.598 1.177 21.302 1.00 92.75 419 ASN A N 1
ATOM 3200 C CA . ASN A 1 419 ? -0.377 2.266 21.305 1.00 92.75 419 ASN A CA 1
ATOM 3201 C C . ASN A 1 419 ? -1.780 1.757 20.952 1.00 92.75 419 ASN A C 1
ATOM 3203 O O . ASN A 1 419 ? -2.746 2.116 21.622 1.00 92.75 419 ASN A O 1
ATOM 3207 N N . GLU A 1 420 ? -1.892 0.873 19.958 1.00 90.94 420 GLU A N 1
ATOM 3208 C CA . GLU A 1 420 ? -3.155 0.229 19.584 1.00 90.94 420 GLU A CA 1
ATOM 3209 C C . GLU A 1 420 ? -3.721 -0.598 20.748 1.00 90.94 420 GLU A C 1
ATOM 3211 O O . GLU A 1 420 ? -4.889 -0.455 21.106 1.00 90.94 420 GLU A O 1
ATOM 3216 N N . LYS A 1 421 ? -2.874 -1.376 21.435 1.00 91.12 421 LYS A N 1
ATOM 3217 C CA . LYS A 1 421 ? -3.269 -2.132 22.635 1.00 91.12 421 LYS A CA 1
ATOM 3218 C C . LYS A 1 421 ? -3.765 -1.228 23.761 1.00 91.12 421 LYS A C 1
ATOM 3220 O O . LYS A 1 421 ? -4.711 -1.565 24.471 1.00 91.12 421 LYS A O 1
ATOM 3225 N N . GLN A 1 422 ? -3.109 -0.087 23.959 1.00 90.88 422 GLN A N 1
ATOM 3226 C CA . GLN A 1 422 ? -3.514 0.881 24.971 1.00 90.88 422 GLN A CA 1
ATOM 3227 C C . GLN A 1 422 ? -4.862 1.520 24.613 1.00 90.88 422 GLN A C 1
ATOM 3229 O O . GLN A 1 422 ? -5.733 1.623 25.477 1.00 90.88 422 GLN A O 1
ATOM 3234 N N . ALA A 1 423 ? -5.072 1.859 23.340 1.00 89.75 423 ALA A N 1
ATOM 3235 C CA . ALA A 1 423 ? -6.351 2.355 22.846 1.00 89.75 423 ALA A CA 1
ATOM 3236 C C . ALA A 1 423 ? -7.473 1.319 23.042 1.00 89.75 423 ALA A C 1
ATOM 3238 O O . ALA A 1 423 ? -8.532 1.668 23.565 1.00 89.75 423 ALA A O 1
ATOM 3239 N N . ASN A 1 424 ? -7.229 0.040 22.727 1.00 88.12 424 ASN A N 1
ATOM 3240 C CA . ASN A 1 424 ? -8.185 -1.044 22.974 1.00 88.12 424 ASN A CA 1
ATOM 3241 C C . ASN A 1 424 ? -8.600 -1.094 24.449 1.00 88.12 424 ASN A C 1
ATOM 3243 O O . ASN A 1 424 ? -9.790 -1.010 24.757 1.00 88.12 424 ASN A O 1
ATOM 3247 N N . ARG A 1 425 ? -7.632 -1.104 25.372 1.00 88.69 425 ARG A N 1
ATOM 3248 C CA . ARG A 1 425 ? -7.900 -1.097 26.821 1.00 88.69 425 ARG A CA 1
ATOM 3249 C C . ARG A 1 425 ? -8.713 0.109 27.277 1.00 88.69 425 ARG A C 1
ATOM 3251 O O . ARG A 1 425 ? -9.592 -0.023 28.126 1.00 88.69 425 ARG A O 1
ATOM 3258 N N . GLU A 1 426 ? -8.440 1.291 26.734 1.00 89.06 426 GLU A N 1
ATOM 3259 C CA . GLU A 1 426 ? -9.205 2.497 27.056 1.00 89.06 426 GLU A CA 1
ATOM 3260 C C . GLU A 1 426 ? -10.642 2.423 26.539 1.00 89.06 426 GLU A C 1
ATOM 3262 O O . GLU A 1 426 ? -11.565 2.871 27.226 1.00 89.06 426 GLU A O 1
ATOM 3267 N N . THR A 1 427 ? -10.858 1.836 25.358 1.00 86.88 427 THR A N 1
ATOM 3268 C CA . THR A 1 427 ? -12.211 1.616 24.831 1.00 86.88 427 THR A CA 1
ATOM 3269 C C . THR A 1 427 ? -12.989 0.594 25.657 1.00 86.88 427 THR A C 1
ATOM 3271 O O . THR A 1 427 ? -14.154 0.841 25.969 1.00 86.88 427 THR A O 1
ATOM 3274 N N . GLU A 1 428 ? -12.358 -0.503 26.081 1.00 85.00 428 GLU A N 1
ATOM 3275 C CA . GLU A 1 428 ? -12.971 -1.494 26.973 1.00 85.00 428 GLU A CA 1
ATOM 3276 C C . GLU A 1 428 ? -13.316 -0.878 28.331 1.00 85.00 428 GLU A C 1
ATOM 3278 O O . GLU A 1 428 ? -14.457 -0.970 28.781 1.00 85.00 428 GLU A O 1
ATOM 3283 N N . ALA A 1 429 ? -12.390 -0.126 28.932 1.00 87.50 429 ALA A N 1
ATOM 3284 C CA . ALA A 1 429 ? -12.630 0.554 30.201 1.00 87.50 429 ALA A CA 1
ATOM 3285 C C . ALA A 1 429 ? -13.776 1.580 30.120 1.00 87.50 429 ALA A C 1
ATOM 3287 O O . ALA A 1 429 ? -14.530 1.749 31.083 1.00 87.50 429 ALA A O 1
ATOM 3288 N N . LYS A 1 430 ? -13.932 2.279 28.985 1.00 86.06 430 LYS A N 1
ATOM 3289 C CA . LYS A 1 430 ? -15.078 3.172 28.743 1.00 86.06 430 LYS A CA 1
ATOM 3290 C C . LYS A 1 430 ? -16.388 2.384 28.666 1.00 86.06 430 LYS A C 1
ATOM 3292 O O . LYS A 1 430 ? -17.332 2.742 29.370 1.00 86.06 430 LYS A O 1
ATOM 3297 N N . LYS A 1 431 ? -16.424 1.289 27.898 1.00 85.12 431 LYS A N 1
ATOM 3298 C CA . LYS A 1 431 ? -17.599 0.403 27.787 1.00 85.12 431 LYS A CA 1
ATOM 3299 C C . LYS A 1 431 ? -18.009 -0.172 29.144 1.00 85.12 431 LYS A C 1
ATOM 3301 O O . LYS A 1 431 ? -19.190 -0.155 29.488 1.00 85.12 431 LYS A O 1
ATOM 3306 N N . ASP A 1 432 ? -17.046 -0.605 29.952 1.00 86.31 432 ASP A N 1
ATOM 3307 C CA . ASP A 1 432 ? -17.303 -1.134 31.295 1.00 86.31 432 ASP A CA 1
ATOM 3308 C C . ASP A 1 432 ? -17.875 -0.070 32.239 1.00 86.31 432 ASP A C 1
ATOM 3310 O O . ASP A 1 432 ? -18.813 -0.339 32.997 1.00 86.31 432 ASP A O 1
ATOM 3314 N N . ARG A 1 433 ? -17.359 1.165 32.173 1.00 87.69 433 ARG A N 1
ATOM 3315 C CA . ARG A 1 433 ? -17.893 2.302 32.943 1.00 87.69 433 ARG A CA 1
ATOM 3316 C C . ARG A 1 433 ? -19.323 2.652 32.538 1.00 87.69 433 ARG A C 1
ATOM 3318 O O . ARG A 1 433 ? -20.136 2.950 33.410 1.00 87.69 433 ARG A O 1
ATOM 3325 N N . GLU A 1 434 ? -19.642 2.613 31.248 1.00 82.00 434 GLU A N 1
ATOM 3326 C CA . GLU A 1 434 ? -21.003 2.844 30.751 1.00 82.00 434 GLU A CA 1
ATOM 3327 C C . GLU A 1 434 ? -21.963 1.732 31.179 1.00 82.00 434 GLU A C 1
ATOM 3329 O O . GLU A 1 434 ? -23.069 2.017 31.644 1.00 82.00 434 GLU A O 1
ATOM 3334 N N . ARG A 1 435 ? -21.523 0.470 31.111 1.00 81.12 435 ARG A N 1
ATOM 3335 C CA . ARG A 1 435 ? -22.313 -0.694 31.531 1.00 81.12 435 ARG A CA 1
ATOM 3336 C C . ARG A 1 435 ? -22.614 -0.691 33.030 1.00 81.12 435 ARG A C 1
ATOM 3338 O O . ARG A 1 435 ? -23.709 -1.082 33.429 1.00 81.12 435 ARG A O 1
ATOM 3345 N N . ASN A 1 436 ? -21.670 -0.223 33.847 1.00 80.25 436 ASN A N 1
ATOM 3346 C CA . ASN A 1 436 ? -21.808 -0.133 35.303 1.00 80.25 436 ASN A CA 1
ATOM 3347 C C . ASN A 1 436 ? -22.413 1.194 35.791 1.00 80.25 436 ASN A C 1
ATOM 3349 O O . ASN A 1 436 ? -22.477 1.429 37.000 1.00 80.25 436 ASN A O 1
ATOM 3353 N N . LYS A 1 437 ? -22.877 2.071 34.891 1.00 80.00 437 LYS A N 1
ATOM 3354 C CA . LYS A 1 437 ? -23.522 3.325 35.288 1.00 80.00 437 LYS A CA 1
ATOM 3355 C C . LYS A 1 437 ? -24.870 3.006 35.959 1.00 80.00 437 LYS A C 1
ATOM 3357 O O . LYS A 1 437 ? -25.720 2.364 35.337 1.00 80.00 437 LYS A O 1
ATOM 3362 N N . PRO A 1 438 ? -25.097 3.416 37.223 1.00 70.12 438 PRO A N 1
ATOM 3363 C CA . PRO A 1 438 ? -26.318 3.067 37.935 1.00 70.12 438 PRO A CA 1
ATOM 3364 C C . PRO A 1 438 ? -27.519 3.684 37.218 1.00 70.12 438 PRO A C 1
ATOM 3366 O O . PRO A 1 438 ? -27.601 4.902 37.054 1.00 70.12 438 PRO A O 1
ATOM 3369 N N . LYS A 1 439 ? -28.466 2.839 36.793 1.00 64.38 439 LYS A N 1
ATOM 3370 C CA . LYS A 1 439 ? -29.762 3.301 36.290 1.00 64.38 439 LYS A CA 1
ATOM 3371 C C . LYS A 1 439 ? -30.474 4.001 37.445 1.00 64.38 439 LYS A C 1
ATOM 3373 O O . LYS A 1 439 ? -30.919 3.337 38.380 1.00 64.38 439 LYS A O 1
ATOM 3378 N N . HIS A 1 440 ? -30.555 5.329 37.406 1.00 55.41 440 HIS A N 1
ATOM 3379 C CA . HIS A 1 440 ? -31.455 6.070 38.285 1.00 55.41 440 HIS A CA 1
ATOM 3380 C C . HIS A 1 440 ? -32.876 5.543 38.048 1.00 55.41 440 HIS A C 1
ATOM 3382 O O . HIS A 1 440 ? -33.432 5.722 36.965 1.00 55.41 440 HIS A O 1
ATOM 3388 N N . ARG A 1 441 ? -33.429 4.833 39.040 1.00 51.81 441 ARG A N 1
ATOM 3389 C CA . ARG A 1 441 ? -34.868 4.563 39.115 1.00 51.81 441 ARG A CA 1
ATOM 3390 C C . ARG A 1 441 ? -35.529 5.913 39.379 1.00 51.81 441 ARG A C 1
ATOM 3392 O O . ARG A 1 441 ? -35.305 6.479 40.446 1.00 51.81 441 ARG A O 1
ATOM 3399 N N . GLN A 1 442 ? -36.234 6.430 38.375 1.00 49.25 442 GLN A N 1
ATOM 3400 C CA . GLN A 1 442 ? -37.268 7.442 38.587 1.00 49.25 442 GLN A CA 1
ATOM 3401 C C . GLN A 1 442 ? -38.469 6.812 39.285 1.00 49.25 442 GLN A C 1
ATOM 3403 O O . GLN A 1 442 ? -38.714 5.604 39.040 1.00 49.25 442 GLN A O 1
#

Secondary structure (DSSP, 8-state):
-HHHHHHHSSB---S-HHHHHHHHHHHHHHT--B--HHHHHHHHHHHHHHHHHHHHH----------------------------------------PPPPPPEEETTEEEPSSSSHHHHHHHHHHHHHHHSEE---S-HHHHHHHHHHHHHHTPEE--HHHHHHHHHHHHHHHHHHHHHHHHHHHHS-------PPP--------------S-EEEEEEEEEEEEGGG-TTS-EEEEEEEE-TTS-EEEEE-TTHHHHHHHHT--TT-EEEEEEEEEEEEEEEEEEE-TTT--EEEEEEEEEEEEEEEEEEEPPP--TT--TTPPPHHHHHHHHHHHHHHHHHHHHHHHHHHHHHHHHT---TT---SS-S---HHHHHHHHHHHHHHHH-TTSPPPP-TTS-HHHHHHHHHHHHHHHHHHHHHHHHHHHHHHHTS-----

Foldseek 3Di:
DVVCCVVPVEDEDDDDPVVLLVVLLVCLVVVHHYPDPVCPVVNVVNVVVVVVVVVVVDDDDDDDDDDDDDDDDDDDDDDDDDDDDDDDDDDDDDDDDDDQDAWDDDPPATHQPDPDLVSLLNSLVVCCVPPVEDEDDDDPSSLLSVLLSCLVPVGHYPDPVSVVVNVVNVVVVVVVVVVVVVVVCVVVPPDDPDDDDDDDDDDDDDPDPPPDPFDKFQWADKDWAAVVNDPVRGTWIWTWGQDPVRDIDIDTFNQVVVQCVVQVDDHGFIKTKDQPDKDFDFDFDFDQDPVPRDTDTDGDGDIGTHMHMHGPGGDDPPPPDDPCLDDPVRLVVQLVVLLVQLVVVLVQQVVQQVVCVVVVDDPPVQDDQDDSHHHPVLSVLSVQQNVVCVVPVLDARDDDPSYHVSSVVSSVSSVVSSVSSVVVVVVVVVVVCVVPDDDPDD